Protein AF-0000000067716272 (afdb_homodimer)

Nearest PDB structures (foldseek):
  3cis-assembly4_H  TM=6.830E-01  e=3.707E-11  Mycobacterium tuberculosis
  3cis-assembly4_G  TM=6.424E-01  e=1.156E-10  Mycobacterium tuberculosis
  4r2j-assembly1_A-2  TM=7.179E-01  e=1.253E-09  Salmonella enterica subsp. enterica serovar Typhimurium str. LT2
  3cis-assembly3_F  TM=6.740E-01  e=6.542E-10  Mycobacterium tuberculosis
  4r2k-assembly1_A-2  TM=6.654E-01  e=1.397E-09  Salmonella enterica subsp. enterica serovar Typhimurium str. LT2

Foldseek 3Di:
DPPPAAEEEEEAEDDPDPVPDGDLQSLQSLLLVLLVVLQTQHAYAYEYEAEDPDDPVCCVVCPPVVVVVQVVSQVVVVVVQVVSNVVSPNDPVRYDPNRYYYYYYNAPLVVVQVVCVVSVHQEYEGEADPPAPALFHHDDPNRVVQLAFHLHKYKYFGGPAAADPNHAQEEEEEDDPQCPCQPPQLLVSLVSCVVSVHAYEYEYFDAPPPPPPPPDPVVVCVVVVVVVVVVVVVVVQVVSQVVSCVVVVPHHYHYDWFYAHALLRRQVSDDDDNNYEYEYEAHDDVPGFGNRHDDVRVSNNRNHSGMYIYGTDD/DPPPAAEEEEEAEDDPDPVPDGDLQSLQSLLLVLLVVLQTQHAYAYEYEAEDPDDPVCCVVCPPVVVVVQVVSQVVVVVVQVVSNVVSPNDPVRYDPNRYDYYYYNAPLVVVQVVCVVSVHQEYEGEADPPAPALFHHDDPNRVVQLAFHLHKYKYFGGPAAADPNHAQEEEEEDDPQCPCQPPQLLVSLVSCVVSVHAYEYEYFDAPPPPPPPPDPCVVCVVVVVVVVVVVVVVVQVVSQVVSCVVVVPHHYHYDWFYAHALLRRQVSDDDDNNYEYEYEAHDDVPGFGNRHDDVRVSNNRNHSGMYIYGTDD

Secondary structure (DSSP, 8-state):
----PEEEEEEE-----TT-PPPHHHHHHHHHHHHHHHHS-EEEEEEEEEE-SS-THHHHHHHHHHHHHHHHHHHHHHHHHHHHHHHHT--GGGEEEEEEEEEEES-HHHHHHHHHHHHT-SEEEEEPPTTSPTT-----HHHHHHTTT-SS-EEEE-TT----TT---EEEEEE-TT-TTTHHHHHHHHHHHHHHT--EEEEEEEEES------SSHHHHHHHHHHHHHHHHHHHHHHHHHHHHHH-TTS-EEEEEEEEEHHHHHHHTS---TTEEEEEE-PPPSSS------HHHHHHHHH-SS-EEEEPP-/----PEEEEEEE-----TT-PPPHHHHHHHHHHHHHHHHS-EEEEEEEEEE-SS-THHHHHHHHHHHHHHHHHHHHHHHHHHHHHHHHT--GGGEEEEEEEEEEES-HHHHHHHHHHHHT-SEEEEEPPTTSPTT-----HHHHHHTTT-SS-EEEE-TT----TT---EEEEEE-TT-TTTHHHHHHHHHHHHHHT--EEEEEEEEES------SSHHHHHHHHHHHHHHHHHHHHHHHHHHHHHH-TTS-EEEEEEEEEHHHHHHHTS---TTEEEEEE-PPPSSS-B----HHHHHHHHH-SS-EEEEPB-

Organism: Corynebacterium glutamicum (strain ATCC 13032 / DSM 20300 / JCM 1318 / BCRC 11384 / CCUG 27702 / LMG 3730 / NBRC 12168 / NCIMB 10025 / NRRL B-2784 / 534) (NCBI:txid196627)

Radius of gyration: 25.38 Å; Cα contact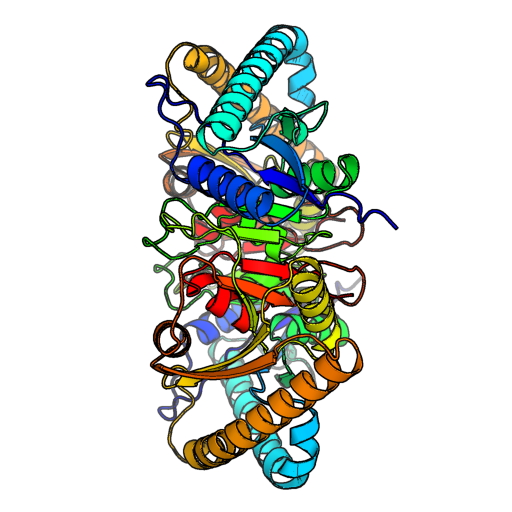s (8 Å, |Δi|>4): 1321; chains: 2; bounding box: 71×70×54 Å

pLDDT: mean 84.8, std 16.13, range [33.53, 98.75]

Structure (mmCIF, N/CA/C/O backbone):
data_AF-0000000067716272-model_v1
#
loop_
_entity.id
_entity.type
_entity.pdbx_description
1 polymer 'UspA domain-containing protein'
#
loop_
_atom_site.group_PDB
_atom_site.id
_atom_site.type_symbol
_atom_site.label_atom_id
_atom_site.label_alt_id
_atom_site.label_comp_id
_atom_site.label_asym_id
_atom_site.label_entity_id
_atom_site.label_seq_id
_atom_site.pdbx_PDB_ins_code
_atom_site.Cartn_x
_atom_site.Cartn_y
_atom_site.Cartn_z
_atom_site.occupancy
_atom_site.B_iso_or_equiv
_atom_site.auth_seq_id
_atom_site.auth_comp_id
_atom_site.auth_asym_id
_atom_site.auth_atom_id
_atom_site.pdbx_PDB_model_num
ATOM 1 N N . MET A 1 1 ? 6.348 -38.812 2.25 1 33.53 1 MET A N 1
ATOM 2 C CA . MET A 1 1 ? 5.359 -38.094 3.039 1 33.53 1 MET A CA 1
ATOM 3 C C . MET A 1 1 ? 4.457 -37.25 2.141 1 33.53 1 MET A C 1
ATOM 5 O O . MET A 1 1 ? 4.945 -36.438 1.329 1 33.53 1 MET A O 1
ATOM 9 N N . MET A 1 2 ? 3.412 -37.688 1.786 1 42.94 2 MET A N 1
ATOM 10 C CA . MET A 1 2 ? 2.533 -37.219 0.715 1 42.94 2 MET A CA 1
ATOM 11 C C . MET A 1 2 ? 2.297 -35.719 0.813 1 42.94 2 MET A C 1
ATOM 13 O O . MET A 1 2 ? 1.94 -35.219 1.878 1 42.94 2 MET A O 1
ATOM 17 N N . LYS A 1 3 ? 3.018 -34.844 0.086 1 62.16 3 LYS A N 1
ATOM 18 C CA . LYS A 1 3 ? 3.064 -33.406 0.213 1 62.16 3 LYS A CA 1
ATOM 19 C C . LYS A 1 3 ? 1.663 -32.781 0.16 1 62.16 3 LYS A C 1
ATOM 21 O O . LYS A 1 3 ? 0.814 -33.25 -0.608 1 62.16 3 LYS A O 1
ATOM 26 N N . GLN A 1 4 ? 1.081 -32.406 1.239 1 81.5 4 GLN A N 1
ATOM 27 C CA . GLN A 1 4 ? -0.211 -31.734 1.39 1 81.5 4 GLN A CA 1
ATOM 28 C C . GLN A 1 4 ? -0.466 -30.75 0.244 1 81.5 4 GLN A C 1
ATOM 30 O O . GLN A 1 4 ? 0.459 -30.094 -0.232 1 81.5 4 GLN A O 1
ATOM 35 N N . PRO A 1 5 ? -1.626 -31.047 -0.407 1 93.31 5 PRO A N 1
ATOM 36 C CA . PRO A 1 5 ? -1.975 -30.141 -1.497 1 93.31 5 PRO A CA 1
ATOM 37 C C . PRO A 1 5 ? -1.841 -28.672 -1.102 1 93.31 5 PRO A C 1
ATOM 39 O O . PRO A 1 5 ? -2.08 -28.312 0.056 1 93.31 5 PRO A O 1
ATOM 42 N N . LEU A 1 6 ? -1.354 -27.953 -2.014 1 95 6 LEU A N 1
ATOM 43 C CA . LEU A 1 6 ? -1.293 -26.516 -1.826 1 95 6 LEU A CA 1
ATOM 44 C C . LEU A 1 6 ? -2.693 -25.922 -1.703 1 95 6 LEU A C 1
ATOM 46 O O . LEU A 1 6 ? -3.531 -26.109 -2.588 1 95 6 LEU A O 1
ATOM 50 N N . ARG A 1 7 ? -2.979 -25.281 -0.612 1 97.94 7 ARG A N 1
ATOM 51 C CA . ARG A 1 7 ? -4.289 -24.672 -0.403 1 97.94 7 ARG A CA 1
ATOM 52 C C . ARG A 1 7 ? -4.32 -23.25 -0.947 1 97.94 7 ARG A C 1
ATOM 54 O O . ARG A 1 7 ? -3.648 -22.359 -0.417 1 97.94 7 ARG A O 1
ATOM 61 N N . VAL A 1 8 ? -5.168 -23.047 -1.938 1 98.31 8 VAL A N 1
ATOM 62 C CA . VAL A 1 8 ? -5.152 -21.812 -2.715 1 98.31 8 VAL A CA 1
ATOM 63 C C . VAL A 1 8 ? -6.484 -21.094 -2.549 1 98.31 8 VAL A C 1
ATOM 65 O O . VAL A 1 8 ? -7.539 -21.625 -2.9 1 98.31 8 VAL A O 1
ATOM 68 N N . LEU A 1 9 ? -6.422 -19.891 -1.971 1 98.62 9 LEU A N 1
ATOM 69 C CA . LEU A 1 9 ? -7.594 -19.016 -1.866 1 98.62 9 LEU A CA 1
ATOM 70 C C . LEU A 1 9 ? -7.676 -18.078 -3.057 1 98.62 9 LEU A C 1
ATOM 72 O O . LEU A 1 9 ? -6.75 -17.297 -3.305 1 98.62 9 LEU A O 1
ATOM 76 N N . ILE A 1 10 ? -8.773 -18.141 -3.77 1 98.12 10 ILE A N 1
ATOM 77 C CA . ILE A 1 10 ? -8.961 -17.312 -4.953 1 98.12 10 ILE A CA 1
ATOM 78 C C . ILE A 1 10 ? -9.836 -16.109 -4.609 1 98.12 10 ILE A C 1
ATOM 80 O O . ILE A 1 10 ? -10.992 -16.281 -4.223 1 98.12 10 ILE A O 1
ATOM 84 N N . SER A 1 11 ? -9.273 -14.922 -4.723 1 96.56 11 SER A N 1
ATOM 85 C CA . SER A 1 11 ? -10.062 -13.719 -4.504 1 96.56 11 SER A CA 1
ATOM 86 C C . SER A 1 11 ? -10.875 -13.352 -5.746 1 96.56 11 SER A C 1
ATOM 88 O O . SER A 1 11 ? -10.305 -13.016 -6.789 1 96.56 11 SER A O 1
ATOM 90 N N . CYS A 1 12 ? -12.172 -13.391 -5.605 1 93.31 12 CYS A N 1
ATOM 91 C CA . CYS A 1 12 ? -13.078 -13.078 -6.703 1 93.31 12 CYS A CA 1
ATOM 92 C C . CYS A 1 12 ? -13.758 -11.727 -6.488 1 93.31 12 CYS A C 1
ATOM 94 O O . CYS A 1 12 ? -14.156 -11.406 -5.367 1 93.31 12 CYS A O 1
ATOM 96 N N . ARG A 1 13 ? -13.781 -10.992 -7.551 1 85.75 13 ARG A N 1
ATOM 97 C CA . ARG A 1 13 ? -14.516 -9.734 -7.488 1 85.75 13 ARG A CA 1
ATOM 98 C C . ARG A 1 13 ? -16 -9.961 -7.688 1 85.75 13 ARG A C 1
ATOM 100 O O . ARG A 1 13 ? -16.406 -10.828 -8.461 1 85.75 13 ARG A O 1
ATOM 107 N N . PRO A 1 14 ? -16.734 -9.102 -6.977 1 81.06 14 PRO A N 1
ATOM 108 C CA . PRO A 1 14 ? -18.188 -9.211 -7.199 1 81.06 14 PRO A CA 1
ATOM 109 C C . PRO A 1 14 ? -18.594 -8.781 -8.602 1 81.06 14 PRO A C 1
ATOM 111 O O . PRO A 1 14 ? -18.031 -7.824 -9.148 1 81.06 14 PRO A O 1
ATOM 114 N N . GLU A 1 15 ? -19.203 -9.727 -9.414 1 71.19 15 GLU A N 1
ATOM 115 C CA . GLU A 1 15 ? -19.656 -9.438 -10.773 1 71.19 15 GLU A CA 1
ATOM 116 C C . GLU A 1 15 ? -21.172 -9.375 -10.859 1 71.19 15 GLU A C 1
ATOM 118 O O . GLU A 1 15 ? -21.859 -10.227 -10.289 1 71.19 15 GLU A O 1
ATOM 123 N N . GLU A 1 16 ? -21.688 -8.164 -11.016 1 55.94 16 GLU A N 1
ATOM 124 C CA . GLU A 1 16 ? -23.141 -8.086 -11.102 1 55.94 16 GLU A CA 1
ATOM 125 C C . GLU A 1 16 ? -23.625 -8.281 -12.531 1 55.94 16 GLU A C 1
ATOM 127 O O . GLU A 1 16 ? -24.812 -8.164 -12.812 1 55.94 16 GLU A O 1
ATOM 132 N N . ASN A 1 17 ? -22.75 -8.328 -13.523 1 52.09 17 ASN A N 1
ATOM 133 C CA . ASN A 1 17 ? -23.328 -8.258 -14.859 1 52.09 17 ASN A CA 1
ATOM 134 C C . ASN A 1 17 ? -24.266 -9.445 -15.125 1 52.09 17 ASN A C 1
ATOM 136 O O . ASN A 1 17 ? -23.922 -10.586 -14.82 1 52.09 17 ASN A O 1
ATOM 140 N N . SER A 1 18 ? -25.516 -9.039 -15.227 1 46.47 18 SER A N 1
ATOM 141 C CA . SER A 1 18 ? -26.594 -9.922 -15.672 1 46.47 18 SER A CA 1
ATOM 142 C C . SER A 1 18 ? -26.172 -10.734 -16.891 1 46.47 18 SER A C 1
ATOM 144 O O . SER A 1 18 ? -26.797 -11.734 -17.219 1 46.4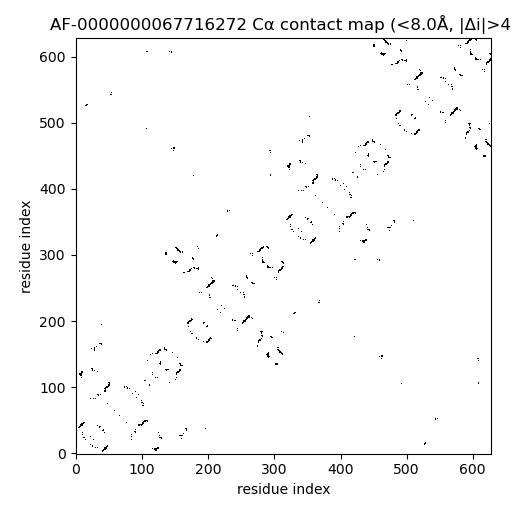7 18 SER A O 1
ATOM 146 N N . GLY A 1 19 ? -25.516 -10.07 -17.859 1 49.5 19 GLY A N 1
ATOM 147 C CA . GLY A 1 19 ? -25.391 -10.719 -19.156 1 49.5 19 GLY A CA 1
ATOM 148 C C . GLY A 1 19 ? -24.516 -11.961 -19.125 1 49.5 19 GLY A C 1
ATOM 149 O O . GLY A 1 19 ? -24.25 -12.57 -20.156 1 49.5 19 GLY A O 1
ATOM 150 N N . GLY A 1 20 ? -24.219 -12.57 -17.953 1 58.06 20 GLY A N 1
ATOM 151 C CA . GLY A 1 20 ? -23.688 -13.906 -17.766 1 58.06 20 GLY A CA 1
ATOM 152 C C . GLY A 1 20 ? -22.172 -13.969 -17.828 1 58.06 20 GLY A C 1
ATOM 153 O O . GLY A 1 20 ? -21.578 -15 -17.516 1 58.06 20 GLY A O 1
ATOM 154 N N . LYS A 1 21 ? -21.453 -12.828 -18.625 1 63.91 21 LYS A N 1
ATOM 155 C CA . LYS A 1 21 ? -20.031 -13.086 -18.828 1 63.91 21 LYS A CA 1
ATOM 156 C C . LYS A 1 21 ? -19.219 -12.648 -17.609 1 63.91 21 LYS A C 1
ATOM 158 O O . LYS A 1 21 ? -19.453 -11.578 -17.047 1 63.91 21 LYS A O 1
ATOM 163 N N . ARG A 1 22 ? -18.391 -13.5 -17.141 1 72.81 22 ARG A N 1
ATOM 164 C CA . ARG A 1 22 ? -17.484 -13.273 -16.031 1 72.81 22 ARG A CA 1
ATOM 165 C C . ARG A 1 22 ? -16.469 -12.188 -16.375 1 72.81 22 ARG A C 1
ATOM 167 O O . ARG A 1 22 ? -16.094 -12.023 -17.531 1 72.81 22 ARG A O 1
ATOM 174 N N . SER A 1 23 ? -16.016 -11.398 -15.367 1 79.38 23 SER A N 1
ATOM 175 C CA . SER A 1 23 ? -15.031 -10.344 -15.57 1 79.38 23 SER A CA 1
ATOM 176 C C . SER A 1 23 ? -13.672 -10.914 -15.922 1 79.38 23 SER A C 1
ATOM 178 O O . SER A 1 23 ? -13.344 -12.047 -15.539 1 79.38 23 SER A O 1
ATOM 180 N N . GLU A 1 24 ? -12.922 -10.133 -16.656 1 83 24 GLU A N 1
ATOM 181 C CA . GLU A 1 24 ? -11.57 -10.516 -17.031 1 83 24 GLU A CA 1
ATOM 182 C C . GLU A 1 24 ? -10.703 -10.758 -15.805 1 83 24 GLU A C 1
ATOM 184 O O . GLU A 1 24 ? -9.836 -11.633 -15.805 1 83 24 GLU A O 1
ATOM 189 N N . GLN A 1 25 ? -11 -10.062 -14.797 1 85.81 25 GLN A N 1
ATOM 190 C CA . GLN A 1 25 ? -10.219 -10.188 -13.578 1 85.81 25 GLN A CA 1
ATOM 191 C C . GLN A 1 25 ? -10.453 -11.539 -12.906 1 85.81 25 GLN A C 1
ATOM 193 O O . GLN A 1 25 ? -9.508 -12.203 -12.492 1 85.81 25 GLN A O 1
ATOM 198 N N . ASN A 1 26 ? -11.711 -11.914 -12.828 1 91.19 26 ASN A N 1
ATOM 199 C CA . ASN A 1 26 ? -12.023 -13.211 -12.25 1 91.19 26 ASN A CA 1
ATOM 200 C C . ASN A 1 26 ? -11.516 -14.352 -13.125 1 91.19 26 ASN A C 1
ATOM 202 O O . ASN A 1 26 ? -10.977 -15.344 -12.617 1 91.19 26 ASN A O 1
ATOM 206 N N . ASP A 1 27 ? -11.617 -14.18 -14.406 1 92.88 27 ASP A N 1
ATOM 207 C CA . ASP A 1 27 ? -11.117 -15.203 -15.32 1 92.88 27 ASP A CA 1
ATOM 208 C C . ASP A 1 27 ? -9.625 -15.438 -15.125 1 92.88 27 ASP A C 1
ATOM 210 O O . ASP A 1 27 ? -9.172 -16.594 -15.102 1 92.88 27 ASP A O 1
ATOM 214 N N . ALA A 1 28 ? -8.906 -14.375 -14.969 1 94.62 28 ALA A N 1
ATOM 215 C CA . ALA A 1 28 ? -7.457 -14.469 -14.844 1 94.62 28 ALA A CA 1
ATOM 216 C C . ALA A 1 28 ? -7.07 -15.258 -13.586 1 94.62 28 ALA A C 1
ATOM 218 O O . ALA A 1 28 ? -6.145 -16.062 -13.617 1 94.62 28 ALA A O 1
ATOM 219 N N . VAL A 1 29 ? -7.754 -15.07 -12.516 1 96.44 29 VAL A N 1
ATOM 220 C CA . VAL A 1 29 ? -7.387 -15.742 -11.273 1 96.44 29 VAL A CA 1
ATOM 221 C C . VAL A 1 29 ? -7.793 -17.219 -11.336 1 96.44 29 VAL A C 1
ATOM 223 O O . VAL A 1 29 ? -7.098 -18.078 -10.805 1 96.44 29 VAL A O 1
ATOM 226 N N . PHE A 1 30 ? -8.883 -17.531 -12.008 1 96.62 30 PHE A N 1
ATOM 227 C CA . PHE A 1 30 ? -9.258 -18.938 -12.195 1 96.62 30 PHE A CA 1
ATOM 228 C C . PHE A 1 30 ? -8.25 -19.641 -13.094 1 96.62 30 PHE A C 1
ATOM 230 O O . PHE A 1 30 ? -7.879 -20.797 -12.836 1 96.62 30 PHE A O 1
ATOM 237 N N . GLU A 1 31 ? -7.84 -18.953 -14.078 1 96.56 31 GLU A N 1
ATOM 238 C CA . GLU A 1 31 ? -6.832 -19.531 -14.961 1 96.56 31 GLU A CA 1
ATOM 239 C C . GLU A 1 31 ? -5.523 -19.781 -14.219 1 96.56 31 GLU A C 1
ATOM 241 O O . GLU A 1 31 ? -4.852 -20.781 -14.453 1 96.56 31 GLU A O 1
ATOM 246 N N . PHE A 1 32 ? -5.188 -18.875 -13.438 1 98 32 PHE A N 1
ATOM 247 C CA . PHE A 1 32 ? -3.996 -19.047 -12.609 1 98 32 PHE A CA 1
ATOM 248 C C . PHE A 1 32 ? -4.121 -20.266 -11.719 1 98 32 PHE A C 1
ATOM 250 O O . PHE A 1 32 ? -3.193 -21.078 -11.633 1 98 32 PHE A O 1
ATOM 257 N N . ALA A 1 33 ? -5.27 -20.406 -11.078 1 97.69 33 ALA A N 1
ATOM 258 C CA . ALA A 1 33 ? -5.52 -21.578 -10.25 1 97.69 33 ALA A CA 1
ATOM 259 C C . ALA A 1 33 ? -5.422 -22.859 -11.07 1 97.69 33 ALA A C 1
ATOM 261 O O . ALA A 1 33 ? -4.82 -23.844 -10.633 1 97.69 33 ALA A O 1
ATOM 262 N N . ALA A 1 34 ? -5.988 -22.859 -12.219 1 97.88 34 ALA A N 1
ATOM 263 C CA . ALA A 1 34 ? -5.934 -24.016 -13.109 1 97.88 34 ALA A CA 1
ATOM 264 C C . ALA A 1 34 ? -4.496 -24.328 -13.516 1 97.88 34 ALA A C 1
ATOM 266 O O . ALA A 1 34 ? -4.109 -25.484 -13.602 1 97.88 34 ALA A O 1
ATOM 267 N N . TRP A 1 35 ? -3.82 -23.281 -13.812 1 98.19 35 TRP A N 1
ATOM 268 C CA . TRP A 1 35 ? -2.412 -23.391 -14.172 1 98.19 35 TRP A CA 1
ATOM 269 C C . TRP A 1 35 ? -1.613 -24.047 -13.062 1 98.19 35 TRP A C 1
ATOM 271 O O . TRP A 1 35 ? -0.802 -24.953 -13.312 1 98.19 35 TRP A O 1
ATOM 281 N N . LEU A 1 36 ? -1.884 -23.734 -11.836 1 97.56 36 LEU A N 1
ATOM 282 C CA . LEU A 1 36 ? -1.263 -24.359 -10.672 1 97.56 36 LEU A CA 1
ATOM 283 C C . LEU A 1 36 ? -1.752 -25.797 -10.508 1 97.56 36 LEU A C 1
ATOM 285 O O . LEU A 1 36 ? -0.976 -26.672 -10.141 1 97.56 36 LEU A O 1
ATOM 289 N N . ALA A 1 37 ? -2.992 -26 -10.82 1 97 37 ALA A N 1
ATOM 290 C CA . ALA A 1 37 ? -3.59 -27.328 -10.688 1 97 37 ALA A CA 1
ATOM 291 C C . ALA A 1 37 ? -2.943 -28.312 -11.648 1 97 37 ALA A C 1
ATOM 293 O O . ALA A 1 37 ? -2.83 -29.516 -11.344 1 97 37 ALA A O 1
ATOM 294 N N . ARG A 1 38 ? -2.557 -27.844 -12.805 1 96.38 38 ARG A N 1
ATOM 295 C CA . ARG A 1 38 ? -1.867 -28.672 -13.773 1 96.38 38 ARG A CA 1
ATOM 296 C C . ARG A 1 38 ? -0.443 -28.984 -13.328 1 96.38 38 ARG A C 1
ATOM 298 O O . ARG A 1 38 ? 0.178 -29.922 -13.812 1 96.38 38 ARG A O 1
ATOM 305 N N . THR A 1 39 ? 0.054 -28.203 -12.445 1 96.44 39 THR A N 1
ATOM 306 C CA . THR A 1 39 ? 1.442 -28.312 -12.008 1 96.44 39 THR A CA 1
ATOM 307 C C . THR A 1 39 ? 1.56 -29.203 -10.781 1 96.44 39 THR A C 1
ATOM 309 O O . THR A 1 39 ? 2.494 -30 -10.672 1 96.44 39 THR A O 1
ATOM 312 N N . SER A 1 40 ? 0.628 -29.047 -9.852 1 95.06 40 SER A N 1
ATOM 313 C CA . SER A 1 40 ? 0.667 -29.781 -8.586 1 95.06 40 SER A CA 1
ATOM 314 C C . SER A 1 40 ? -0.734 -29.969 -8.016 1 95.06 40 SER A C 1
ATOM 316 O O . SER A 1 40 ? -1.708 -29.438 -8.555 1 95.06 40 SER A O 1
ATOM 318 N N . ASP A 1 41 ? -0.769 -30.828 -7.008 1 94.88 41 ASP A N 1
ATOM 319 C CA . ASP A 1 41 ? -2.035 -30.984 -6.301 1 94.88 41 ASP A CA 1
ATOM 320 C C . ASP A 1 41 ? -2.383 -29.734 -5.496 1 94.88 41 ASP A C 1
ATOM 322 O O . ASP A 1 41 ? -1.555 -29.234 -4.738 1 94.88 41 ASP A O 1
ATOM 326 N N . ILE A 1 42 ? -3.537 -29.281 -5.727 1 96.5 42 ILE A N 1
ATOM 327 C CA . ILE A 1 42 ? -3.955 -28.094 -4.996 1 96.5 42 ILE A CA 1
ATOM 328 C C . ILE A 1 42 ? -5.363 -28.297 -4.441 1 96.5 42 ILE A C 1
ATOM 330 O O . ILE A 1 42 ? -6.062 -29.234 -4.832 1 96.5 42 ILE A O 1
ATOM 334 N N . ASN A 1 43 ? -5.715 -27.609 -3.445 1 98.12 43 ASN A N 1
ATOM 335 C CA . ASN A 1 43 ? -7.055 -27.422 -2.895 1 98.12 43 ASN A CA 1
ATOM 336 C C . ASN A 1 43 ? -7.508 -25.969 -2.975 1 98.12 43 ASN A C 1
ATOM 338 O O . ASN A 1 43 ? -6.84 -25.078 -2.449 1 98.12 43 ASN A O 1
ATOM 342 N N . VAL A 1 44 ? -8.672 -25.812 -3.697 1 98.25 44 VAL A N 1
ATOM 343 C CA . VAL A 1 44 ? -9 -24.438 -4.031 1 98.25 44 VAL A CA 1
ATOM 344 C C . VAL A 1 44 ? -10.297 -24.031 -3.33 1 98.25 44 VAL A C 1
ATOM 346 O O . VAL A 1 44 ? -11.219 -24.844 -3.195 1 98.25 44 VAL A O 1
ATOM 349 N N . ARG A 1 45 ? -10.336 -22.766 -2.881 1 98.25 45 ARG A N 1
ATOM 350 C CA . ARG A 1 45 ? -11.523 -22.094 -2.359 1 98.25 45 ARG A CA 1
ATOM 351 C C . ARG A 1 45 ? -11.641 -20.672 -2.906 1 98.25 45 ARG A C 1
ATOM 353 O O . ARG A 1 45 ? -10.656 -19.938 -2.914 1 98.25 45 ARG A O 1
ATOM 360 N N . GLY A 1 46 ? -12.82 -20.375 -3.471 1 97.75 46 GLY A N 1
ATOM 361 C CA . GLY A 1 46 ? -13.086 -19.016 -3.885 1 97.75 46 GLY A CA 1
ATOM 362 C C . GLY A 1 46 ? -13.711 -18.172 -2.793 1 97.75 46 GLY A C 1
ATOM 363 O O . GLY A 1 46 ? -14.477 -18.672 -1.971 1 97.75 46 GLY A O 1
ATOM 364 N N . ILE A 1 47 ? -13.359 -16.875 -2.791 1 97 47 ILE A N 1
ATOM 365 C CA . ILE A 1 47 ? -13.984 -15.945 -1.862 1 97 47 ILE A CA 1
ATOM 366 C C . ILE A 1 47 ? -14.453 -14.703 -2.619 1 97 47 ILE A C 1
ATOM 368 O O . ILE A 1 47 ? -13.727 -14.172 -3.463 1 97 47 ILE A O 1
ATOM 372 N N . THR A 1 48 ? -15.617 -14.328 -2.398 1 93.25 48 THR A N 1
ATOM 373 C CA . THR A 1 48 ? -16.172 -13.055 -2.846 1 93.25 48 THR A CA 1
ATOM 374 C C . THR A 1 48 ? -16.516 -12.172 -1.654 1 93.25 48 THR A C 1
ATOM 376 O O . THR A 1 48 ? -17.109 -12.633 -0.675 1 93.25 48 THR A O 1
ATOM 379 N N . THR A 1 49 ? -16.016 -10.953 -1.741 1 87.56 49 THR A N 1
ATOM 380 C CA . THR A 1 49 ? -16.234 -10.039 -0.62 1 87.56 49 THR A CA 1
ATOM 381 C C . THR A 1 49 ? -17.219 -8.938 -0.997 1 87.56 49 THR A C 1
ATOM 383 O O . THR A 1 49 ? -17.297 -8.547 -2.162 1 87.56 49 THR A O 1
ATOM 386 N N . PHE A 1 50 ? -17.953 -8.539 0.027 1 78.81 50 PHE A N 1
ATOM 387 C CA . PHE A 1 50 ? -18.875 -7.422 -0.105 1 78.81 50 PHE A CA 1
ATOM 388 C C . PHE A 1 50 ? -18.609 -6.379 0.975 1 78.81 50 PHE A C 1
ATOM 390 O O . PHE A 1 50 ? -18.719 -6.672 2.168 1 78.81 50 PHE A O 1
ATOM 397 N N . ILE A 1 51 ? -18.234 -5.215 0.426 1 71.81 51 ILE A N 1
ATOM 398 C CA . ILE A 1 51 ? -17.984 -4.137 1.378 1 71.81 51 ILE A CA 1
ATOM 399 C C . ILE A 1 51 ? -19.297 -3.426 1.697 1 71.81 51 ILE A C 1
ATOM 401 O O . ILE A 1 51 ? -19.969 -2.896 0.8 1 71.81 51 ILE A O 1
ATOM 405 N N . ARG A 1 52 ? -19.625 -3.463 3.029 1 65.06 52 ARG A N 1
ATOM 406 C CA . ARG A 1 52 ? -20.859 -2.83 3.482 1 65.06 52 ARG A CA 1
ATOM 407 C C . ARG A 1 52 ? -20.688 -1.318 3.582 1 65.06 52 ARG A C 1
ATOM 409 O O . ARG A 1 52 ? -19.75 -0.83 4.211 1 65.06 52 ARG A O 1
ATOM 416 N N . PRO A 1 53 ? -21.516 -0.656 2.838 1 58.81 53 PRO A N 1
ATOM 417 C CA . PRO A 1 53 ? -21.406 0.799 2.971 1 58.81 53 PRO A CA 1
ATOM 418 C C . PRO A 1 53 ? -21.984 1.315 4.289 1 58.81 53 PRO A C 1
ATOM 420 O O . PRO A 1 53 ? -21.953 2.521 4.551 1 58.81 53 PRO A O 1
ATOM 423 N N . TRP A 1 54 ? -22.594 0.301 5.141 1 58.44 54 TRP A N 1
ATOM 424 C CA . TRP A 1 54 ? -23.25 0.768 6.352 1 58.44 54 TRP A CA 1
ATOM 425 C C . TRP A 1 54 ? -22.672 0.098 7.59 1 58.44 54 TRP A C 1
ATOM 427 O O . TRP A 1 54 ? -22.094 -0.992 7.504 1 58.44 54 TRP A O 1
ATOM 437 N N . PRO A 1 55 ? -22.75 0.933 8.672 1 57 55 PRO A N 1
ATOM 438 C CA . PRO A 1 55 ? -22.25 0.349 9.922 1 57 55 PRO A CA 1
ATOM 439 C C . PRO A 1 55 ? -22.953 -0.969 10.266 1 57 55 PRO A C 1
ATOM 441 O O . PRO A 1 55 ? -24.062 -1.227 9.797 1 57 55 PRO A O 1
ATOM 444 N N . SER A 1 56 ? -22.234 -1.893 10.938 1 57.22 56 SER A N 1
ATOM 445 C CA . SER A 1 56 ? -22.719 -3.219 11.312 1 57.22 56 SER A CA 1
ATOM 446 C C . SER A 1 56 ? -24.047 -3.135 12.07 1 57.22 56 SER A C 1
ATOM 448 O O . SER A 1 56 ? -24.875 -4.043 11.984 1 57.22 56 SER A O 1
ATOM 450 N N . SER A 1 57 ? -24.188 -2.051 12.742 1 55.12 57 SER A N 1
ATOM 451 C CA . SER A 1 57 ? -25.406 -1.902 13.547 1 55.12 57 SER A CA 1
ATOM 452 C C . SER A 1 57 ? -26.656 -1.893 12.664 1 55.12 57 SER A C 1
ATOM 454 O O . SER A 1 57 ? -27.75 -2.229 13.133 1 55.12 57 SER A O 1
ATOM 456 N N . SER A 1 58 ? -26.453 -1.553 11.438 1 55.09 58 SER A N 1
ATOM 457 C CA . SER A 1 58 ? -27.609 -1.435 10.539 1 55.09 58 SER A CA 1
ATOM 458 C C . SER A 1 58 ? -28.094 -2.805 10.102 1 55.09 58 SER A C 1
ATOM 460 O O . SER A 1 58 ? -29.234 -2.939 9.641 1 55.09 58 SER A O 1
ATOM 462 N N . ILE A 1 59 ? -27.219 -3.768 10.203 1 57.56 59 ILE A N 1
ATOM 463 C CA . ILE A 1 59 ? -27.547 -5.113 9.758 1 57.56 59 ILE A CA 1
ATOM 464 C C . ILE A 1 59 ? -28.703 -5.664 10.586 1 57.56 59 ILE A C 1
ATOM 466 O O . ILE A 1 59 ? -29.578 -6.359 10.062 1 57.56 59 ILE A O 1
ATOM 470 N N . SER A 1 60 ? -28.688 -5.324 11.836 1 56.59 60 SER A N 1
ATOM 471 C CA . SER A 1 60 ? -29.734 -5.828 12.719 1 56.59 60 SER A CA 1
ATOM 472 C C . SER A 1 60 ? -31.109 -5.344 12.266 1 56.59 60 SER A C 1
ATOM 474 O O . SER A 1 60 ? -32.094 -6.082 12.352 1 56.59 60 SER A O 1
ATOM 476 N N . LYS A 1 61 ? -31.125 -4.207 11.688 1 58.75 61 LYS A N 1
ATOM 477 C CA . LYS A 1 61 ? -32.406 -3.65 11.289 1 58.75 61 LYS A CA 1
ATOM 478 C C . LYS A 1 61 ? -32.875 -4.215 9.945 1 58.75 61 LYS A C 1
ATOM 480 O O . LYS A 1 61 ? -34.062 -4.336 9.695 1 58.75 61 LYS A O 1
ATOM 485 N N . LEU A 1 62 ? -31.922 -4.527 9.156 1 61.22 62 LEU A N 1
ATOM 486 C CA . LEU A 1 62 ? -32.219 -5.055 7.828 1 61.22 62 LEU A CA 1
ATOM 487 C C . LEU A 1 62 ? -32.438 -6.562 7.879 1 61.22 62 LEU A C 1
ATOM 489 O O . LEU A 1 62 ? -33 -7.141 6.934 1 61.22 62 LEU A O 1
ATOM 493 N N . GLY A 1 63 ? -32.344 -7.055 9.023 1 63.56 63 GLY A N 1
ATOM 494 C CA . GLY A 1 63 ? -32.031 -8.422 9.406 1 63.56 63 GLY A CA 1
ATOM 495 C C . GLY A 1 63 ? -32.594 -9.453 8.43 1 63.56 63 GLY A C 1
ATOM 496 O O . GLY A 1 63 ? -31.828 -10.234 7.863 1 63.56 63 GLY A O 1
ATOM 497 N N . GLY A 1 64 ? -33.969 -9.547 8.312 1 70.25 64 GLY A N 1
ATOM 498 C CA . GLY A 1 64 ? -34.5 -10.633 7.512 1 70.25 64 GLY A CA 1
ATOM 499 C C . GLY A 1 64 ? -34.219 -10.469 6.027 1 70.25 64 GLY A C 1
ATOM 500 O O . GLY A 1 64 ? -33.781 -11.406 5.371 1 70.25 64 GLY A O 1
ATOM 501 N N . LYS A 1 65 ? -34.531 -9.312 5.426 1 72.25 65 LYS A N 1
ATOM 502 C CA . LYS A 1 65 ? -34.312 -9.016 4.012 1 72.25 65 LYS A CA 1
ATOM 503 C C . LYS A 1 65 ? -32.844 -9.094 3.652 1 72.25 65 LYS A C 1
ATOM 505 O O . LYS A 1 65 ? -32.469 -9.578 2.58 1 72.25 65 LYS A O 1
ATOM 510 N N . TYR A 1 66 ? -32.062 -8.664 4.508 1 73.44 66 TYR A N 1
ATOM 511 C CA . TYR A 1 66 ? -30.641 -8.711 4.277 1 73.44 66 TYR A CA 1
ATOM 512 C C . TYR A 1 66 ? -30.141 -10.156 4.258 1 73.44 66 TYR A C 1
ATOM 514 O O . TYR A 1 66 ? -29.297 -10.516 3.426 1 73.44 66 TYR A O 1
ATOM 522 N N . HIS A 1 67 ? -30.75 -10.828 5.184 1 79.56 67 HIS A N 1
ATOM 523 C CA . HIS A 1 67 ? -30.312 -12.227 5.254 1 79.56 67 HIS A CA 1
ATOM 524 C C . HIS A 1 67 ? -30.672 -12.977 3.975 1 79.56 67 HIS A C 1
ATOM 526 O O . HIS A 1 67 ? -29.875 -13.75 3.459 1 79.56 67 HIS A O 1
ATOM 532 N N . LYS A 1 68 ? -31.859 -12.766 3.547 1 81.81 68 LYS A N 1
ATOM 533 C CA . LYS A 1 68 ? -32.281 -13.406 2.307 1 81.81 68 LYS A CA 1
ATOM 534 C C . LYS A 1 68 ? -31.438 -12.938 1.126 1 81.81 68 LYS A C 1
ATOM 536 O O . LYS A 1 68 ? -31.031 -13.75 0.293 1 81.81 68 LYS A O 1
ATOM 541 N N . TRP A 1 69 ? -31.203 -11.672 1.045 1 79.88 69 TRP A N 1
ATOM 542 C CA . TRP A 1 69 ? -30.359 -11.094 0.004 1 79.88 69 TRP A CA 1
ATOM 543 C C . TRP A 1 69 ? -28.969 -11.703 0.045 1 79.88 69 TRP A C 1
ATOM 545 O O . TRP A 1 69 ? -28.422 -12.094 -0.989 1 79.88 69 TRP A O 1
ATOM 555 N N . TYR A 1 70 ? -28.5 -11.805 1.207 1 82.56 70 TYR A N 1
ATOM 556 C CA . TYR A 1 70 ? -27.156 -12.359 1.415 1 82.56 70 TYR A CA 1
ATOM 557 C C . TYR A 1 70 ? -27.094 -13.812 0.953 1 82.56 70 TYR A C 1
ATOM 559 O O . TYR A 1 70 ? -26.156 -14.203 0.258 1 82.56 70 TYR A O 1
ATOM 567 N N . LYS A 1 71 ? -28.062 -14.555 1.343 1 87.38 71 LYS A N 1
ATOM 568 C CA . LYS A 1 71 ? -28.109 -15.961 0.961 1 87.38 71 LYS A CA 1
ATOM 569 C C . LYS A 1 71 ? -28.203 -16.125 -0.554 1 87.38 71 LYS A C 1
ATOM 571 O O . LYS A 1 71 ? -27.578 -17 -1.134 1 87.38 71 LYS A O 1
ATOM 576 N N . ASN A 1 72 ? -28.984 -15.281 -1.133 1 87.06 72 ASN A N 1
ATOM 577 C CA . ASN A 1 72 ? -29.125 -15.32 -2.584 1 87.06 72 ASN A CA 1
ATOM 578 C C . ASN A 1 72 ? -27.797 -14.992 -3.283 1 87.06 72 ASN A C 1
ATOM 580 O O . ASN A 1 72 ? -27.438 -15.656 -4.254 1 87.06 72 ASN A O 1
ATOM 584 N N . LEU A 1 73 ? -27.109 -14.016 -2.781 1 86.12 73 LEU A N 1
ATOM 585 C CA . LEU A 1 73 ? -25.828 -13.648 -3.359 1 86.12 73 LEU A CA 1
ATOM 586 C C . LEU A 1 73 ? -24.781 -14.75 -3.146 1 86.12 73 LEU A C 1
ATOM 588 O O . LEU A 1 73 ? -23.984 -15.031 -4.035 1 86.12 73 LEU A O 1
ATOM 592 N N . ASP A 1 74 ? -24.891 -15.297 -1.974 1 90.44 74 ASP A N 1
ATOM 593 C CA . ASP A 1 74 ? -23.984 -16.391 -1.668 1 90.44 74 ASP A CA 1
ATOM 594 C C . ASP A 1 74 ? -24.156 -17.547 -2.662 1 90.44 74 ASP A C 1
ATOM 596 O O . ASP A 1 74 ? -23.172 -18.047 -3.201 1 90.44 74 ASP A O 1
ATOM 600 N N . SER A 1 75 ? -25.406 -17.875 -2.885 1 92.38 75 SER A N 1
ATOM 601 C CA . SER A 1 75 ? -25.703 -18.938 -3.836 1 92.38 75 SER A CA 1
ATOM 602 C C . SER A 1 75 ? -25.281 -18.547 -5.25 1 92.38 75 SER A C 1
ATOM 604 O O . SER A 1 75 ? -24.75 -19.375 -5.996 1 92.38 75 SER A O 1
ATOM 606 N N . TYR A 1 76 ? -25.469 -17.344 -5.566 1 90.44 76 TYR A N 1
ATOM 607 C CA . TYR A 1 76 ? -25.109 -16.828 -6.883 1 90.44 76 TYR A CA 1
ATOM 608 C C . TYR A 1 76 ? -23.609 -16.906 -7.105 1 90.44 76 TYR A C 1
ATOM 610 O O . TYR A 1 76 ? -23.141 -17.438 -8.117 1 90.44 76 TYR A O 1
ATOM 618 N N . TYR A 1 77 ? -22.859 -16.438 -6.168 1 92.12 77 TYR A N 1
ATOM 619 C CA . TYR A 1 77 ? -21.406 -16.422 -6.312 1 92.12 77 TYR A CA 1
ATOM 620 C C . TYR A 1 77 ? -20.828 -17.828 -6.25 1 92.12 77 TYR A C 1
ATOM 622 O O . TYR A 1 77 ? -19.812 -18.109 -6.879 1 92.12 77 TYR A O 1
ATOM 630 N N . ARG A 1 78 ? -21.5 -18.688 -5.52 1 94.25 78 ARG A N 1
ATOM 631 C CA . ARG A 1 78 ? -21.078 -20.078 -5.523 1 94.25 78 ARG A CA 1
ATOM 632 C C . ARG A 1 78 ? -21.188 -20.688 -6.918 1 94.25 78 ARG A C 1
ATOM 634 O O . ARG A 1 78 ? -20.266 -21.344 -7.395 1 94.25 78 ARG A O 1
ATOM 641 N N . SER A 1 79 ? -22.281 -20.422 -7.508 1 93.75 79 SER A N 1
ATOM 642 C CA . SER A 1 79 ? -22.5 -20.938 -8.859 1 93.75 79 SER A CA 1
ATOM 643 C C . SER A 1 79 ? -21.469 -20.359 -9.828 1 93.75 79 SER A C 1
ATOM 645 O O . SER A 1 79 ? -20.953 -21.078 -10.688 1 93.75 79 SER A O 1
ATOM 647 N N . ARG A 1 80 ? -21.141 -19.141 -9.68 1 91.94 80 ARG A N 1
ATOM 648 C CA . ARG A 1 80 ? -20.172 -18.484 -10.547 1 91.94 80 ARG A CA 1
ATOM 649 C C . ARG A 1 80 ? -18.781 -19.062 -10.328 1 91.94 80 ARG A C 1
ATOM 651 O O . ARG A 1 80 ? -18.016 -19.25 -11.289 1 91.94 80 ARG A O 1
ATOM 658 N N . THR A 1 81 ? -18.484 -19.25 -9.086 1 94.81 81 THR A N 1
ATOM 659 C CA . THR A 1 81 ? -17.172 -19.812 -8.758 1 94.81 81 THR A CA 1
ATOM 660 C C . THR A 1 81 ? -17.016 -21.203 -9.344 1 94.81 81 THR A C 1
ATOM 662 O O . THR A 1 81 ? -16 -21.516 -9.977 1 94.81 81 THR A O 1
ATOM 665 N N . ILE A 1 82 ? -18.031 -22.016 -9.195 1 95.44 82 ILE A N 1
ATOM 666 C CA . ILE A 1 82 ? -18.016 -23.375 -9.711 1 95.44 82 ILE A CA 1
ATOM 667 C C . ILE A 1 82 ? -17.875 -23.344 -11.234 1 95.44 82 ILE A C 1
ATOM 669 O O . ILE A 1 82 ? -17.047 -24.062 -11.805 1 95.44 82 ILE A O 1
ATOM 673 N N . LYS A 1 83 ? -18.641 -22.516 -11.836 1 94.19 83 LYS A N 1
ATOM 674 C CA . LYS A 1 83 ? -18.578 -22.375 -13.289 1 94.19 83 LYS A CA 1
ATOM 675 C C . LYS A 1 83 ? -17.188 -21.938 -13.742 1 94.19 83 LYS A C 1
ATOM 677 O O . LYS A 1 83 ? -16.641 -22.484 -14.703 1 94.19 83 LYS A O 1
ATOM 682 N N . GLY A 1 84 ? -16.641 -20.984 -13.07 1 94.25 84 GLY A N 1
ATOM 683 C CA . GLY A 1 84 ? -15.312 -20.484 -13.398 1 94.25 84 GLY A CA 1
ATOM 684 C C . GLY A 1 84 ? -14.234 -21.547 -13.266 1 94.25 84 GLY A C 1
ATOM 685 O O . GLY A 1 84 ? -13.375 -21.688 -14.141 1 94.25 84 GLY A O 1
ATOM 686 N N . LEU A 1 85 ? -14.289 -22.297 -12.195 1 96.19 85 LEU A N 1
ATOM 687 C CA . LEU A 1 85 ? -13.312 -23.344 -11.953 1 96.19 85 LEU A CA 1
ATOM 688 C C . LEU A 1 85 ? -13.438 -24.453 -13 1 96.19 85 LEU A C 1
ATOM 690 O O . LEU A 1 85 ? -12.43 -24.922 -13.539 1 96.19 85 LEU A O 1
ATOM 694 N N . LYS A 1 86 ? -14.633 -24.797 -13.328 1 95.81 86 LYS A N 1
ATOM 695 C CA . LYS A 1 86 ? -14.867 -25.828 -14.336 1 95.81 86 LYS A CA 1
ATOM 696 C C . LYS A 1 86 ? -14.359 -25.391 -15.703 1 95.81 86 LYS A C 1
ATOM 698 O O . LYS A 1 86 ? -13.648 -26.141 -16.375 1 95.81 86 LYS A O 1
ATOM 703 N N . GLU A 1 87 ? -14.688 -24.203 -16.062 1 94.81 87 GLU A N 1
ATOM 704 C CA . GLU A 1 87 ? -14.289 -23.672 -17.359 1 94.81 87 GLU A CA 1
ATOM 705 C C . GLU A 1 87 ? -12.773 -23.547 -17.469 1 94.81 87 GLU A C 1
ATOM 707 O O . GLU A 1 87 ? -12.203 -23.719 -18.547 1 94.81 87 GLU A O 1
ATOM 712 N N . ALA A 1 88 ? -12.141 -23.25 -16.344 1 94.5 88 ALA A N 1
ATOM 713 C CA . ALA A 1 88 ? -10.695 -23.094 -16.328 1 94.5 88 ALA A CA 1
ATOM 714 C C . ALA A 1 88 ? -9.992 -24.453 -16.328 1 94.5 88 ALA A C 1
ATOM 716 O O . ALA A 1 88 ? -8.805 -24.547 -16.625 1 94.5 88 ALA A O 1
ATOM 717 N N . GLY A 1 89 ? -10.719 -25.484 -15.898 1 94.56 89 GLY A N 1
ATOM 718 C CA . GLY A 1 89 ? -10.164 -26.828 -15.938 1 94.56 89 GLY A CA 1
ATOM 719 C C . GLY A 1 89 ? -9.688 -27.328 -14.586 1 94.56 89 GLY A C 1
ATOM 720 O O . GLY A 1 89 ? -8.812 -28.188 -14.508 1 94.56 89 GLY A O 1
ATOM 721 N N . VAL A 1 90 ? -10.18 -26.75 -13.531 1 96.25 90 VAL A N 1
ATOM 722 C CA . VAL A 1 90 ? -9.867 -27.266 -12.203 1 96.25 90 VAL A CA 1
ATOM 723 C C . VAL A 1 90 ? -10.82 -28.406 -11.844 1 96.25 90 VAL A C 1
ATOM 725 O O . VAL A 1 90 ? -12.039 -28.234 -11.867 1 96.25 90 VAL A O 1
ATOM 728 N N . GLU A 1 91 ? -10.352 -29.484 -11.516 1 95.88 91 GLU A N 1
ATOM 729 C CA . GLU A 1 91 ? -11.156 -30.672 -11.266 1 95.88 91 GLU A CA 1
ATOM 730 C C . GLU A 1 91 ? -11.891 -30.578 -9.93 1 95.88 91 GLU A C 1
ATOM 732 O O . GLU A 1 91 ? -11.391 -29.953 -8.984 1 95.88 91 GLU A O 1
ATOM 737 N N . LYS A 1 92 ? -12.953 -31.266 -9.82 1 95.81 92 LYS A N 1
ATOM 738 C CA . LYS A 1 92 ? -13.797 -31.234 -8.625 1 95.81 92 LYS A CA 1
ATOM 739 C C . LYS A 1 92 ? -13.039 -31.781 -7.414 1 95.81 92 LYS A C 1
ATOM 741 O O . LYS A 1 92 ? -13.25 -31.312 -6.293 1 95.81 92 LYS A O 1
ATOM 746 N N . SER A 1 93 ? -12.188 -32.75 -7.652 1 95.62 93 SER A N 1
ATOM 747 C CA . SER A 1 93 ? -11.414 -33.344 -6.57 1 95.62 93 SER A CA 1
ATOM 748 C C . SER A 1 93 ? -10.492 -32.312 -5.914 1 95.62 93 SER A C 1
ATOM 750 O O . SER A 1 93 ? -9.992 -32.531 -4.812 1 95.62 93 SER A O 1
ATOM 752 N N . GLN A 1 94 ? -10.312 -31.219 -6.594 1 97 94 GLN A N 1
ATOM 753 C CA . GLN A 1 94 ? -9.398 -30.188 -6.09 1 97 94 GLN A CA 1
ATOM 754 C C . GLN A 1 94 ? -10.164 -29.062 -5.402 1 97 94 GLN A C 1
ATOM 756 O O . GLN A 1 94 ? -9.555 -28.125 -4.883 1 97 94 GLN A O 1
ATOM 761 N N . TRP A 1 95 ? -11.461 -29.203 -5.406 1 97.44 95 TRP A N 1
ATOM 762 C CA . TRP A 1 95 ? -12.281 -28.188 -4.766 1 97.44 95 TRP A CA 1
ATOM 763 C C . TRP A 1 95 ? -12.359 -28.422 -3.26 1 97.44 95 TRP A C 1
ATOM 765 O O . TRP A 1 95 ? -12.492 -29.562 -2.809 1 97.44 95 TRP A O 1
ATOM 775 N N . ASP A 1 96 ? -12.281 -27.391 -2.531 1 97.12 96 ASP A N 1
ATOM 776 C CA . ASP A 1 96 ? -12.594 -27.469 -1.106 1 97.12 96 ASP A CA 1
ATOM 777 C C . ASP A 1 96 ? -14.062 -27.812 -0.882 1 97.12 96 ASP A C 1
ATOM 779 O O . ASP A 1 96 ? -14.898 -27.578 -1.758 1 97.12 96 ASP A O 1
ATOM 783 N N . ASP A 1 97 ? -14.375 -28.344 0.296 1 95.56 97 ASP A N 1
ATOM 784 C CA . ASP A 1 97 ? -15.758 -28.625 0.643 1 95.56 97 ASP A CA 1
ATOM 785 C C . ASP A 1 97 ? -16.609 -27.359 0.57 1 95.56 97 ASP A C 1
ATOM 787 O O . ASP A 1 97 ? -17.75 -27.391 0.088 1 95.56 97 ASP A O 1
ATOM 791 N N . ASP A 1 98 ? -16.031 -26.359 1.051 1 96.19 98 ASP A N 1
ATOM 792 C CA . ASP A 1 98 ? -16.609 -25.031 0.876 1 96.19 98 ASP A CA 1
ATOM 793 C C . ASP A 1 98 ? -15.914 -24.266 -0.251 1 96.19 98 ASP A C 1
ATOM 795 O O . ASP A 1 98 ? -15.078 -23.406 0.001 1 96.19 98 ASP A O 1
ATOM 799 N N . VAL A 1 99 ? -16.297 -24.578 -1.471 1 96.88 99 VAL A N 1
ATOM 800 C CA . VAL A 1 99 ? -15.586 -24.156 -2.67 1 96.88 99 VAL A CA 1
ATOM 801 C C . VAL A 1 99 ? -15.711 -22.641 -2.84 1 96.88 99 VAL A C 1
ATOM 803 O O . VAL A 1 99 ? -14.891 -22.016 -3.52 1 96.88 99 VAL A O 1
ATOM 806 N N . SER A 1 100 ? -16.781 -22.094 -2.26 1 96.44 100 SER A N 1
ATOM 807 C CA . SER A 1 100 ? -17.016 -20.672 -2.367 1 96.44 100 SER A CA 1
ATOM 808 C C . SER A 1 100 ? -17.531 -20.094 -1.047 1 96.44 100 SER A C 1
ATOM 810 O O . SER A 1 100 ? -18.391 -20.688 -0.398 1 96.44 100 SER A O 1
ATOM 812 N N . VAL A 1 101 ? -16.922 -18.984 -0.687 1 95.88 101 VAL A N 1
ATOM 813 C CA . VAL A 1 101 ? -17.375 -18.281 0.51 1 95.88 101 VAL A CA 1
ATOM 814 C C . VAL A 1 101 ? -17.688 -16.828 0.168 1 95.88 101 VAL A C 1
ATOM 816 O O . VAL A 1 101 ? -16.938 -16.172 -0.562 1 95.88 101 VAL A O 1
ATOM 819 N N . PHE A 1 102 ? -18.812 -16.391 0.609 1 93.12 102 PHE A N 1
ATOM 820 C CA . PHE A 1 102 ? -19.25 -14.992 0.495 1 93.12 102 PHE A CA 1
ATOM 821 C C . PHE A 1 102 ? -19.266 -14.32 1.863 1 93.12 102 PHE A C 1
ATOM 823 O O . PHE A 1 102 ? -19.906 -14.82 2.795 1 93.12 102 PHE A O 1
ATOM 830 N N . VAL A 1 103 ? -18.438 -13.211 1.936 1 89.31 103 VAL A N 1
ATOM 831 C CA . VAL A 1 103 ? -18.344 -12.547 3.23 1 89.31 103 VAL A CA 1
ATOM 832 C C . VAL A 1 103 ? -18.531 -11.039 3.055 1 89.31 10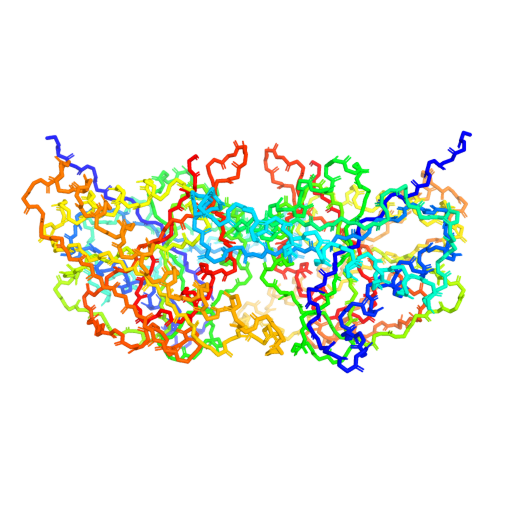3 VAL A C 1
ATOM 834 O O . VAL A 1 103 ? -18.172 -10.484 2.012 1 89.31 103 VAL A O 1
ATOM 837 N N . ASP A 1 104 ? -19.109 -10.43 3.998 1 80.44 104 ASP A N 1
ATOM 838 C CA . ASP A 1 104 ? -19.266 -8.984 3.992 1 80.44 104 ASP A CA 1
ATOM 839 C C . ASP A 1 104 ? -18.531 -8.352 5.176 1 80.44 104 ASP A C 1
ATOM 841 O O . ASP A 1 104 ? -18.328 -8.992 6.207 1 80.44 104 ASP A O 1
ATOM 845 N N . GLY A 1 105 ? -18.031 -7.195 5.012 1 74.12 105 GLY A N 1
ATOM 846 C CA . GLY A 1 105 ? -17.328 -6.461 6.059 1 74.12 105 GLY A CA 1
ATOM 847 C C . GLY A 1 105 ? -16.844 -5.094 5.609 1 74.12 105 GLY A C 1
ATOM 848 O O . GLY A 1 105 ? -17.188 -4.645 4.512 1 74.12 105 GLY A O 1
ATOM 849 N N . PRO A 1 106 ? -16.234 -4.438 6.441 1 69.06 106 PRO A N 1
ATOM 850 C CA . PRO A 1 106 ? -15.844 -3.057 6.164 1 69.06 106 PRO A CA 1
ATOM 851 C C . PRO A 1 106 ? -14.562 -2.967 5.336 1 69.06 106 PRO A C 1
ATOM 853 O O . PRO A 1 106 ? -14.289 -1.929 4.727 1 69.06 106 PRO A O 1
ATOM 856 N N . SER A 1 107 ? -13.766 -4.02 5.305 1 75.19 107 SER A N 1
ATOM 857 C CA . SER A 1 107 ? -12.484 -3.998 4.613 1 75.19 107 SER A CA 1
ATOM 858 C C . SER A 1 107 ? -12.242 -5.301 3.861 1 75.19 107 SER A C 1
ATOM 860 O O . SER A 1 107 ? -12.211 -6.375 4.465 1 75.19 107 SER A O 1
ATOM 862 N N . GLU A 1 108 ? -12 -5.113 2.625 1 84.62 108 GLU A N 1
ATOM 863 C CA . GLU A 1 108 ? -11.781 -6.289 1.787 1 84.62 108 GLU A CA 1
ATOM 864 C C . GLU A 1 108 ? -10.5 -7.012 2.178 1 84.62 108 GLU A C 1
ATOM 866 O O . GLU A 1 108 ? -10.469 -8.242 2.248 1 84.62 108 GLU A O 1
ATOM 871 N N . SER A 1 109 ? -9.438 -6.27 2.438 1 87 109 SER A N 1
ATOM 872 C CA . SER A 1 109 ? -8.156 -6.879 2.783 1 87 109 SER A CA 1
ATOM 873 C C . SER A 1 109 ? -8.25 -7.66 4.09 1 87 109 SER A C 1
ATOM 875 O O . SER A 1 109 ? -7.676 -8.742 4.219 1 87 109 SER A O 1
ATOM 877 N N . THR A 1 110 ? -8.984 -7.121 5.047 1 83.62 110 THR A N 1
ATOM 878 C CA . THR A 1 110 ? -9.172 -7.805 6.324 1 83.62 110 THR A CA 1
ATOM 879 C C . THR A 1 110 ? -9.969 -9.086 6.137 1 83.62 110 THR A C 1
ATOM 881 O O . THR A 1 110 ? -9.633 -10.133 6.707 1 83.62 110 THR A O 1
ATOM 884 N N . LEU A 1 111 ? -11.008 -8.977 5.352 1 88.62 111 LEU A N 1
ATOM 885 C CA . LEU A 1 111 ? -11.844 -10.141 5.07 1 88.62 111 LEU A CA 1
ATOM 886 C C . LEU A 1 111 ? -11.031 -11.242 4.398 1 88.62 111 LEU A C 1
ATOM 888 O O . LEU A 1 111 ? -11.148 -12.414 4.758 1 88.62 111 LEU A O 1
ATOM 892 N N . LEU A 1 112 ? -10.188 -10.852 3.494 1 93.31 112 LEU A N 1
ATOM 893 C CA . LEU A 1 112 ? -9.359 -11.82 2.783 1 93.31 112 LEU A CA 1
ATOM 894 C C . LEU A 1 112 ? -8.344 -12.461 3.725 1 93.31 112 LEU A C 1
ATOM 896 O O . LEU A 1 112 ? -8.109 -13.672 3.664 1 93.31 112 LEU A O 1
ATOM 900 N N . THR A 1 113 ? -7.781 -11.672 4.562 1 91.44 113 THR A N 1
ATOM 901 C CA . THR A 1 113 ? -6.801 -12.18 5.516 1 91.44 113 THR A CA 1
ATOM 902 C C . THR A 1 113 ? -7.445 -13.188 6.469 1 91.44 113 THR A C 1
ATOM 904 O O . THR A 1 113 ? -6.891 -14.258 6.707 1 91.44 113 THR A O 1
ATOM 907 N N . HIS A 1 114 ? -8.625 -12.859 6.949 1 91.94 114 HIS A N 1
ATOM 908 C CA . HIS A 1 114 ? -9.344 -13.758 7.844 1 91.94 114 HIS A CA 1
ATOM 909 C C . HIS A 1 114 ? -9.727 -15.055 7.129 1 91.94 114 HIS A C 1
ATOM 911 O O . HIS A 1 114 ? -9.586 -16.141 7.695 1 91.94 114 HIS A O 1
ATOM 917 N N . ALA A 1 115 ? -10.188 -14.898 5.93 1 95.75 115 ALA A N 1
ATOM 918 C CA . ALA A 1 115 ? -10.555 -16.062 5.145 1 95.75 115 ALA A CA 1
ATOM 919 C C . ALA A 1 115 ? -9.344 -16.969 4.891 1 95.75 115 ALA A C 1
ATOM 921 O O . ALA A 1 115 ? -9.453 -18.188 4.914 1 95.75 115 ALA A O 1
ATOM 922 N N . ALA A 1 116 ? -8.234 -16.344 4.633 1 96.75 116 ALA A N 1
ATOM 923 C CA . ALA A 1 116 ? -7.008 -17.094 4.406 1 96.75 116 ALA A CA 1
ATOM 924 C C . ALA A 1 116 ? -6.605 -17.875 5.66 1 96.75 116 ALA A C 1
ATOM 926 O O . ALA A 1 116 ? -6.191 -19.031 5.57 1 96.75 116 ALA A O 1
ATOM 927 N N . GLU A 1 117 ? -6.738 -17.25 6.777 1 94.75 117 GLU A N 1
ATOM 928 C CA . GLU A 1 117 ? -6.418 -17.891 8.047 1 94.75 117 GLU A CA 1
ATOM 929 C C . GLU A 1 117 ? -7.355 -19.078 8.305 1 94.75 117 GLU A C 1
ATOM 931 O O . GLU A 1 117 ? -6.902 -20.172 8.641 1 94.75 117 GLU A O 1
ATOM 936 N N . GLU A 1 118 ? -8.633 -18.844 8.164 1 96 118 GLU A N 1
ATOM 937 C CA . GLU A 1 118 ? -9.625 -19.891 8.383 1 96 118 GLU A CA 1
ATOM 938 C C . GLU A 1 118 ? -9.406 -21.078 7.449 1 96 118 GLU A C 1
ATOM 940 O O . GLU A 1 118 ? -9.539 -22.219 7.859 1 96 118 GLU A O 1
ATOM 945 N N . PHE A 1 119 ? -9.094 -20.828 6.273 1 97.44 119 PHE A N 1
ATOM 946 C CA . PHE A 1 119 ? -8.875 -21.828 5.234 1 97.44 119 PHE A CA 1
ATOM 947 C C . PHE A 1 119 ? -7.484 -22.438 5.352 1 97.44 119 PHE A C 1
ATOM 949 O O . PHE A 1 119 ? -7.184 -23.438 4.695 1 97.44 119 PHE A O 1
ATOM 956 N N . GLU A 1 120 ? -6.676 -21.797 6.219 1 97.06 120 GLU A N 1
ATOM 957 C CA . GLU A 1 120 ? -5.266 -22.156 6.281 1 97.06 120 GLU A CA 1
ATOM 958 C C . GLU A 1 120 ? -4.625 -22.141 4.895 1 97.06 120 GLU A C 1
ATOM 960 O O . GLU A 1 120 ? -3.98 -23.109 4.488 1 97.06 120 GLU A O 1
ATOM 965 N N . ALA A 1 121 ? -4.812 -21.031 4.242 1 97.62 121 ALA A N 1
ATOM 966 C CA . ALA A 1 121 ? -4.344 -20.875 2.865 1 97.62 121 ALA A CA 1
ATOM 967 C C . ALA A 1 121 ? -2.818 -20.828 2.809 1 97.62 121 ALA A C 1
ATOM 969 O O . ALA A 1 121 ? -2.18 -20.203 3.664 1 97.62 121 ALA A O 1
ATOM 970 N N . ASP A 1 122 ? -2.293 -21.453 1.79 1 96.38 122 ASP A N 1
ATOM 971 C CA . ASP A 1 122 ? -0.869 -21.359 1.49 1 96.38 122 ASP A CA 1
ATOM 972 C C . ASP A 1 122 ? -0.594 -20.203 0.516 1 96.38 122 ASP A C 1
ATOM 974 O O . ASP A 1 122 ? 0.545 -19.75 0.386 1 96.38 122 ASP A O 1
ATOM 978 N N . LEU A 1 123 ? -1.69 -19.828 -0.128 1 97.56 123 LEU A N 1
ATOM 979 C CA . LEU A 1 123 ? -1.561 -18.828 -1.19 1 97.56 123 LEU A CA 1
ATOM 980 C C . LEU A 1 123 ? -2.887 -18.109 -1.432 1 97.56 123 LEU A C 1
ATOM 982 O O . LEU A 1 123 ? -3.943 -18.75 -1.449 1 97.56 123 LEU A O 1
ATOM 986 N N . ILE A 1 124 ? -2.822 -16.766 -1.587 1 98.25 124 ILE A N 1
ATOM 987 C CA . ILE A 1 124 ? -3.973 -15.992 -2.029 1 98.25 124 ILE A CA 1
ATOM 988 C C . ILE A 1 124 ? -3.742 -15.5 -3.457 1 98.25 124 ILE A C 1
ATOM 990 O O . ILE A 1 124 ? -2.738 -14.836 -3.736 1 98.25 124 ILE A O 1
ATOM 994 N N . LEU A 1 125 ? -4.641 -15.797 -4.363 1 98.31 125 LEU A N 1
ATOM 995 C CA . LEU A 1 125 ? -4.523 -15.336 -5.742 1 98.31 125 LEU A CA 1
ATOM 996 C C . LEU A 1 125 ? -5.301 -14.039 -5.941 1 98.31 125 LEU A C 1
ATOM 998 O O . LEU A 1 125 ? -6.473 -13.945 -5.566 1 98.31 125 LEU A O 1
ATOM 1002 N N . LEU A 1 126 ? -4.664 -13.086 -6.512 1 97 126 LEU A N 1
ATOM 1003 C CA . LEU A 1 126 ? -5.242 -11.773 -6.793 1 97 126 LEU A CA 1
ATOM 1004 C C . LEU A 1 126 ? -5.105 -11.43 -8.273 1 97 126 LEU A C 1
ATOM 1006 O O . LEU A 1 126 ? -4.062 -11.68 -8.883 1 97 126 LEU A O 1
ATOM 1010 N N . GLY A 1 127 ? -6.16 -10.891 -8.797 1 94.75 127 GLY A N 1
ATOM 1011 C CA . GLY A 1 127 ? -6.102 -10.359 -10.148 1 94.75 127 GLY A CA 1
ATOM 1012 C C . GLY A 1 127 ? -5.656 -8.914 -10.211 1 94.75 127 GLY A C 1
ATOM 1013 O O . GLY A 1 127 ? -5.652 -8.219 -9.188 1 94.75 127 GLY A O 1
ATOM 1014 N N . SER A 1 128 ? -5.324 -8.5 -11.391 1 93.62 128 SER A N 1
ATOM 1015 C CA . SER A 1 128 ? -4.898 -7.125 -11.641 1 93.62 128 SER A CA 1
ATOM 1016 C C . SER A 1 128 ? -6.094 -6.18 -11.68 1 93.62 128 SER A C 1
ATOM 1018 O O . SER A 1 128 ? -7.219 -6.598 -11.969 1 93.62 128 SER A O 1
ATOM 1020 N N . ASP A 1 129 ? -5.746 -4.961 -11.336 1 89.38 129 ASP A N 1
ATOM 1021 C CA . ASP A 1 129 ? -6.75 -3.918 -11.539 1 89.38 129 ASP A CA 1
ATOM 1022 C C . ASP A 1 129 ? -7.195 -3.859 -12.992 1 89.38 129 ASP A C 1
ATOM 1024 O O . ASP A 1 129 ? -6.406 -4.125 -13.906 1 89.38 129 ASP A O 1
ATOM 1028 N N . ALA A 1 130 ? -8.414 -3.445 -13.242 1 83.88 130 ALA A N 1
ATOM 1029 C CA . ALA A 1 130 ? -9.008 -3.439 -14.578 1 83.88 130 ALA A CA 1
ATOM 1030 C C . ALA A 1 130 ? -8.297 -2.438 -15.484 1 83.88 130 ALA A C 1
ATOM 1032 O O . ALA A 1 130 ? -8.344 -2.561 -16.703 1 83.88 130 ALA A O 1
ATOM 1033 N N . THR A 1 131 ? -7.672 -1.464 -14.883 1 85.5 131 THR A N 1
ATOM 1034 C CA . THR A 1 131 ? -7.062 -0.396 -15.664 1 85.5 131 THR A CA 1
ATOM 1035 C C . THR A 1 131 ? -5.625 -0.755 -16.047 1 85.5 131 THR A C 1
ATOM 1037 O O . THR A 1 131 ? -4.949 0.016 -16.719 1 85.5 131 THR A O 1
ATOM 1040 N N . ALA A 1 132 ? -5.195 -1.903 -15.641 1 90.69 132 ALA A N 1
ATOM 1041 C CA . ALA A 1 132 ? -3.832 -2.318 -15.961 1 90.69 132 ALA A CA 1
ATOM 1042 C C . ALA A 1 132 ? -3.652 -2.494 -17.469 1 90.69 132 ALA A C 1
ATOM 1044 O O . ALA A 1 132 ? -4.559 -2.965 -18.156 1 90.69 132 ALA A O 1
ATOM 1045 N N . PRO A 1 133 ? -2.443 -2.096 -17.969 1 91.81 133 PRO A N 1
ATOM 1046 C CA . PRO A 1 133 ? -2.137 -2.504 -19.344 1 91.81 133 PRO A CA 1
ATOM 1047 C C . PRO A 1 133 ? -2.115 -4.02 -19.516 1 91.81 133 PRO A C 1
ATOM 1049 O O . PRO A 1 133 ? -1.834 -4.75 -18.562 1 91.81 133 PRO A O 1
ATOM 1052 N N . LYS A 1 134 ? -2.467 -4.395 -20.719 1 93.12 134 LYS A N 1
ATOM 1053 C CA . LYS A 1 134 ? -2.428 -5.824 -21 1 93.12 134 LYS A CA 1
ATOM 1054 C C . LYS A 1 134 ? -1.044 -6.406 -20.719 1 93.12 134 LYS A C 1
ATOM 1056 O O . LYS A 1 134 ? -0.031 -5.824 -21.109 1 93.12 134 LYS A O 1
ATOM 1061 N N . GLY A 1 135 ? -1.001 -7.461 -20.016 1 94.31 135 GLY A N 1
ATOM 1062 C CA . GLY A 1 135 ? 0.246 -8.156 -19.75 1 94.31 135 GLY A CA 1
ATOM 1063 C C . GLY A 1 135 ? 0.958 -7.641 -18.516 1 94.31 135 GLY A C 1
ATOM 1064 O O . GLY A 1 135 ? 2.086 -8.047 -18.219 1 94.31 135 GLY A O 1
ATOM 1065 N N . ARG A 1 136 ? 0.31 -6.723 -17.906 1 95.31 136 ARG A N 1
ATOM 1066 C CA . ARG A 1 136 ? 0.923 -6.156 -16.703 1 95.31 136 ARG A CA 1
ATOM 1067 C C . ARG A 1 136 ? -0.021 -6.246 -15.516 1 95.31 136 ARG A C 1
ATOM 1069 O O . ARG A 1 136 ? -1.217 -6.5 -15.68 1 95.31 136 ARG A O 1
ATOM 1076 N N . PHE A 1 137 ? 0.58 -6.16 -14.383 1 95.81 137 PHE A N 1
ATOM 1077 C CA . PHE A 1 137 ? -0.192 -6.188 -13.148 1 95.81 137 PHE A CA 1
ATOM 1078 C C . PHE A 1 137 ? -0.225 -4.805 -12.5 1 95.81 137 PHE A C 1
ATOM 1080 O O . PHE A 1 137 ? 0.818 -4.176 -12.32 1 95.81 137 PHE A O 1
ATOM 1087 N N . LEU A 1 138 ? -1.358 -4.402 -12.211 1 92.88 138 LEU A N 1
ATOM 1088 C CA . LEU A 1 138 ? -1.567 -3.199 -11.414 1 92.88 138 LEU A CA 1
ATOM 1089 C C . LEU A 1 138 ? -2.371 -3.51 -10.156 1 92.88 138 LEU A C 1
ATOM 1091 O O . LEU A 1 138 ? -3.438 -4.121 -10.234 1 92.88 138 LEU A O 1
ATOM 1095 N N . ALA A 1 139 ? -1.852 -3.082 -9.039 1 90.75 139 ALA A N 1
ATOM 1096 C CA . ALA A 1 139 ? -2.49 -3.389 -7.758 1 90.75 139 ALA A CA 1
ATOM 1097 C C . ALA A 1 139 ? -3.734 -2.529 -7.547 1 90.75 139 ALA A C 1
ATOM 1099 O O . ALA A 1 139 ? -3.693 -1.312 -7.73 1 90.75 139 ALA A O 1
ATOM 1100 N N . SER A 1 140 ? -4.812 -3.23 -7.254 1 86.75 140 SER A N 1
ATOM 1101 C CA . SER A 1 140 ? -5.945 -2.514 -6.676 1 86.75 140 SER A CA 1
ATOM 1102 C C . SER A 1 140 ? -5.648 -2.064 -5.25 1 86.75 140 SER A C 1
ATOM 1104 O O . SER A 1 140 ? -4.613 -2.426 -4.684 1 86.75 140 SER A O 1
ATOM 1106 N N . SER A 1 141 ? -6.582 -1.341 -4.645 1 82.81 141 SER A N 1
ATOM 1107 C CA . SER A 1 141 ? -6.418 -0.947 -3.248 1 82.81 141 SER A CA 1
ATOM 1108 C C . SER A 1 141 ? -6.324 -2.166 -2.336 1 82.81 141 SER A C 1
ATOM 1110 O O . SER A 1 141 ? -5.559 -2.166 -1.369 1 82.81 141 SER A O 1
ATOM 1112 N N . THR A 1 142 ? -7.082 -3.191 -2.662 1 86.44 142 THR A N 1
ATOM 1113 C CA . THR A 1 142 ? -7.051 -4.418 -1.872 1 86.44 142 THR A CA 1
ATOM 1114 C C . THR A 1 142 ? -5.707 -5.125 -2.031 1 86.44 142 THR A C 1
ATOM 1116 O O . THR A 1 142 ? -5.094 -5.527 -1.041 1 86.44 142 THR A O 1
ATOM 1119 N N . ALA A 1 143 ? -5.312 -5.238 -3.234 1 91.88 143 ALA A N 1
ATOM 1120 C CA . ALA A 1 143 ? -4.023 -5.883 -3.484 1 91.88 143 ALA A CA 1
ATOM 1121 C C . ALA A 1 143 ? -2.887 -5.105 -2.826 1 91.88 143 ALA A C 1
ATOM 1123 O O . ALA A 1 143 ? -1.988 -5.695 -2.223 1 91.88 143 ALA A O 1
ATOM 1124 N N . ASP A 1 144 ? -2.953 -3.889 -2.93 1 89.19 144 ASP A N 1
ATOM 1125 C CA . ASP A 1 144 ? -1.935 -3.033 -2.328 1 89.19 144 ASP A CA 1
ATOM 1126 C C . ASP A 1 144 ? -1.882 -3.227 -0.813 1 89.19 144 ASP A C 1
ATOM 1128 O O . ASP A 1 144 ? -0.799 -3.33 -0.233 1 89.19 144 ASP A O 1
ATOM 1132 N N . ALA A 1 145 ? -3.008 -3.248 -0.192 1 87.06 145 ALA A N 1
ATOM 1133 C CA . ALA A 1 145 ? -3.076 -3.479 1.249 1 87.06 145 ALA A CA 1
ATOM 1134 C C . ALA A 1 145 ? -2.477 -4.832 1.617 1 87.06 145 ALA A C 1
ATOM 1136 O O . ALA A 1 145 ? -1.692 -4.934 2.562 1 87.06 145 ALA A O 1
ATOM 1137 N N . LEU A 1 146 ? -2.771 -5.801 0.866 1 91.5 146 LEU A N 1
ATOM 1138 C CA . LEU A 1 146 ? -2.279 -7.145 1.148 1 91.5 146 LEU A CA 1
ATOM 1139 C C . LEU A 1 146 ? -0.779 -7.234 0.893 1 91.5 146 LEU A C 1
ATOM 1141 O O . LEU A 1 146 ? -0.07 -7.965 1.591 1 91.5 146 LEU A O 1
ATOM 1145 N N . LEU A 1 147 ? -0.321 -6.48 -0.081 1 92.25 147 LEU A N 1
ATOM 1146 C CA . LEU A 1 147 ? 1.103 -6.469 -0.399 1 92.25 147 LEU A CA 1
ATOM 1147 C C . LEU A 1 147 ? 1.906 -5.832 0.731 1 92.25 147 LEU A C 1
ATOM 1149 O O . LEU A 1 147 ? 3.139 -5.883 0.728 1 92.25 147 LEU A O 1
ATOM 1153 N N . HIS A 1 148 ? 1.195 -5.367 1.728 1 87.5 148 HIS A N 1
ATOM 1154 C CA . HIS A 1 148 ? 1.895 -4.777 2.863 1 87.5 148 HIS A CA 1
ATOM 1155 C C . HIS A 1 148 ? 1.396 -5.359 4.18 1 87.5 148 HIS A C 1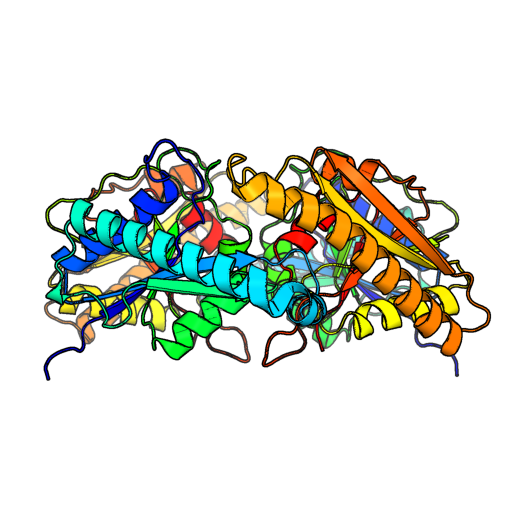
ATOM 1157 O O . HIS A 1 148 ? 1.669 -4.809 5.25 1 87.5 148 HIS A O 1
ATOM 1163 N N . SER A 1 149 ? 0.671 -6.477 4.047 1 85.69 149 SER A N 1
ATOM 1164 C CA . SER A 1 149 ? 0.13 -6.902 5.332 1 85.69 149 SER A CA 1
ATOM 1165 C C . SER A 1 149 ? -0.146 -8.398 5.344 1 85.69 149 SER A C 1
ATOM 1167 O O . SER A 1 149 ? -0.404 -8.984 6.402 1 85.69 149 SER A O 1
ATOM 1169 N N . SER A 1 150 ? -0.16 -9.016 4.223 1 91 150 SER A N 1
ATOM 1170 C CA . SER A 1 150 ? -0.633 -10.391 4.152 1 91 150 SER A CA 1
ATOM 1171 C C . SER A 1 150 ? 0.274 -11.328 4.941 1 91 150 SER A C 1
ATOM 1173 O O . SER A 1 150 ? 1.498 -11.281 4.801 1 91 150 SER A O 1
ATOM 1175 N N . PRO A 1 151 ? -0.319 -12.203 5.742 1 90.19 151 PRO A N 1
ATOM 1176 C CA . PRO A 1 151 ? 0.482 -13.203 6.449 1 90.19 151 PRO A CA 1
ATOM 1177 C C . PRO A 1 151 ? 0.819 -14.414 5.578 1 90.19 151 PRO A C 1
ATOM 1179 O O . PRO A 1 151 ? 1.628 -15.258 5.973 1 90.19 151 PRO A O 1
ATOM 1182 N N . VAL A 1 152 ? 0.174 -14.516 4.43 1 93.88 152 VAL A N 1
ATOM 1183 C CA . VAL A 1 152 ? 0.379 -15.633 3.523 1 93.88 152 VAL A CA 1
ATOM 1184 C C . VAL A 1 152 ? 0.868 -15.125 2.17 1 93.88 152 VAL A C 1
ATOM 1186 O O . VAL A 1 152 ? 0.602 -13.977 1.799 1 93.88 152 VAL A O 1
ATOM 1189 N N . PRO A 1 153 ? 1.586 -15.977 1.414 1 95.75 153 PRO A N 1
ATOM 1190 C CA . PRO A 1 153 ? 2.047 -15.578 0.083 1 95.75 153 PRO A CA 1
ATOM 1191 C C . PRO A 1 153 ? 0.907 -15.117 -0.821 1 95.75 153 PRO A C 1
ATOM 1193 O O . PRO A 1 153 ? -0.219 -15.602 -0.703 1 95.75 153 PRO A O 1
ATOM 1196 N N . LEU A 1 154 ? 1.264 -14.188 -1.655 1 97.5 154 LEU A N 1
ATOM 1197 C CA . LEU A 1 154 ? 0.304 -13.664 -2.619 1 97.5 154 LEU A CA 1
ATOM 1198 C C . LEU A 1 154 ? 0.673 -14.086 -4.039 1 97.5 154 LEU A C 1
ATOM 1200 O O . LEU A 1 154 ? 1.844 -14.031 -4.422 1 97.5 154 LEU A O 1
ATOM 1204 N N . GLY A 1 155 ? -0.289 -14.602 -4.758 1 98.25 155 GLY A N 1
ATOM 1205 C CA . GLY A 1 155 ? -0.154 -14.836 -6.188 1 98.25 155 GLY A CA 1
ATOM 1206 C C . GLY A 1 155 ? -0.818 -13.773 -7.035 1 98.25 155 GLY A C 1
ATOM 1207 O O . GLY A 1 155 ? -2.033 -13.578 -6.957 1 98.25 155 GLY A O 1
ATOM 1208 N N . LEU A 1 156 ? -0.046 -13.148 -7.824 1 98.12 156 LEU A N 1
ATOM 1209 C CA . LEU A 1 156 ? -0.513 -12.047 -8.664 1 98.12 156 LEU A CA 1
ATOM 1210 C C . LEU A 1 156 ? -0.489 -12.438 -10.141 1 98.12 156 LEU A C 1
ATOM 1212 O O . LEU A 1 156 ? 0.505 -12.984 -10.625 1 98.12 156 LEU A O 1
ATOM 1216 N N . VAL A 1 157 ? -1.556 -12.164 -10.812 1 97.88 157 VAL A N 1
ATOM 1217 C CA . VAL A 1 157 ? -1.61 -12.523 -12.227 1 97.88 157 VAL A CA 1
ATOM 1218 C C . VAL A 1 157 ? -1.825 -11.273 -13.07 1 97.88 157 VAL A C 1
ATOM 1220 O O . VAL A 1 157 ? -2.742 -10.484 -12.812 1 97.88 157 VAL A O 1
ATOM 1223 N N . PRO A 1 158 ? -0.956 -11.039 -14.062 1 96.62 158 PRO A N 1
ATOM 1224 C CA . PRO A 1 158 ? -1.141 -9.898 -14.969 1 96.62 158 PRO A CA 1
ATOM 1225 C C . PRO A 1 158 ? -2.441 -9.984 -15.766 1 96.62 158 PRO A C 1
ATOM 1227 O O . PRO A 1 158 ? -2.982 -11.078 -15.953 1 96.62 158 PRO A O 1
ATOM 1230 N N . ARG A 1 159 ? -2.834 -8.859 -16.203 1 94.94 159 ARG A N 1
ATOM 1231 C CA . ARG A 1 159 ? -4.062 -8.805 -16.984 1 94.94 159 ARG A CA 1
ATOM 1232 C C . ARG A 1 159 ? -3.873 -9.469 -18.344 1 94.94 159 ARG A C 1
ATOM 1234 O O . ARG A 1 159 ? -2.896 -9.195 -19.047 1 94.94 159 ARG A O 1
ATOM 1241 N N . GLY A 1 160 ? -4.746 -10.352 -18.672 1 91.56 160 GLY A N 1
ATOM 1242 C CA . GLY A 1 160 ? -4.809 -10.922 -20 1 91.56 160 GLY A CA 1
ATOM 1243 C C . GLY A 1 160 ? -3.625 -11.812 -20.328 1 91.56 160 GLY A C 1
ATOM 1244 O O . GLY A 1 160 ? -3.244 -11.938 -21.5 1 91.56 160 GLY A O 1
ATOM 1245 N N . VAL A 1 161 ? -3.018 -12.375 -19.422 1 91.19 161 VAL A N 1
ATOM 1246 C CA . VAL A 1 161 ? -1.841 -13.203 -19.672 1 91.19 161 VAL A CA 1
ATOM 1247 C C . VAL A 1 161 ? -2.27 -14.57 -20.203 1 91.19 161 VAL A C 1
ATOM 1249 O O . VAL A 1 161 ? -3.291 -15.117 -19.781 1 91.19 161 VAL A O 1
ATOM 1252 N N . LYS A 1 162 ? -1.493 -15.047 -21.141 1 93.88 162 LYS A N 1
ATOM 1253 C CA . LYS A 1 162 ? -1.664 -16.406 -21.641 1 93.88 162 LYS A CA 1
ATOM 1254 C C . LYS A 1 162 ? -0.707 -17.375 -20.938 1 93.88 162 LYS A C 1
ATOM 1256 O O . LYS A 1 162 ? 0.511 -17.188 -20.969 1 93.88 162 LYS A O 1
ATOM 1261 N N . LEU A 1 163 ? -1.297 -18.422 -20.375 1 96.69 163 LEU A N 1
ATOM 1262 C CA . LEU A 1 163 ? -0.488 -19.359 -19.594 1 96.69 163 LEU A CA 1
ATOM 1263 C C . LEU A 1 163 ? -0.315 -20.688 -20.312 1 96.69 163 LEU A C 1
ATOM 1265 O O . LEU A 1 163 ? -1.156 -21.062 -21.141 1 96.69 163 LEU A O 1
ATOM 1269 N N . SER A 1 164 ? 0.736 -21.344 -20.031 1 97.56 164 SER A N 1
ATOM 1270 C CA . SER A 1 164 ? 1.076 -22.625 -20.656 1 97.56 164 SER A CA 1
ATOM 1271 C C . SER A 1 164 ? 0.03 -23.688 -20.344 1 97.56 164 SER A C 1
ATOM 1273 O O . SER A 1 164 ? -0.46 -23.766 -19.219 1 97.56 164 SER A O 1
ATOM 1275 N N . LYS A 1 165 ? -0.189 -24.516 -21.281 1 95.69 165 LYS A N 1
ATOM 1276 C CA . LYS A 1 165 ? -1.098 -25.641 -21.078 1 95.69 165 LYS A CA 1
ATOM 1277 C C . LYS A 1 165 ? -0.443 -26.734 -20.234 1 95.69 165 LYS A C 1
ATOM 1279 O O . LYS A 1 165 ? -1.122 -27.625 -19.734 1 95.69 165 LYS A O 1
ATOM 1284 N N . LYS A 1 166 ? 0.829 -26.672 -20.062 1 96.38 166 LYS A N 1
ATOM 1285 C CA . LYS A 1 166 ? 1.578 -27.688 -19.328 1 96.38 166 LYS A CA 1
ATOM 1286 C C . LYS A 1 166 ? 1.807 -27.266 -17.875 1 96.38 166 LYS A C 1
ATOM 1288 O O . LYS A 1 166 ? 2.555 -27.906 -17.141 1 96.38 166 LYS A O 1
ATOM 1293 N N . GLY A 1 167 ? 1.23 -26.188 -17.5 1 97.56 167 GLY A N 1
ATOM 1294 C CA . GLY A 1 167 ? 1.464 -25.688 -16.156 1 97.56 167 GLY A CA 1
ATOM 1295 C C . GLY A 1 167 ? 2.732 -24.859 -16.047 1 97.56 167 GLY A C 1
ATOM 1296 O O . GLY A 1 167 ? 3.162 -24.234 -17.016 1 97.56 167 GLY A O 1
ATOM 1297 N N . VAL A 1 168 ? 3.252 -24.797 -14.867 1 98.38 168 VAL A N 1
ATOM 1298 C CA . VAL A 1 168 ? 4.512 -24.094 -14.633 1 98.38 168 VAL A CA 1
ATOM 1299 C C . VAL A 1 168 ? 5.672 -24.938 -15.172 1 98.38 168 VAL A C 1
ATOM 1301 O O . VAL A 1 168 ? 5.82 -26.109 -14.82 1 98.38 168 VAL A O 1
ATOM 1304 N N . THR A 1 169 ? 6.465 -24.328 -15.992 1 98.56 169 THR A N 1
ATOM 1305 C CA . THR A 1 169 ? 7.566 -25.078 -16.578 1 98.56 169 THR A CA 1
ATOM 1306 C C . THR A 1 169 ? 8.906 -24.531 -16.109 1 98.56 169 THR A C 1
ATOM 1308 O O . THR A 1 169 ? 9.953 -25.141 -16.328 1 98.56 169 THR A O 1
ATOM 1311 N N . ARG A 1 170 ? 8.883 -23.406 -15.453 1 98.69 170 ARG A N 1
ATOM 1312 C CA . ARG A 1 170 ? 10.086 -22.812 -14.875 1 98.69 170 ARG A CA 1
ATOM 1313 C C . ARG A 1 170 ? 9.734 -21.859 -13.734 1 98.69 170 ARG A C 1
ATOM 1315 O O . ARG A 1 170 ? 8.805 -21.062 -13.852 1 98.69 170 ARG A O 1
ATOM 1322 N N . VAL A 1 171 ? 10.484 -22 -12.672 1 98.56 171 VAL A N 1
ATOM 1323 C CA . VAL A 1 171 ? 10.375 -21.078 -11.555 1 98.56 171 VAL A CA 1
ATOM 1324 C C . VAL A 1 171 ? 11.516 -20.062 -11.617 1 98.56 171 VAL A C 1
ATOM 1326 O O . VAL A 1 171 ? 12.672 -20.422 -11.812 1 98.56 171 VAL A O 1
ATOM 1329 N N . ASN A 1 172 ? 11.148 -18.797 -11.602 1 98.31 172 ASN A N 1
ATOM 1330 C CA . ASN A 1 172 ? 12.125 -17.703 -11.508 1 98.31 172 ASN A CA 1
ATOM 1331 C C . ASN A 1 172 ? 12.117 -17.062 -10.125 1 98.31 172 ASN A C 1
ATOM 1333 O O . ASN A 1 172 ? 11.055 -16.891 -9.516 1 98.31 172 ASN A O 1
ATOM 1337 N N . TYR A 1 173 ? 13.281 -16.75 -9.641 1 96.38 173 TYR A N 1
ATOM 1338 C CA . TYR A 1 173 ? 13.391 -15.961 -8.422 1 96.38 173 TYR A CA 1
ATOM 1339 C C . TYR A 1 173 ? 14.148 -14.664 -8.68 1 96.38 173 TYR A C 1
ATOM 1341 O O . TYR A 1 173 ? 15.281 -14.688 -9.172 1 96.38 173 TYR A O 1
ATOM 1349 N N . ALA A 1 174 ? 13.516 -13.562 -8.375 1 93.38 174 ALA A N 1
ATOM 1350 C CA . ALA A 1 174 ? 14.164 -12.266 -8.578 1 93.38 174 ALA A CA 1
ATOM 1351 C C . ALA A 1 174 ? 14.711 -11.711 -7.27 1 93.38 174 ALA A C 1
ATOM 1353 O O . ALA A 1 174 ? 13.969 -11.539 -6.305 1 93.38 174 ALA A O 1
ATOM 1354 N N . PHE A 1 175 ? 15.984 -11.414 -7.34 1 85.62 175 PHE A N 1
ATOM 1355 C CA . PHE A 1 175 ? 16.625 -10.766 -6.203 1 85.62 175 PHE A CA 1
ATOM 1356 C C . PHE A 1 175 ? 16.312 -9.273 -6.184 1 85.62 175 PHE A C 1
ATOM 1358 O O . PHE A 1 175 ? 16.281 -8.625 -7.234 1 85.62 175 PHE A O 1
ATOM 1365 N N . THR A 1 176 ? 16.031 -8.812 -4.961 1 77.75 176 THR A N 1
ATOM 1366 C CA . THR A 1 176 ? 15.945 -7.367 -4.766 1 77.75 176 THR A CA 1
ATOM 1367 C C . THR A 1 176 ? 16.906 -6.914 -3.674 1 77.75 176 THR A C 1
ATOM 1369 O O . THR A 1 176 ? 17.328 -7.711 -2.836 1 77.75 176 THR A O 1
ATOM 1372 N N . ASN A 1 177 ? 17.359 -5.656 -3.787 1 65.88 177 ASN A N 1
ATOM 1373 C CA . ASN A 1 177 ? 18.281 -5.086 -2.803 1 65.88 177 ASN A CA 1
ATOM 1374 C C . ASN A 1 177 ? 17.609 -4.945 -1.436 1 65.88 177 ASN A C 1
ATOM 1376 O O . ASN A 1 177 ? 18.281 -4.668 -0.441 1 65.88 177 ASN A O 1
ATOM 1380 N N . GLU A 1 178 ? 16.438 -5.137 -1.428 1 60.62 178 GLU A N 1
ATOM 1381 C CA . GLU A 1 178 ? 15.68 -4.941 -0.199 1 60.62 178 GLU A CA 1
ATOM 1382 C C . GLU A 1 178 ? 15.75 -6.172 0.698 1 60.62 178 GLU A C 1
ATOM 1384 O O . GLU A 1 178 ? 15.43 -6.102 1.886 1 60.62 178 GLU A O 1
ATOM 1389 N N . SER A 1 179 ? 16.219 -7.277 0.209 1 55.25 179 SER A N 1
ATOM 1390 C CA . SER A 1 179 ? 16.156 -8.531 0.945 1 55.25 179 SER A CA 1
ATOM 1391 C C . SER A 1 179 ? 17.484 -8.867 1.598 1 55.25 179 SER A C 1
ATOM 1393 O O . SER A 1 179 ? 18.516 -8.922 0.923 1 55.25 179 SER A O 1
ATOM 1395 N N . ASP A 1 180 ? 17.75 -8.383 2.773 1 51.03 180 ASP A N 1
ATOM 1396 C CA . ASP A 1 180 ? 18.969 -8.875 3.391 1 51.03 180 ASP A CA 1
ATOM 1397 C C . ASP A 1 180 ? 19.016 -10.406 3.395 1 51.03 180 ASP A C 1
ATOM 1399 O O . ASP A 1 180 ? 20.078 -11 3.236 1 51.03 180 ASP A O 1
ATOM 1403 N N . ASP A 1 181 ? 17.812 -10.906 3.879 1 50.31 181 ASP A N 1
ATOM 1404 C CA . ASP A 1 181 ? 17.75 -12.352 4.066 1 50.31 181 ASP A CA 1
ATOM 1405 C C . ASP A 1 181 ? 17.219 -13.047 2.816 1 50.31 181 ASP A C 1
ATOM 1407 O O . ASP A 1 181 ? 16.047 -13.43 2.766 1 50.31 181 ASP A O 1
ATOM 1411 N N . PHE A 1 182 ? 17.766 -12.664 1.635 1 54.66 182 PHE A N 1
ATOM 1412 C CA . PHE A 1 182 ? 17.5 -13.281 0.34 1 54.66 182 PHE A CA 1
ATOM 1413 C C . PHE A 1 182 ? 17.203 -14.766 0.501 1 54.66 182 PHE A C 1
ATOM 1415 O O . PHE A 1 182 ? 16.438 -15.336 -0.286 1 54.66 182 PHE A O 1
ATOM 1422 N N . GLU A 1 183 ? 17.219 -15.156 1.704 1 69.56 183 GLU A N 1
ATOM 1423 C CA . GLU A 1 183 ? 17.422 -16.594 1.829 1 69.56 183 GLU A CA 1
ATOM 1424 C C . GLU A 1 183 ? 16.078 -17.328 1.939 1 69.56 183 GLU A C 1
ATOM 1426 O O . GLU A 1 183 ? 15.898 -18.391 1.339 1 69.56 183 GLU A O 1
ATOM 1431 N N . GLN A 1 184 ? 15.055 -16.578 2.324 1 80.69 184 GLN A N 1
ATOM 1432 C CA . GLN A 1 184 ? 13.875 -17.391 2.533 1 80.69 184 GLN A CA 1
ATOM 1433 C C . GLN A 1 184 ? 13.062 -17.531 1.247 1 80.69 184 GLN A C 1
ATOM 1435 O O . GLN A 1 184 ? 12.562 -18.609 0.931 1 80.69 184 GLN A O 1
ATOM 1440 N N . GLY A 1 185 ? 12.953 -16.438 0.536 1 88.31 185 GLY A N 1
ATOM 1441 C CA . GLY A 1 185 ? 12.234 -16.484 -0.729 1 88.31 185 GLY A CA 1
ATOM 1442 C C . GLY A 1 185 ? 12.883 -17.406 -1.745 1 88.31 185 GLY A C 1
ATOM 1443 O O . GLY A 1 185 ? 12.188 -18.141 -2.441 1 88.31 185 GLY A O 1
ATOM 1444 N N . LEU A 1 186 ? 14.125 -17.344 -1.724 1 92 186 LEU A N 1
ATOM 1445 C CA . LEU A 1 186 ? 14.852 -18.219 -2.643 1 92 186 LEU A CA 1
ATOM 1446 C C . LEU A 1 186 ? 14.703 -19.688 -2.24 1 92 186 LEU A C 1
ATOM 1448 O O . LEU A 1 186 ? 14.5 -20.547 -3.094 1 92 186 LEU A O 1
ATOM 1452 N N . ARG A 1 187 ? 14.781 -19.922 -0.994 1 91.75 187 ARG A N 1
ATOM 1453 C CA . ARG A 1 187 ? 14.609 -21.281 -0.503 1 91.75 187 ARG A CA 1
ATOM 1454 C C . ARG A 1 187 ? 13.234 -21.828 -0.859 1 91.75 187 ARG A C 1
ATOM 1456 O O . ARG A 1 187 ? 13.109 -22.953 -1.335 1 91.75 187 ARG A O 1
ATOM 1463 N N . SER A 1 188 ? 12.258 -21.016 -0.619 1 92.31 188 SER A N 1
ATOM 1464 C CA . SER A 1 188 ? 10.898 -21.422 -0.946 1 92.31 188 SER A CA 1
ATOM 1465 C C . SER A 1 188 ? 10.742 -21.672 -2.441 1 92.31 188 SER A C 1
ATOM 1467 O O . SER A 1 188 ? 10.078 -22.625 -2.844 1 92.31 188 SER A O 1
ATOM 1469 N N . SER A 1 189 ? 11.375 -20.859 -3.207 1 95.5 189 SER A N 1
ATOM 1470 C CA . SER A 1 189 ? 11.297 -21.016 -4.656 1 95.5 189 SER A CA 1
ATOM 1471 C C . SER A 1 189 ? 12.008 -22.281 -5.125 1 95.5 189 SER A C 1
ATOM 1473 O O . SER A 1 189 ? 11.516 -22.984 -6.012 1 95.5 189 SER A O 1
ATOM 1475 N N . ALA A 1 190 ? 13.102 -22.516 -4.52 1 96.31 190 ALA A N 1
ATOM 1476 C CA . ALA A 1 190 ? 13.844 -23.734 -4.844 1 96.31 190 ALA A CA 1
ATOM 1477 C C . ALA A 1 190 ? 13.039 -24.984 -4.477 1 96.31 190 ALA A C 1
ATOM 1479 O O . ALA A 1 190 ? 13.031 -25.969 -5.227 1 96.31 190 ALA A O 1
ATOM 1480 N N . GLU A 1 191 ? 12.422 -24.922 -3.359 1 94.81 191 GLU A N 1
ATOM 1481 C CA . GLU A 1 191 ? 11.57 -26.031 -2.938 1 94.81 191 GLU A CA 1
ATOM 1482 C C . GLU A 1 191 ? 10.422 -26.25 -3.924 1 94.81 191 GLU A C 1
ATOM 1484 O O . GLU A 1 191 ? 10.109 -27.391 -4.277 1 94.81 191 GLU A O 1
ATOM 1489 N N . LEU A 1 192 ? 9.859 -25.188 -4.344 1 95.56 192 LEU A N 1
ATOM 1490 C CA . LEU A 1 192 ? 8.789 -25.266 -5.328 1 95.56 192 LEU A CA 1
ATOM 1491 C C . LEU A 1 192 ? 9.281 -25.922 -6.621 1 95.56 192 LEU A C 1
ATOM 1493 O O . LEU A 1 192 ? 8.648 -26.844 -7.141 1 95.56 192 LEU A O 1
ATOM 1497 N N . ALA A 1 193 ? 10.391 -25.406 -7.098 1 97.56 193 ALA A N 1
ATOM 1498 C CA . ALA A 1 193 ? 10.961 -25.922 -8.336 1 97.56 193 ALA A CA 1
ATOM 1499 C C . ALA A 1 193 ? 11.273 -27.422 -8.219 1 97.56 193 ALA A C 1
ATOM 1501 O O . ALA A 1 193 ? 10.984 -28.188 -9.133 1 97.56 193 ALA A O 1
ATOM 1502 N N . THR A 1 194 ? 11.805 -27.766 -7.09 1 96.62 194 THR A N 1
ATOM 1503 C CA . THR A 1 194 ? 12.141 -29.156 -6.844 1 96.62 194 THR A CA 1
ATOM 1504 C C . THR A 1 194 ? 10.883 -30.016 -6.805 1 96.62 194 THR A C 1
ATOM 1506 O O . THR A 1 194 ? 10.805 -31.047 -7.477 1 96.62 194 THR A O 1
ATOM 1509 N N . ASN A 1 195 ? 9.914 -29.578 -6.047 1 94.81 195 ASN A N 1
ATOM 1510 C CA . ASN A 1 195 ? 8.672 -30.344 -5.891 1 94.81 195 ASN A CA 1
ATOM 1511 C C . ASN A 1 195 ? 7.93 -30.469 -7.215 1 94.81 195 ASN A C 1
ATOM 1513 O O . ASN A 1 195 ? 7.273 -31.484 -7.461 1 94.81 195 ASN A O 1
ATOM 1517 N N . TRP A 1 196 ? 8.055 -29.453 -8.055 1 96.62 196 TRP A N 1
ATOM 1518 C CA . TRP A 1 196 ? 7.332 -29.438 -9.32 1 96.62 196 TRP A CA 1
ATOM 1519 C C . TRP A 1 196 ? 8.188 -30 -10.445 1 96.62 196 TRP A C 1
ATOM 1521 O O . TRP A 1 196 ? 7.723 -30.141 -11.578 1 96.62 196 TRP A O 1
ATOM 1531 N N . ASN A 1 197 ? 9.414 -30.359 -10.141 1 96.5 197 ASN A N 1
ATOM 1532 C CA . ASN A 1 197 ? 10.359 -30.906 -11.102 1 96.5 197 ASN A CA 1
ATOM 1533 C C . ASN A 1 197 ? 10.539 -30 -12.305 1 96.5 197 ASN A C 1
ATOM 1535 O O . ASN A 1 197 ? 10.422 -30.438 -13.445 1 96.5 197 ASN A O 1
ATOM 1539 N N . VAL A 1 198 ? 10.773 -28.75 -12.039 1 98.19 198 VAL A N 1
ATOM 1540 C CA . VAL A 1 198 ? 11.047 -27.75 -13.07 1 98.19 198 VAL A CA 1
ATOM 1541 C C . VAL A 1 198 ? 12.328 -27 -12.719 1 98.19 198 VAL A C 1
ATOM 1543 O O . VAL A 1 198 ? 12.742 -26.969 -11.562 1 98.19 198 VAL A O 1
ATOM 1546 N N . PRO A 1 199 ? 12.992 -26.375 -13.711 1 98.56 199 PRO A N 1
ATOM 1547 C CA . PRO A 1 199 ? 14.219 -25.641 -13.43 1 98.56 199 PRO A CA 1
ATOM 1548 C C . PRO A 1 199 ? 13.969 -24.344 -12.656 1 98.56 199 PRO A C 1
ATOM 1550 O O . PRO A 1 199 ? 12.844 -23.828 -12.648 1 98.56 199 PRO A O 1
ATOM 1553 N N . LEU A 1 200 ? 15.016 -23.906 -11.984 1 98.44 200 LEU A N 1
ATOM 1554 C CA . LEU A 1 200 ? 15.023 -22.641 -11.258 1 98.44 200 LEU A CA 1
ATOM 1555 C C . LEU A 1 200 ? 15.977 -21.641 -11.914 1 98.44 200 LEU A C 1
ATOM 1557 O O . LEU A 1 200 ? 17.125 -21.969 -12.188 1 98.44 200 LEU A O 1
ATOM 1561 N N . ARG A 1 201 ? 15.445 -20.516 -12.211 1 98.12 201 ARG A N 1
ATOM 1562 C CA . ARG A 1 201 ? 16.25 -19.422 -12.719 1 98.12 201 ARG A CA 1
ATOM 1563 C C . ARG A 1 201 ? 16.297 -18.266 -11.719 1 98.12 201 ARG A C 1
ATOM 1565 O O . ARG A 1 201 ? 15.266 -17.766 -11.281 1 98.12 201 ARG A O 1
ATOM 1572 N N . ILE A 1 202 ? 17.516 -17.922 -11.305 1 95.88 202 ILE A N 1
ATOM 1573 C CA . ILE A 1 202 ? 17.719 -16.812 -10.367 1 95.88 202 ILE A CA 1
ATOM 1574 C C . ILE A 1 202 ? 18.047 -15.539 -11.141 1 95.88 202 ILE A C 1
ATOM 1576 O O . ILE A 1 202 ? 18.969 -15.516 -11.953 1 95.88 202 ILE A O 1
ATOM 1580 N N . LEU A 1 203 ? 17.25 -14.484 -10.781 1 94.81 203 LEU A N 1
ATOM 1581 C CA . LEU A 1 203 ? 17.328 -13.273 -11.594 1 94.81 203 LEU A CA 1
ATOM 1582 C C . LEU A 1 203 ? 17.734 -12.078 -10.75 1 94.81 203 LEU A C 1
ATOM 1584 O O . LEU A 1 203 ? 17.438 -12.016 -9.555 1 94.81 203 LEU A O 1
ATOM 1588 N N . ALA A 1 204 ? 18.422 -11.156 -11.367 1 90.12 204 ALA A N 1
ATOM 1589 C CA . ALA A 1 204 ? 18.656 -9.805 -10.883 1 90.12 204 ALA A CA 1
ATOM 1590 C C . ALA A 1 204 ? 18.406 -8.773 -11.977 1 90.12 204 ALA A C 1
ATOM 1592 O O . ALA A 1 204 ? 18.719 -9.016 -13.148 1 90.12 204 ALA A O 1
ATOM 1593 N N . PHE A 1 205 ? 17.797 -7.668 -11.602 1 88.38 205 PHE A N 1
ATOM 1594 C CA . PHE A 1 205 ? 17.484 -6.637 -12.586 1 88.38 205 PHE A CA 1
ATOM 1595 C C . PHE A 1 205 ? 18.281 -5.371 -12.312 1 88.38 205 PHE A C 1
ATOM 1597 O O . PHE A 1 205 ? 18.484 -4.996 -11.156 1 88.38 205 PHE A O 1
ATOM 1604 N N . SER A 1 206 ? 18.703 -4.742 -13.367 1 82.25 206 SER A N 1
ATOM 1605 C CA . SER A 1 206 ? 19.438 -3.482 -13.305 1 82.25 206 SER A CA 1
ATOM 1606 C C . SER A 1 206 ? 18.828 -2.445 -14.25 1 82.25 206 SER A C 1
ATOM 1608 O O . SER A 1 206 ? 19.266 -2.311 -15.391 1 82.25 206 SER A O 1
ATOM 1610 N N . PRO A 1 207 ? 17.797 -1.753 -13.75 1 80.69 207 PRO A N 1
ATOM 1611 C CA . PRO A 1 207 ? 17.266 -0.671 -14.578 1 80.69 207 PRO A CA 1
ATOM 1612 C C . PRO A 1 207 ? 18.25 0.49 -14.734 1 80.69 207 PRO A C 1
ATOM 1614 O O . PRO A 1 207 ? 18.969 0.827 -13.781 1 80.69 207 PRO A O 1
ATOM 1617 N N . THR A 1 208 ? 18.438 0.89 -15.906 1 70.94 208 THR A N 1
ATOM 1618 C CA . THR A 1 208 ? 19.312 2.023 -16.203 1 70.94 208 THR A CA 1
ATOM 1619 C C . THR A 1 208 ? 18.484 3.264 -16.531 1 70.94 208 THR A C 1
ATOM 1621 O O . THR A 1 208 ? 17.281 3.17 -16.781 1 70.94 208 THR A O 1
ATOM 1624 N N . GLY A 1 209 ? 19.016 4.387 -16.422 1 56.03 209 GLY A N 1
ATOM 1625 C CA . GLY A 1 209 ? 18.391 5.625 -16.844 1 56.03 209 GLY A CA 1
ATOM 1626 C C . GLY A 1 209 ? 17.406 6.176 -15.828 1 56.03 209 GLY A C 1
ATOM 1627 O O . GLY A 1 209 ? 16.719 7.164 -16.094 1 56.03 209 GLY A O 1
ATOM 1628 N N . ILE A 1 210 ? 16.984 5.359 -14.906 1 49.06 210 ILE A N 1
ATOM 1629 C CA . ILE A 1 210 ? 15.977 5.809 -13.953 1 49.06 210 ILE A CA 1
ATOM 1630 C C . ILE A 1 210 ? 16.578 6.84 -13.008 1 49.06 210 ILE A C 1
ATOM 1632 O O . ILE A 1 210 ? 15.883 7.723 -12.508 1 49.06 210 ILE A O 1
ATOM 1636 N N . THR A 1 211 ? 17.688 6.516 -12.398 1 45.31 211 THR A N 1
ATOM 1637 C CA . THR A 1 211 ? 18.203 7.441 -11.406 1 45.31 211 THR A CA 1
ATOM 1638 C C . THR A 1 211 ? 18.609 8.766 -12.055 1 45.31 211 THR A C 1
ATOM 1640 O O . THR A 1 211 ? 19.344 8.781 -13.039 1 45.31 211 THR A O 1
ATOM 1643 N N . SER A 1 212 ? 17.672 9.664 -12.133 1 39.22 212 SER A N 1
ATOM 1644 C CA . SER A 1 212 ? 18.094 11.039 -12.336 1 39.22 212 SER A CA 1
ATOM 1645 C C . SER A 1 212 ? 19.219 11.414 -11.367 1 39.22 212 SER A C 1
ATOM 1647 O O . SER A 1 212 ? 19.031 12.266 -10.492 1 39.22 212 SER A O 1
ATOM 1649 N N . ALA A 1 213 ? 19.812 10.562 -10.672 1 37.38 213 ALA A N 1
ATOM 1650 C CA . ALA A 1 213 ? 20.859 11.188 -9.867 1 37.38 213 ALA A CA 1
ATOM 1651 C C . ALA A 1 213 ? 21.703 12.141 -10.711 1 37.38 213 ALA A C 1
ATOM 1653 O O . ALA A 1 213 ? 22 11.852 -11.875 1 37.38 213 ALA A O 1
ATOM 1654 N N . PRO A 1 214 ? 21.906 13.367 -10.234 1 35.09 214 PRO A N 1
ATOM 1655 C CA . PRO A 1 214 ? 22.734 14.398 -10.867 1 35.09 214 PRO A CA 1
ATOM 1656 C C . PRO A 1 214 ? 24.062 13.859 -11.367 1 35.09 214 PRO A C 1
ATOM 1658 O O . PRO A 1 214 ? 24.688 13.031 -10.703 1 35.09 214 PRO A O 1
ATOM 1661 N N . THR A 1 215 ? 24.281 13.828 -12.609 1 33.69 215 THR A N 1
ATOM 1662 C CA . THR A 1 215 ? 25.359 13.5 -13.539 1 33.69 215 THR A CA 1
ATOM 1663 C C . THR A 1 215 ? 26.672 14.125 -13.086 1 33.69 215 THR A C 1
ATOM 1665 O O . THR A 1 215 ? 27.719 13.883 -13.688 1 33.69 215 THR A O 1
ATOM 1668 N N . SER A 1 216 ? 26.688 15.32 -12.5 1 34.88 216 SER A N 1
ATOM 1669 C CA . SER A 1 216 ? 28.047 15.812 -12.695 1 34.88 216 SER A CA 1
ATOM 1670 C C . SER A 1 216 ? 29.078 14.898 -12.039 1 34.88 216 SER A C 1
ATOM 1672 O O . SER A 1 216 ? 30.016 14.43 -12.703 1 34.88 216 SER A O 1
ATOM 1674 N N . ARG A 1 217 ? 29.625 15.297 -10.82 1 36.22 217 ARG A N 1
ATOM 1675 C CA . ARG A 1 217 ? 30.703 14.625 -10.102 1 36.22 217 ARG A CA 1
ATOM 1676 C C . ARG A 1 217 ? 30.25 13.258 -9.594 1 36.22 217 ARG A C 1
ATOM 1678 O O . ARG A 1 217 ? 31.078 12.438 -9.188 1 36.22 217 ARG A O 1
ATOM 1685 N N . SER A 1 218 ? 28.953 12.938 -9.445 1 39.75 218 SER A N 1
ATOM 1686 C CA . SER A 1 218 ? 28.234 11.789 -8.906 1 39.75 218 SER A CA 1
ATOM 1687 C C . SER A 1 218 ? 28.156 10.648 -9.914 1 39.75 218 SER A C 1
ATOM 1689 O O . SER A 1 218 ? 27.812 9.523 -9.562 1 39.75 218 SER A O 1
ATOM 1691 N N . LEU A 1 219 ? 28.375 10.969 -11.086 1 43.38 219 LEU A N 1
ATOM 1692 C CA . LEU A 1 219 ? 28.547 10.039 -12.203 1 43.38 219 LEU A CA 1
ATOM 1693 C C . LEU A 1 219 ? 29.688 9.078 -11.945 1 43.38 219 LEU A C 1
ATOM 1695 O O . LEU A 1 219 ? 29.594 7.887 -12.258 1 43.38 219 LEU A O 1
ATOM 1699 N N . ASP A 1 220 ? 30.75 9.711 -11.516 1 47.25 220 ASP A N 1
ATOM 1700 C CA . ASP A 1 220 ? 31.906 8.844 -11.328 1 47.25 220 ASP A CA 1
ATOM 1701 C C . ASP A 1 220 ? 31.594 7.734 -10.32 1 47.25 220 ASP A C 1
ATOM 1703 O O . ASP A 1 220 ? 31.938 6.57 -10.547 1 47.25 220 ASP A O 1
ATOM 1707 N N . ILE A 1 221 ? 31.047 8.141 -9.297 1 48.78 221 ILE A N 1
ATOM 1708 C CA . ILE A 1 221 ? 30.719 7.152 -8.281 1 48.78 221 ILE A CA 1
ATOM 1709 C C . ILE A 1 221 ? 29.578 6.254 -8.781 1 48.78 221 ILE A C 1
ATOM 1711 O O . ILE A 1 221 ? 29.578 5.047 -8.523 1 48.78 221 ILE A O 1
ATOM 1715 N N . SER A 1 222 ? 28.812 6.926 -9.688 1 52.62 222 SER A N 1
ATOM 1716 C CA . SER A 1 222 ? 27.719 6.141 -10.234 1 52.62 222 SER A CA 1
ATOM 1717 C C . SER A 1 222 ? 28.234 5.035 -11.156 1 52.62 222 SER A C 1
ATOM 1719 O O . SER A 1 222 ? 27.734 3.906 -11.117 1 52.62 222 SER A O 1
ATOM 1721 N N . THR A 1 223 ? 29.219 5.559 -12.008 1 53.16 223 THR A N 1
ATOM 1722 C CA . THR A 1 223 ? 29.812 4.562 -12.898 1 53.16 223 THR A CA 1
ATOM 1723 C C . THR A 1 223 ? 30.578 3.504 -12.102 1 53.16 223 THR A C 1
ATOM 1725 O O . THR A 1 223 ? 30.469 2.311 -12.391 1 53.16 223 THR A O 1
ATOM 1728 N N . GLU A 1 224 ? 31.469 4 -11.273 1 55.34 224 GLU A N 1
ATOM 1729 C CA . GLU A 1 224 ? 32.188 3.053 -10.43 1 55.34 224 GLU A CA 1
ATOM 1730 C C . GLU A 1 224 ? 31.219 2.215 -9.602 1 55.34 224 GLU A C 1
ATOM 1732 O O . GLU A 1 224 ? 31.422 1.009 -9.438 1 55.34 224 GLU A O 1
ATOM 1737 N N . LEU A 1 225 ? 30.203 2.85 -9.32 1 59.19 225 LEU A N 1
ATOM 1738 C CA . LEU A 1 225 ? 29.188 2.17 -8.516 1 59.19 225 LEU A CA 1
ATOM 1739 C C . LEU A 1 225 ? 28.406 1.176 -9.359 1 59.19 225 LEU A C 1
ATOM 1741 O O . LEU A 1 225 ? 28.062 0.086 -8.891 1 59.19 225 LEU A O 1
ATOM 1745 N N . SER A 1 226 ? 28.375 1.583 -10.609 1 61.59 226 SER A N 1
ATOM 1746 C CA . SER A 1 226 ? 27.641 0.687 -11.5 1 61.59 226 SER A CA 1
ATOM 1747 C C . SER A 1 226 ? 28.422 -0.592 -11.766 1 61.59 226 SER A C 1
ATOM 1749 O O . SER A 1 226 ? 27.859 -1.687 -11.766 1 61.59 226 SER A O 1
ATOM 1751 N N . SER A 1 227 ? 29.797 -0.424 -12.125 1 63 227 SER A N 1
ATOM 1752 C CA . SER A 1 227 ? 30.609 -1.606 -12.375 1 63 227 SER A CA 1
ATOM 1753 C C . SER A 1 227 ? 30.719 -2.475 -11.125 1 63 227 SER A C 1
ATOM 1755 O O . SER A 1 227 ? 30.641 -3.703 -11.203 1 63 227 SER A O 1
ATOM 1757 N N . GLU A 1 228 ? 30.859 -1.778 -10.102 1 64.56 228 GLU A N 1
ATOM 1758 C CA . GLU A 1 228 ? 30.938 -2.498 -8.836 1 64.56 228 GLU A CA 1
ATOM 1759 C C . GLU A 1 228 ? 29.625 -3.189 -8.5 1 64.56 228 GLU A C 1
ATOM 1761 O O . GLU A 1 228 ? 29.609 -4.32 -8.008 1 64.56 228 GLU A O 1
ATOM 1766 N N . TRP A 1 229 ? 28.641 -2.553 -8.953 1 66.25 229 TRP A N 1
ATOM 1767 C CA . TRP A 1 229 ? 27.312 -3.139 -8.719 1 66.25 229 TRP A CA 1
ATOM 1768 C C . TRP A 1 229 ? 27.156 -4.434 -9.508 1 66.25 229 TRP A C 1
ATOM 1770 O O . TRP A 1 229 ? 26.656 -5.434 -8.977 1 66.25 229 TRP A O 1
ATOM 1780 N N . ARG A 1 230 ? 27.656 -4.387 -10.727 1 70.56 230 ARG A N 1
ATOM 1781 C CA . ARG A 1 230 ? 27.516 -5.57 -11.562 1 70.56 230 ARG A CA 1
ATOM 1782 C C . ARG A 1 230 ? 28.312 -6.742 -11.008 1 70.56 230 ARG A C 1
ATOM 1784 O O . ARG A 1 230 ? 27.828 -7.875 -10.984 1 70.56 230 ARG A O 1
ATOM 1791 N N . GLU A 1 231 ? 29.484 -6.422 -10.641 1 74.94 231 GLU A N 1
ATOM 1792 C CA . GLU A 1 231 ? 30.344 -7.477 -10.102 1 74.94 231 GLU A CA 1
ATOM 1793 C C . GLU A 1 231 ? 29.75 -8.07 -8.82 1 74.94 231 GLU A C 1
ATOM 1795 O O . GLU A 1 231 ? 29.75 -9.289 -8.633 1 74.94 231 GLU A O 1
ATOM 1800 N N . LEU A 1 232 ? 29.25 -7.246 -8.078 1 72.31 232 LEU A N 1
ATOM 1801 C CA . LEU A 1 232 ? 28.656 -7.688 -6.82 1 72.31 232 LEU A CA 1
ATOM 1802 C C . LEU A 1 232 ? 27.391 -8.5 -7.066 1 72.31 232 LEU A C 1
ATOM 1804 O O . LEU A 1 232 ? 27.141 -9.492 -6.387 1 72.31 232 LEU A O 1
ATOM 1808 N N . THR A 1 233 ? 26.688 -8.039 -8.016 1 77.69 233 THR A N 1
ATOM 1809 C CA . THR A 1 233 ? 25.453 -8.75 -8.352 1 77.69 233 THR A CA 1
ATOM 1810 C C . THR A 1 233 ? 25.75 -10.148 -8.875 1 77.69 233 THR A C 1
ATOM 1812 O O . THR A 1 233 ? 25.094 -11.117 -8.484 1 77.69 233 THR A O 1
ATOM 1815 N N . LEU A 1 234 ? 26.781 -10.25 -9.688 1 82.5 234 LEU A N 1
ATOM 1816 C CA . LEU A 1 234 ? 27.141 -11.547 -10.242 1 82.5 234 LEU A CA 1
ATOM 1817 C C . LEU A 1 234 ? 27.656 -12.477 -9.148 1 82.5 234 LEU A C 1
ATOM 1819 O O . LEU A 1 234 ? 27.344 -13.672 -9.148 1 82.5 234 LEU A O 1
ATOM 1823 N N . ALA A 1 235 ? 28.359 -11.898 -8.242 1 81.88 235 ALA A N 1
ATOM 1824 C CA . ALA A 1 235 ? 28.859 -12.695 -7.129 1 81.88 235 ALA A CA 1
ATOM 1825 C C . ALA A 1 235 ? 27.719 -13.195 -6.254 1 81.88 235 ALA A C 1
ATOM 1827 O O . ALA A 1 235 ? 27.719 -14.336 -5.797 1 81.88 235 ALA A O 1
ATOM 1828 N N . MET A 1 236 ? 26.812 -12.359 -6.082 1 81 236 MET A N 1
ATOM 1829 C CA . MET A 1 236 ? 25.641 -12.711 -5.293 1 81 236 MET A CA 1
ATOM 1830 C C . MET A 1 236 ? 24.844 -13.828 -5.965 1 81 236 MET A C 1
ATOM 1832 O O . MET A 1 236 ? 24.406 -14.773 -5.301 1 81 236 MET A O 1
ATOM 1836 N N . LEU A 1 237 ? 24.719 -13.734 -7.25 1 86.81 237 LEU A N 1
ATOM 1837 C CA . LEU A 1 237 ? 23.984 -14.742 -8 1 86.81 237 LEU A CA 1
ATOM 1838 C C . LEU A 1 237 ? 24.688 -16.094 -7.945 1 86.81 237 LEU A C 1
ATOM 1840 O O . LEU A 1 237 ? 24.047 -17.125 -7.809 1 86.81 237 LEU A O 1
ATOM 1844 N N . ASP A 1 238 ? 25.984 -16.016 -8.023 1 88.31 238 ASP A N 1
ATOM 1845 C CA . ASP A 1 238 ? 26.75 -17.25 -7.953 1 88.31 238 ASP A CA 1
ATOM 1846 C C . ASP A 1 238 ? 26.609 -17.906 -6.59 1 88.31 238 ASP A C 1
ATOM 1848 O O . ASP A 1 238 ? 26.422 -19.125 -6.5 1 88.31 238 ASP A O 1
ATOM 1852 N N . ARG A 1 239 ? 26.672 -17.125 -5.602 1 86.31 239 ARG A N 1
ATOM 1853 C CA . ARG A 1 239 ? 26.516 -17.641 -4.246 1 86.31 239 ARG A CA 1
ATOM 1854 C C . ARG A 1 239 ? 25.141 -18.234 -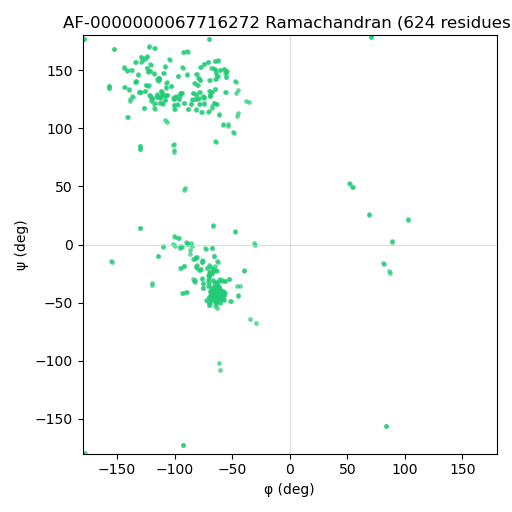4.039 1 86.31 239 ARG A C 1
ATOM 1856 O O . ARG A 1 239 ? 24.984 -19.281 -3.402 1 86.31 239 ARG A O 1
ATOM 1863 N N . ALA A 1 240 ? 24.188 -17.562 -4.531 1 88.62 240 ALA A N 1
ATOM 1864 C CA . ALA A 1 240 ? 22.812 -18.031 -4.422 1 88.62 240 ALA A CA 1
ATOM 1865 C C . ALA A 1 240 ? 22.625 -19.375 -5.125 1 88.62 240 ALA A C 1
ATOM 1867 O O . ALA A 1 240 ? 22.016 -20.297 -4.578 1 88.62 240 ALA A O 1
ATOM 1868 N N . ARG A 1 241 ? 23.156 -19.453 -6.289 1 92.5 241 ARG A N 1
ATOM 1869 C CA . ARG A 1 241 ? 23.094 -20.688 -7.055 1 92.5 241 ARG A CA 1
ATOM 1870 C C . ARG A 1 241 ? 23.75 -21.844 -6.301 1 92.5 241 ARG A C 1
ATOM 1872 O O . ARG A 1 241 ? 23.172 -22.922 -6.18 1 92.5 241 ARG A O 1
ATOM 1879 N N . ASP A 1 242 ? 24.891 -21.547 -5.77 1 92.62 242 ASP A N 1
ATOM 1880 C CA . ASP A 1 242 ? 25.625 -22.578 -5.035 1 92.62 242 ASP A CA 1
ATOM 1881 C C . ASP A 1 242 ? 24.844 -23.031 -3.805 1 92.62 242 ASP A C 1
ATOM 1883 O O . ASP A 1 242 ? 24.812 -24.234 -3.498 1 92.62 242 ASP A O 1
ATOM 1887 N N . GLY A 1 243 ? 24.312 -22.109 -3.148 1 91.94 243 GLY A N 1
ATOM 1888 C CA . GLY A 1 243 ? 23.5 -22.438 -1.984 1 91.94 243 GLY A CA 1
ATOM 1889 C C . GLY A 1 243 ? 22.312 -23.328 -2.312 1 91.94 243 GLY A C 1
ATOM 1890 O O . GLY A 1 243 ? 22.062 -24.312 -1.611 1 91.94 243 GLY A O 1
ATOM 1891 N N . VAL A 1 244 ? 21.656 -23 -3.354 1 94.62 244 VAL A N 1
ATOM 1892 C CA . VAL A 1 244 ? 20.5 -23.766 -3.783 1 94.62 244 VAL A CA 1
ATOM 1893 C C . VAL A 1 244 ? 20.922 -25.188 -4.156 1 94.62 244 VAL A C 1
ATOM 1895 O O . VAL A 1 244 ? 20.281 -26.156 -3.771 1 94.62 244 VAL A O 1
ATOM 1898 N N . LEU A 1 245 ? 22.031 -25.297 -4.863 1 95.19 245 LEU A N 1
ATOM 1899 C CA . LEU A 1 245 ? 22.5 -26.594 -5.352 1 95.19 245 LEU A CA 1
ATOM 1900 C C . LEU A 1 245 ? 23 -27.469 -4.207 1 95.19 245 LEU A C 1
ATOM 1902 O O . LEU A 1 245 ? 22.953 -28.688 -4.285 1 95.19 245 LEU A O 1
ATOM 1906 N N . THR A 1 246 ? 23.422 -26.812 -3.174 1 95.25 246 THR A N 1
ATOM 1907 C CA . THR A 1 246 ? 23.812 -27.562 -1.979 1 95.25 246 THR A CA 1
ATOM 1908 C C . THR A 1 246 ? 22.594 -28.25 -1.355 1 95.25 246 THR A C 1
ATOM 1910 O O . THR A 1 246 ? 22.656 -29.422 -0.981 1 95.25 246 THR A O 1
ATOM 1913 N N . ASP A 1 247 ? 21.531 -27.578 -1.303 1 94.69 247 ASP A N 1
ATOM 1914 C CA . ASP A 1 247 ? 20.312 -28.094 -0.685 1 94.69 247 ASP A CA 1
ATOM 1915 C C . ASP A 1 247 ? 19.531 -28.969 -1.655 1 94.69 247 ASP A C 1
ATOM 1917 O O . ASP A 1 247 ? 18.828 -29.891 -1.236 1 94.69 247 ASP A O 1
ATOM 1921 N N . HIS A 1 248 ? 19.672 -28.578 -2.953 1 96.56 248 HIS A N 1
ATOM 1922 C CA . HIS A 1 248 ? 18.969 -29.281 -4.02 1 96.56 248 HIS A CA 1
ATOM 1923 C C . HIS A 1 248 ? 19.922 -29.656 -5.156 1 96.56 248 HIS A C 1
ATOM 1925 O O . HIS A 1 248 ? 19.844 -29.062 -6.238 1 96.56 248 HIS A O 1
ATOM 1931 N N . PRO A 1 249 ? 20.625 -30.734 -5 1 95.88 249 PRO A N 1
ATOM 1932 C CA . PRO A 1 249 ? 21.703 -31.047 -5.941 1 95.88 249 PRO A CA 1
ATOM 1933 C C . PRO A 1 249 ? 21.188 -31.438 -7.324 1 95.88 249 PRO A C 1
ATOM 1935 O O . PRO A 1 249 ? 21.906 -31.281 -8.32 1 95.88 249 PRO A O 1
ATOM 1938 N N . ASN A 1 250 ? 20 -31.891 -7.41 1 97 250 ASN A N 1
ATOM 1939 C CA . ASN A 1 250 ? 19.484 -32.375 -8.688 1 97 250 ASN A CA 1
ATOM 1940 C C . ASN A 1 250 ? 18.703 -31.297 -9.422 1 97 250 ASN A C 1
ATOM 1942 O O . ASN A 1 250 ? 18.219 -31.516 -10.531 1 97 250 ASN A O 1
ATOM 1946 N N . LEU A 1 251 ? 18.562 -30.141 -8.812 1 97.69 251 LEU A N 1
ATOM 1947 C CA . LEU A 1 251 ? 17.812 -29.047 -9.414 1 97.69 251 LEU A CA 1
ATOM 1948 C C . LEU A 1 251 ? 18.641 -28.344 -10.484 1 97.69 251 LEU A C 1
ATOM 1950 O O . LEU A 1 251 ? 19.828 -28.094 -10.281 1 97.69 251 LEU A O 1
ATOM 1954 N N . SER A 1 252 ? 18.031 -28.141 -11.664 1 98.12 252 SER A N 1
ATOM 1955 C CA . SER A 1 252 ? 18.672 -27.312 -12.68 1 98.12 252 SER A CA 1
ATOM 1956 C C . SER A 1 252 ? 18.531 -25.828 -12.336 1 98.12 252 SER A C 1
ATOM 1958 O O . SER A 1 252 ? 17.422 -25.297 -12.289 1 98.12 252 SER A O 1
ATOM 1960 N N . VAL A 1 253 ? 19.688 -25.203 -12.055 1 97.69 253 VAL A N 1
ATOM 1961 C CA . VAL A 1 253 ? 19.656 -23.812 -11.617 1 97.69 253 VAL A CA 1
ATOM 1962 C C . VAL A 1 253 ? 20.469 -22.953 -12.578 1 97.69 253 VAL A C 1
ATOM 1964 O O . VAL A 1 253 ? 21.594 -23.297 -12.945 1 97.69 253 VAL A O 1
ATOM 1967 N N . SER A 1 254 ? 19.891 -21.906 -13.07 1 96.56 254 SER A N 1
ATOM 1968 C CA . SER A 1 254 ? 20.562 -20.891 -13.875 1 96.56 254 SER A CA 1
ATOM 1969 C C . SER A 1 254 ? 20.406 -19.5 -13.273 1 96.56 254 SER A C 1
ATOM 1971 O O . SER A 1 254 ? 19.609 -19.312 -12.352 1 96.56 254 SER A O 1
ATOM 1973 N N . SER A 1 255 ? 21.234 -18.594 -13.672 1 94.75 255 SER A N 1
ATOM 1974 C CA . SER A 1 255 ? 21.141 -17.203 -13.242 1 94.75 255 SER A CA 1
ATOM 1975 C C . SER A 1 255 ? 21.281 -16.25 -14.422 1 94.75 255 SER A C 1
ATOM 1977 O O . SER A 1 255 ? 22.016 -16.531 -15.375 1 94.75 255 SER A O 1
ATOM 1979 N N . GLU A 1 256 ? 20.5 -15.219 -14.367 1 93.94 256 GLU A N 1
ATOM 1980 C CA . GLU A 1 256 ? 20.562 -14.203 -15.414 1 93.94 256 GLU A CA 1
ATOM 1981 C C . GLU A 1 256 ? 20.344 -12.805 -14.844 1 93.94 256 GLU A C 1
ATOM 1983 O O . GLU A 1 256 ? 19.688 -12.641 -13.812 1 93.94 256 GLU A O 1
ATOM 1988 N N . THR A 1 257 ? 20.922 -11.836 -15.547 1 91.19 257 THR A N 1
ATOM 1989 C CA . THR A 1 257 ? 20.688 -10.438 -15.219 1 91.19 257 THR A CA 1
ATOM 1990 C C . THR A 1 257 ? 19.969 -9.719 -16.359 1 91.19 257 THR A C 1
ATOM 1992 O O . THR A 1 257 ? 20.297 -9.914 -17.531 1 91.19 257 THR A O 1
ATOM 1995 N N . GLY A 1 258 ? 18.875 -9.078 -16 1 91.81 258 GLY A N 1
ATOM 1996 C CA . GLY A 1 258 ? 18.203 -8.227 -16.969 1 91.81 258 GLY A CA 1
ATOM 1997 C C . GLY A 1 258 ? 18.562 -6.762 -16.828 1 91.81 258 GLY A C 1
ATOM 1998 O O . GLY A 1 258 ? 18.375 -6.172 -15.758 1 91.81 258 GLY A O 1
ATOM 1999 N N . SER A 1 259 ? 19.125 -6.188 -17.922 1 87.94 259 SER A N 1
ATOM 2000 C CA . SER A 1 259 ? 19.484 -4.773 -17.938 1 87.94 259 SER A CA 1
ATOM 2001 C C . SER A 1 259 ? 18.797 -4.043 -19.094 1 87.94 259 SER A C 1
ATOM 2003 O O . SER A 1 259 ? 18.688 -4.586 -20.188 1 87.94 259 SER A O 1
ATOM 2005 N N . GLY A 1 260 ? 18.297 -2.875 -18.781 1 86.81 260 GLY A N 1
ATOM 2006 C CA . GLY A 1 260 ? 17.641 -2.062 -19.797 1 86.81 260 GLY A CA 1
ATOM 2007 C C . GLY A 1 260 ? 17.156 -0.729 -19.266 1 86.81 260 GLY A C 1
ATOM 2008 O O . GLY A 1 260 ? 17.281 -0.445 -18.062 1 86.81 260 GLY A O 1
ATOM 2009 N N . TRP A 1 261 ? 16.625 0.033 -20.172 1 84.56 261 TRP A N 1
ATOM 2010 C CA . TRP A 1 261 ? 16.141 1.356 -19.812 1 84.56 261 TRP A CA 1
ATOM 2011 C C . TRP A 1 261 ? 14.875 1.251 -18.953 1 84.56 261 TRP A C 1
ATOM 2013 O O . TRP A 1 261 ? 13.852 0.747 -19.406 1 84.56 261 TRP A O 1
ATOM 2023 N N . GLY A 1 262 ? 15 1.666 -17.766 1 84.69 262 GLY A N 1
ATOM 2024 C CA . GLY A 1 262 ? 13.883 1.561 -16.844 1 84.69 262 GLY A CA 1
ATOM 2025 C C . GLY A 1 262 ? 13.594 0.134 -16.422 1 84.69 262 GLY A C 1
ATOM 2026 O O . GLY A 1 262 ? 14.266 -0.8 -16.859 1 84.69 262 GLY A O 1
ATOM 2027 N N . TRP A 1 263 ? 12.664 0.004 -15.617 1 88 263 TRP A N 1
ATOM 2028 C CA . TRP A 1 263 ? 12.305 -1.316 -15.117 1 88 263 TRP A CA 1
ATOM 2029 C C . TRP A 1 263 ? 11.695 -2.172 -16.219 1 88 263 TRP A C 1
ATOM 2031 O O . TRP A 1 263 ? 12 -3.361 -16.328 1 88 263 TRP A O 1
ATOM 2041 N N . SER A 1 264 ? 10.812 -1.568 -17 1 92.44 264 SER A N 1
ATOM 2042 C CA . SER A 1 264 ? 10.227 -2.301 -18.109 1 92.44 264 SER A CA 1
ATOM 2043 C C . SER A 1 264 ? 11.305 -2.824 -19.062 1 92.44 264 SER A C 1
ATOM 2045 O O . SER A 1 264 ? 11.281 -3.99 -19.453 1 92.44 264 SER A O 1
ATOM 2047 N N . GLY A 1 265 ? 12.266 -1.937 -19.297 1 93 265 GLY A N 1
ATOM 2048 C CA . GLY A 1 265 ? 13.359 -2.342 -20.172 1 93 265 GLY A CA 1
ATOM 2049 C C . GLY A 1 265 ? 14.211 -3.447 -19.594 1 93 265 GLY A C 1
ATOM 2050 O O . GLY A 1 265 ? 14.602 -4.383 -20.297 1 93 265 GLY A O 1
ATOM 2051 N N . ALA A 1 266 ? 14.531 -3.4 -18.328 1 92.19 266 ALA A N 1
ATOM 2052 C CA . ALA A 1 266 ? 15.359 -4.398 -17.656 1 92.19 266 ALA A CA 1
ATOM 2053 C C . ALA A 1 266 ? 14.656 -5.758 -17.609 1 92.19 266 ALA A C 1
ATOM 2055 O O . ALA A 1 266 ? 15.273 -6.785 -17.906 1 92.19 266 ALA A O 1
ATOM 2056 N N . ILE A 1 267 ? 13.391 -5.789 -17.328 1 96.25 267 ILE A N 1
ATOM 2057 C CA . ILE A 1 267 ? 12.633 -7.027 -17.188 1 96.25 267 ILE A CA 1
ATOM 2058 C C . ILE A 1 267 ? 12.367 -7.633 -18.562 1 96.25 267 ILE A C 1
ATOM 2060 O O . ILE A 1 267 ? 12.516 -8.844 -18.75 1 96.25 267 ILE A O 1
ATOM 2064 N N . ASP A 1 268 ? 12.102 -6.758 -19.562 1 95.88 268 ASP A N 1
ATOM 2065 C CA . ASP A 1 268 ? 11.781 -7.219 -20.922 1 95.88 268 ASP A CA 1
ATOM 2066 C C . ASP A 1 268 ? 13.039 -7.684 -21.656 1 95.88 268 ASP A C 1
ATOM 2068 O O . ASP A 1 268 ? 12.945 -8.328 -22.703 1 95.88 268 ASP A O 1
ATOM 2072 N N . ALA A 1 269 ? 14.172 -7.305 -21.094 1 95.75 269 ALA A N 1
ATOM 2073 C CA . ALA A 1 269 ? 15.422 -7.734 -21.703 1 95.75 269 ALA A CA 1
ATOM 2074 C C . ALA A 1 269 ? 15.594 -9.25 -21.609 1 95.75 269 ALA A C 1
ATOM 2076 O O . ALA A 1 269 ? 16.391 -9.836 -22.328 1 95.75 269 ALA A O 1
ATOM 2077 N N . LEU A 1 270 ? 14.922 -9.867 -20.688 1 97.06 270 LEU A N 1
ATOM 2078 C CA . LEU A 1 270 ? 15 -11.312 -20.516 1 97.06 270 LEU A CA 1
ATOM 2079 C C . LEU A 1 270 ? 13.898 -12.016 -21.297 1 97.06 270 LEU A C 1
ATOM 2081 O O . LEU A 1 270 ? 12.844 -11.43 -21.562 1 97.06 270 LEU A O 1
ATOM 2085 N N . ARG A 1 271 ? 14.164 -13.195 -21.672 1 96.88 271 ARG A N 1
ATOM 2086 C CA . ARG A 1 271 ? 13.164 -13.992 -22.359 1 96.88 271 ARG A CA 1
ATOM 2087 C C . ARG A 1 271 ? 12.188 -14.625 -21.375 1 96.88 271 ARG A C 1
ATOM 2089 O O . ARG A 1 271 ? 12.602 -15.32 -20.453 1 96.88 271 ARG A O 1
ATOM 2096 N N . TRP A 1 272 ? 10.953 -14.406 -21.562 1 97.88 272 TRP A N 1
ATOM 2097 C CA . TRP A 1 272 ? 9.875 -14.969 -20.75 1 97.88 272 TRP A CA 1
ATOM 2098 C C . TRP A 1 272 ? 9.016 -15.93 -21.578 1 97.88 272 TRP A C 1
ATOM 2100 O O . TRP A 1 272 ? 8.727 -15.664 -22.75 1 97.88 272 TRP A O 1
ATOM 2110 N N . LYS A 1 273 ? 8.641 -16.953 -20.969 1 97.81 273 LYS A N 1
ATOM 2111 C CA . LYS A 1 273 ? 7.773 -17.938 -21.594 1 97.81 273 LYS A CA 1
ATOM 2112 C C . LYS A 1 273 ? 6.438 -18.047 -20.859 1 97.81 273 LYS A C 1
ATOM 2114 O O . LYS A 1 273 ? 6.309 -17.594 -19.719 1 97.81 273 LYS A O 1
ATOM 2119 N N . LYS A 1 274 ? 5.473 -18.75 -21.453 1 97.75 274 LYS A N 1
ATOM 2120 C CA . LYS A 1 274 ? 4.121 -18.891 -20.922 1 97.75 274 LYS A CA 1
ATOM 2121 C C . LYS A 1 274 ? 4.109 -19.75 -19.672 1 97.75 274 LYS A C 1
ATOM 2123 O O . LYS A 1 274 ? 3.145 -19.734 -18.906 1 97.75 274 LYS A O 1
ATOM 2128 N N . GLY A 1 275 ? 5.137 -20.5 -19.453 1 98.5 275 GLY A N 1
ATOM 2129 C CA . GLY A 1 275 ? 5.203 -21.391 -18.312 1 98.5 275 GLY A CA 1
ATOM 2130 C C . GLY A 1 275 ? 6.027 -20.828 -17.156 1 98.5 275 GLY A C 1
ATOM 2131 O O . GLY A 1 275 ? 6.262 -21.516 -16.156 1 98.5 275 GLY A O 1
ATOM 2132 N N . ASP A 1 276 ? 6.469 -19.562 -17.281 1 98.69 276 ASP A N 1
ATOM 2133 C CA . ASP A 1 276 ? 7.328 -18.953 -16.266 1 98.69 276 ASP A CA 1
ATOM 2134 C C . ASP A 1 276 ? 6.508 -18.438 -15.086 1 98.69 276 ASP A C 1
ATOM 2136 O O . ASP A 1 276 ? 5.5 -17.75 -15.273 1 98.69 276 ASP A O 1
ATOM 2140 N N . LEU A 1 277 ? 6.945 -18.844 -13.914 1 98.75 277 LEU A N 1
ATOM 2141 C CA . LEU A 1 277 ? 6.473 -18.266 -12.656 1 98.75 277 LEU A CA 1
ATOM 2142 C C . LEU A 1 277 ? 7.566 -17.438 -11.992 1 98.75 277 LEU A C 1
ATOM 2144 O O . LEU A 1 277 ? 8.703 -17.891 -11.867 1 98.75 277 LEU A O 1
ATOM 2148 N N . LEU A 1 278 ? 7.234 -16.234 -11.641 1 98.38 278 LEU A N 1
ATOM 2149 C CA . LEU A 1 278 ? 8.18 -15.391 -10.914 1 98.38 278 LEU A CA 1
ATOM 2150 C C . LEU A 1 278 ? 7.887 -15.414 -9.414 1 98.38 278 LEU A C 1
ATOM 2152 O O . LEU A 1 278 ? 6.738 -15.234 -9 1 98.38 278 LEU A O 1
ATOM 2156 N N . CYS A 1 279 ? 8.883 -15.703 -8.641 1 97.06 279 CYS A N 1
ATOM 2157 C CA . CYS A 1 279 ? 8.797 -15.656 -7.188 1 97.06 279 CYS A CA 1
ATOM 2158 C C . CYS A 1 279 ? 9.68 -14.547 -6.621 1 97.06 279 CYS A C 1
ATOM 2160 O O . CYS A 1 279 ? 10.75 -14.266 -7.16 1 97.06 279 CYS A O 1
ATOM 2162 N N . MET A 1 280 ? 9.172 -13.938 -5.582 1 93.5 280 MET A N 1
ATOM 2163 C CA . MET A 1 280 ? 9.914 -12.883 -4.898 1 93.5 280 MET A CA 1
ATOM 2164 C C . MET A 1 280 ? 9.711 -12.969 -3.391 1 93.5 280 MET A C 1
ATOM 2166 O O . MET A 1 280 ? 8.695 -13.477 -2.924 1 93.5 280 MET A O 1
ATOM 2170 N N . GLY A 1 281 ? 10.75 -12.531 -2.756 1 88.69 281 GLY A N 1
ATOM 2171 C CA . GLY A 1 281 ? 10.602 -12.328 -1.323 1 88.69 281 GLY A CA 1
ATOM 2172 C C . GLY A 1 281 ? 10.188 -10.922 -0.955 1 88.69 281 GLY A C 1
ATOM 2173 O O . GLY A 1 281 ? 10.164 -10.031 -1.81 1 88.69 281 GLY A O 1
ATOM 2174 N N . SER A 1 282 ? 9.742 -10.719 0.291 1 84.88 282 SER A N 1
ATOM 2175 C CA . SER A 1 282 ? 9.406 -9.398 0.811 1 84.88 282 SER A CA 1
ATOM 2176 C C . SER A 1 282 ? 10.227 -9.07 2.055 1 84.88 282 SER A C 1
ATOM 2178 O O . SER A 1 282 ? 11.008 -9.898 2.527 1 84.88 282 SER A O 1
ATOM 2180 N N . HIS A 1 283 ? 10.133 -7.824 2.459 1 72.81 283 HIS A N 1
ATOM 2181 C CA . HIS A 1 283 ? 10.953 -7.352 3.564 1 72.81 283 HIS A CA 1
ATOM 2182 C C . HIS A 1 283 ? 10.375 -7.785 4.906 1 72.81 283 HIS A C 1
ATOM 2184 O O . HIS A 1 283 ? 9.156 -7.898 5.055 1 72.81 283 HIS A O 1
ATOM 2190 N N . ARG A 1 284 ? 11.391 -8.094 5.762 1 65.19 284 ARG A N 1
ATOM 2191 C CA . ARG A 1 284 ? 10.984 -8.422 7.125 1 65.19 284 ARG A CA 1
ATOM 2192 C C . ARG A 1 284 ? 10.57 -7.168 7.887 1 65.19 284 ARG A C 1
ATOM 2194 O O . ARG A 1 284 ? 11.219 -6.125 7.789 1 65.19 284 ARG A O 1
ATOM 2201 N N . THR A 1 285 ? 9.32 -7.324 8.281 1 61.41 285 THR A N 1
ATOM 2202 C CA . THR A 1 285 ? 8.938 -6.281 9.227 1 61.41 285 THR A CA 1
ATOM 2203 C C . THR A 1 285 ? 9.148 -6.75 10.656 1 61.41 285 THR A C 1
ATOM 2205 O O . THR A 1 285 ? 9.281 -7.953 10.914 1 61.41 285 THR A O 1
ATOM 2208 N N . ASP A 1 286 ? 9.789 -6.039 11.555 1 57.44 286 ASP A N 1
ATOM 2209 C CA . ASP A 1 286 ? 10.289 -6.383 12.883 1 57.44 286 ASP A CA 1
ATOM 2210 C C . ASP A 1 286 ? 9.289 -7.273 13.625 1 57.44 286 ASP A C 1
ATOM 2212 O O . ASP A 1 286 ? 9.656 -7.953 14.586 1 57.44 286 ASP A O 1
ATOM 2216 N N . THR A 1 287 ? 8 -7.277 13.289 1 56.91 287 THR A N 1
ATOM 2217 C CA . THR A 1 287 ? 7.195 -7.922 14.32 1 56.91 287 THR A CA 1
ATOM 2218 C C . THR A 1 287 ? 6.473 -9.141 13.758 1 56.91 287 THR A C 1
ATOM 2220 O O . THR A 1 287 ? 6.266 -10.133 14.469 1 56.91 287 THR A O 1
ATOM 2223 N N . LEU A 1 288 ? 6.086 -9.172 12.594 1 66.12 288 LEU A N 1
ATOM 2224 C CA . LEU A 1 288 ? 5.254 -10.258 12.086 1 66.12 288 LEU A CA 1
ATOM 2225 C C . LEU A 1 288 ? 5.621 -10.594 10.641 1 66.12 288 LEU A C 1
ATOM 2227 O O . LEU A 1 288 ? 6.074 -9.727 9.891 1 66.12 288 LEU A O 1
ATOM 2231 N N . SER A 1 289 ? 5.688 -11.969 10.508 1 71.56 289 SER A N 1
ATOM 2232 C CA . SER A 1 289 ? 5.871 -12.406 9.133 1 71.56 289 SER A CA 1
ATOM 2233 C C . SER A 1 289 ? 4.742 -11.906 8.234 1 71.56 289 SER A C 1
ATOM 2235 O O . SER A 1 289 ? 3.598 -12.344 8.367 1 71.56 289 SER A O 1
ATOM 2237 N N . ARG A 1 290 ? 4.988 -10.906 7.461 1 81.75 290 ARG A N 1
ATOM 2238 C CA . ARG A 1 290 ? 4.02 -10.32 6.539 1 81.75 290 ARG A CA 1
ATOM 2239 C C . ARG A 1 290 ? 4.66 -10.008 5.191 1 81.75 290 ARG A C 1
ATOM 2241 O O . ARG A 1 290 ? 5.879 -9.859 5.102 1 81.75 290 ARG A O 1
ATOM 2248 N N . VAL A 1 291 ? 3.811 -10.086 4.246 1 80.88 291 VAL A N 1
ATOM 2249 C CA . VAL A 1 291 ? 4.242 -9.523 2.971 1 80.88 291 VAL A CA 1
ATOM 2250 C C . VAL A 1 291 ? 4.41 -8.016 3.102 1 80.88 291 VAL A C 1
ATOM 2252 O O . VAL A 1 291 ? 3.51 -7.32 3.58 1 80.88 291 VAL A O 1
ATOM 2255 N N . PHE A 1 292 ? 5.555 -7.645 2.83 1 80.81 292 PHE A N 1
ATOM 2256 C CA . PHE A 1 292 ? 5.855 -6.215 2.834 1 80.81 292 PHE A CA 1
ATOM 2257 C C . PHE A 1 292 ? 6.785 -5.855 1.684 1 80.81 292 PHE A C 1
ATOM 2259 O O . PHE A 1 292 ? 7.973 -6.191 1.711 1 80.81 292 PHE A O 1
ATOM 2266 N N . VAL A 1 293 ? 6.215 -5.141 0.713 1 83.88 293 VAL A N 1
ATOM 2267 C CA . VAL A 1 293 ? 6.949 -4.922 -0.528 1 83.88 293 VAL A CA 1
ATOM 2268 C C . VAL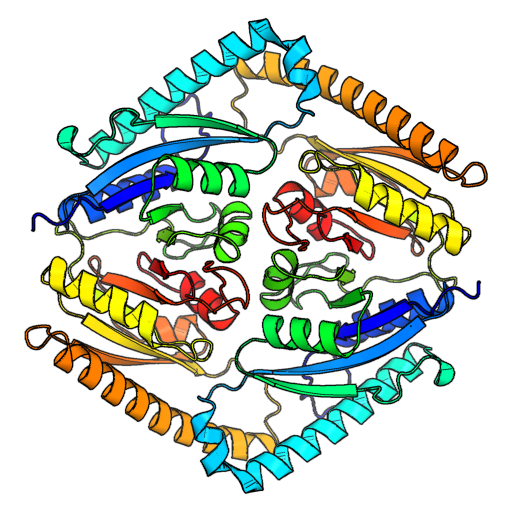 A 1 293 ? 7.516 -3.502 -0.549 1 83.88 293 VAL A C 1
ATOM 2270 O O . VAL A 1 293 ? 6.844 -2.553 -0.139 1 83.88 293 VAL A O 1
ATOM 2273 N N . GLY A 1 294 ? 8.742 -3.449 -0.969 1 79.38 294 GLY A N 1
ATOM 2274 C CA . GLY A 1 294 ? 9.367 -2.154 -1.17 1 79.38 294 GLY A CA 1
ATOM 2275 C C . GLY A 1 294 ? 9.227 -1.638 -2.59 1 79.38 294 GLY A C 1
ATOM 2276 O O . GLY A 1 294 ? 8.531 -2.238 -3.41 1 79.38 294 GLY A O 1
ATOM 2277 N N . SER A 1 295 ? 9.891 -0.57 -2.881 1 79.75 295 SER A N 1
ATOM 2278 C CA . SER A 1 295 ? 9.766 0.138 -4.152 1 79.75 295 SER A CA 1
ATOM 2279 C C . SER A 1 295 ? 10.281 -0.711 -5.309 1 79.75 295 SER A C 1
ATOM 2281 O O . SER A 1 295 ? 9.656 -0.778 -6.367 1 79.75 295 SER A O 1
ATOM 2283 N N . GLU A 1 296 ? 11.367 -1.36 -5.062 1 81.81 296 GLU A N 1
ATOM 2284 C CA . GLU A 1 296 ? 11.938 -2.178 -6.129 1 81.81 296 GLU A CA 1
ATOM 2285 C C . GLU A 1 296 ? 11.047 -3.373 -6.449 1 81.81 296 GLU A C 1
ATOM 2287 O O . GLU A 1 296 ? 10.781 -3.662 -7.617 1 81.81 296 GLU A O 1
ATOM 2292 N N . THR A 1 297 ? 10.648 -4.031 -5.41 1 87.5 297 THR A N 1
ATOM 2293 C CA . THR A 1 297 ? 9.766 -5.18 -5.598 1 87.5 297 THR A CA 1
ATOM 2294 C C . THR A 1 297 ? 8.484 -4.766 -6.309 1 87.5 297 THR A C 1
ATOM 2296 O O . THR A 1 297 ? 8.016 -5.465 -7.211 1 87.5 297 THR A O 1
ATOM 2299 N N . MET A 1 298 ? 7.973 -3.643 -5.969 1 87.75 298 MET A N 1
ATOM 2300 C CA . MET A 1 298 ? 6.754 -3.15 -6.609 1 87.75 298 MET A CA 1
ATOM 2301 C C . MET A 1 298 ? 6.98 -2.898 -8.094 1 87.75 298 MET A C 1
ATOM 2303 O O . MET A 1 298 ? 6.113 -3.195 -8.922 1 87.75 298 MET A O 1
ATOM 2307 N N . GLU A 1 299 ? 8.125 -2.359 -8.43 1 87.5 299 GLU A N 1
ATOM 2308 C CA . GLU A 1 299 ? 8.43 -2.107 -9.836 1 87.5 299 GLU A CA 1
ATOM 2309 C C . GLU A 1 299 ? 8.523 -3.41 -10.625 1 87.5 299 GLU A C 1
ATOM 2311 O O . GLU A 1 299 ? 8.07 -3.488 -11.766 1 87.5 299 GLU A O 1
ATOM 2316 N N . ILE A 1 300 ? 9.109 -4.363 -9.977 1 92.88 300 ILE A N 1
ATOM 2317 C CA . ILE A 1 300 ? 9.219 -5.648 -10.656 1 92.88 300 ILE A CA 1
ATOM 2318 C C . ILE A 1 300 ? 7.832 -6.246 -10.875 1 92.88 300 ILE A C 1
ATOM 2320 O O . ILE A 1 300 ? 7.52 -6.711 -11.969 1 92.88 300 ILE A O 1
ATOM 2324 N N . ILE A 1 301 ? 7 -6.16 -9.875 1 94.69 301 ILE A N 1
ATOM 2325 C CA . ILE A 1 301 ? 5.641 -6.688 -9.953 1 94.69 301 ILE A CA 1
ATOM 2326 C C . ILE A 1 301 ? 4.879 -5.984 -11.078 1 94.69 301 ILE A C 1
ATOM 2328 O O . ILE A 1 301 ? 4.242 -6.637 -11.906 1 94.69 301 ILE A O 1
ATOM 2332 N N . ARG A 1 302 ? 5.016 -4.727 -11.18 1 93.44 302 ARG A N 1
ATOM 2333 C CA . ARG A 1 302 ? 4.27 -3.91 -12.133 1 93.44 302 ARG A CA 1
ATOM 2334 C C . ARG A 1 302 ? 4.703 -4.203 -13.57 1 93.44 302 ARG A C 1
ATOM 2336 O O . ARG A 1 302 ? 3.93 -4.012 -14.508 1 93.44 302 ARG A O 1
ATOM 2343 N N . ASN A 1 303 ? 5.91 -4.66 -13.672 1 94.94 303 ASN A N 1
ATOM 2344 C CA . ASN A 1 303 ? 6.449 -4.816 -15.016 1 94.94 303 ASN A CA 1
ATOM 2345 C C . ASN A 1 303 ? 6.605 -6.289 -15.391 1 94.94 303 ASN A C 1
ATOM 2347 O O . ASN A 1 303 ? 7.023 -6.609 -16.5 1 94.94 303 ASN A O 1
ATOM 2351 N N . SER A 1 304 ? 6.281 -7.145 -14.461 1 96.56 304 SER A N 1
ATOM 2352 C CA . SER A 1 304 ? 6.41 -8.57 -14.742 1 96.56 304 SER A CA 1
ATOM 2353 C C . SER A 1 304 ? 5.375 -9.031 -15.758 1 96.56 304 SER A C 1
ATOM 2355 O O . SER A 1 304 ? 4.18 -8.781 -15.594 1 96.56 304 SER A O 1
ATOM 2357 N N . PRO A 1 305 ? 5.789 -9.773 -16.766 1 97.06 305 PRO A N 1
ATOM 2358 C CA . PRO A 1 305 ? 4.836 -10.273 -17.766 1 97.06 305 PRO A CA 1
ATOM 2359 C C . PRO A 1 305 ? 4.254 -11.633 -17.391 1 97.06 305 PRO A C 1
ATOM 2361 O O . PRO A 1 305 ? 3.508 -12.227 -18.172 1 97.06 305 PRO A O 1
ATOM 2364 N N . VAL A 1 306 ? 4.633 -12.164 -16.219 1 98.19 306 VAL A N 1
ATOM 2365 C CA . VAL A 1 306 ? 4.211 -13.508 -15.836 1 98.19 306 VAL A CA 1
ATOM 2366 C C . VAL A 1 306 ? 3.607 -13.477 -14.438 1 98.19 306 VAL A C 1
ATOM 2368 O O . VAL A 1 306 ? 3.82 -12.523 -13.68 1 98.19 306 VAL A O 1
ATOM 2371 N N . PRO A 1 307 ? 2.818 -14.539 -14.062 1 98.44 307 PRO A N 1
ATOM 2372 C CA . PRO A 1 307 ? 2.322 -14.609 -12.688 1 98.44 307 PRO A CA 1
ATOM 2373 C C . PRO A 1 307 ? 3.445 -14.547 -11.656 1 98.44 307 PRO A C 1
ATOM 2375 O O . PRO A 1 307 ? 4.539 -15.07 -11.891 1 98.44 307 PRO A O 1
ATOM 2378 N N . THR A 1 308 ? 3.152 -13.898 -10.555 1 98.19 308 THR A N 1
ATOM 2379 C CA . THR A 1 308 ? 4.176 -13.648 -9.547 1 98.19 308 THR A CA 1
ATOM 2380 C C . THR A 1 308 ? 3.688 -14.07 -8.164 1 98.19 308 THR A C 1
ATOM 2382 O O . THR A 1 308 ? 2.551 -13.781 -7.785 1 98.19 308 THR A O 1
ATOM 2385 N N . ILE A 1 309 ? 4.5 -14.797 -7.48 1 97.75 309 ILE A N 1
ATOM 2386 C CA . ILE A 1 309 ? 4.238 -15.125 -6.082 1 97.75 309 ILE A CA 1
ATOM 2387 C C . ILE A 1 309 ? 5.172 -14.32 -5.18 1 97.75 309 ILE A C 1
ATOM 2389 O O . ILE A 1 309 ? 6.387 -14.297 -5.395 1 97.75 309 ILE A O 1
ATOM 2393 N N . ILE A 1 310 ? 4.625 -13.664 -4.215 1 95.31 310 ILE A N 1
ATOM 2394 C CA . ILE A 1 310 ? 5.402 -12.914 -3.236 1 95.31 310 ILE A CA 1
ATOM 2395 C C . ILE A 1 310 ? 5.293 -13.578 -1.868 1 95.31 310 ILE A C 1
ATOM 2397 O O . ILE A 1 310 ? 4.191 -13.781 -1.354 1 95.31 310 ILE A O 1
ATOM 2401 N N . TYR A 1 311 ? 6.445 -13.836 -1.279 1 92.81 311 TYR A N 1
ATOM 2402 C CA . TYR A 1 311 ? 6.488 -14.508 0.016 1 92.81 311 TYR A CA 1
ATOM 2403 C C . TYR A 1 311 ? 6.629 -13.492 1.148 1 92.81 311 TYR A C 1
ATOM 2405 O O . TYR A 1 311 ? 7.312 -12.477 1.002 1 92.81 311 TYR A O 1
ATOM 2413 N N . PRO A 1 312 ? 5.98 -13.828 2.285 1 89.12 312 PRO A N 1
ATOM 2414 C CA . PRO A 1 312 ? 6.207 -12.984 3.461 1 89.12 312 PRO A CA 1
ATOM 2415 C C . PRO A 1 312 ? 7.652 -13.039 3.955 1 89.12 312 PRO A C 1
ATOM 2417 O O . PRO A 1 312 ? 8.352 -14.031 3.729 1 89.12 312 PRO A O 1
ATOM 2420 N N . GLY A 1 313 ? 7.977 -11.867 4.539 1 78.19 313 GLY A N 1
ATOM 2421 C CA . GLY A 1 313 ? 9.281 -11.852 5.184 1 78.19 313 GLY A CA 1
ATOM 2422 C C . GLY A 1 313 ? 9.281 -12.516 6.543 1 78.19 313 GLY A C 1
ATOM 2423 O O . GLY A 1 313 ? 8.297 -12.438 7.281 1 78.19 313 GLY A O 1
ATOM 2424 N N . LEU A 1 314 ? 10.102 -13.492 6.91 1 65 314 LEU A N 1
ATOM 2425 C CA . LEU A 1 314 ? 10.164 -14.203 8.188 1 65 314 LEU A CA 1
ATOM 2426 C C . LEU A 1 314 ? 10.891 -13.359 9.234 1 65 314 LEU A C 1
ATOM 2428 O O . LEU A 1 314 ? 11.836 -12.641 8.914 1 65 314 LEU A O 1
ATOM 2432 N N . MET B 1 1 ? -0.152 22.438 31.891 1 33.66 1 MET B N 1
ATOM 2433 C CA . MET B 1 1 ? 0.902 21.484 31.562 1 33.66 1 MET B CA 1
ATOM 2434 C C . MET B 1 1 ? 1.422 21.703 30.141 1 33.66 1 MET B C 1
ATOM 2436 O O . MET B 1 1 ? 0.643 21.734 29.188 1 33.66 1 MET B O 1
ATOM 2440 N N . MET B 1 2 ? 2.385 22.406 30 1 43.19 2 MET B N 1
ATOM 2441 C CA . MET B 1 2 ? 2.885 23.031 28.781 1 43.19 2 MET B CA 1
ATOM 2442 C C . MET B 1 2 ? 2.949 22 27.641 1 43.19 2 MET B C 1
ATOM 2444 O O . MET B 1 2 ? 3.512 20.922 27.812 1 43.19 2 MET B O 1
ATOM 2448 N N . LYS B 1 3 ? 1.954 21.891 26.75 1 62 3 LYS B N 1
ATOM 2449 C CA . LYS B 1 3 ? 1.757 20.844 25.75 1 62 3 LYS B CA 1
ATOM 2450 C C . LYS B 1 3 ? 3.002 20.672 24.891 1 62 3 LYS B C 1
ATOM 2452 O O . LYS B 1 3 ? 3.65 21.656 24.516 1 62 3 LYS B O 1
ATOM 2457 N N . GLN B 1 4 ? 3.787 19.688 25.062 1 81.31 4 GLN B N 1
ATOM 2458 C CA . GLN B 1 4 ? 4.98 19.312 24.312 1 81.31 4 GLN B CA 1
ATOM 2459 C C . GLN B 1 4 ? 4.793 19.562 22.828 1 81.31 4 GLN B C 1
ATOM 2461 O O . GLN B 1 4 ? 3.695 19.375 22.297 1 81.31 4 GLN B O 1
ATOM 2466 N N . PRO B 1 5 ? 5.754 20.375 22.328 1 93.19 5 PRO B N 1
ATOM 2467 C CA . PRO B 1 5 ? 5.68 20.641 20.891 1 93.19 5 PRO B CA 1
ATOM 2468 C C . PRO B 1 5 ? 5.473 19.359 20.078 1 93.19 5 PRO B C 1
ATOM 2470 O O . PRO B 1 5 ? 5.965 18.297 20.438 1 93.19 5 PRO B O 1
ATOM 2473 N N . LEU B 1 6 ? 4.676 19.531 19.125 1 95 6 LEU B N 1
ATOM 2474 C CA . LEU B 1 6 ? 4.488 18.438 18.172 1 95 6 LEU B CA 1
ATOM 2475 C C . LEU B 1 6 ? 5.781 18.141 17.422 1 95 6 LEU B C 1
ATOM 2477 O O . LEU B 1 6 ? 6.359 19.031 16.797 1 95 6 LEU B O 1
ATOM 2481 N N . ARG B 1 7 ? 6.273 16.938 17.531 1 97.94 7 ARG B N 1
ATOM 2482 C CA . ARG B 1 7 ? 7.5 16.547 16.844 1 97.94 7 ARG B CA 1
ATOM 2483 C C . ARG B 1 7 ? 7.199 16.031 15.445 1 97.94 7 ARG B C 1
ATOM 2485 O O . ARG B 1 7 ? 6.59 14.977 15.281 1 97.94 7 ARG B O 1
ATOM 2492 N N . VAL B 1 8 ? 7.711 16.766 14.469 1 98.31 8 VAL B N 1
ATOM 2493 C CA . VAL B 1 8 ? 7.328 16.547 13.078 1 98.31 8 VAL B CA 1
ATOM 2494 C C . VAL B 1 8 ? 8.547 16.109 12.266 1 98.31 8 VAL B C 1
ATOM 2496 O O . VAL B 1 8 ? 9.523 16.859 12.164 1 98.31 8 VAL B O 1
ATOM 2499 N N . LEU B 1 9 ? 8.492 14.891 11.727 1 98.62 9 LEU B N 1
ATOM 2500 C CA . LEU B 1 9 ? 9.523 14.398 10.828 1 98.62 9 LEU B CA 1
ATOM 2501 C C . LEU B 1 9 ? 9.164 14.688 9.375 1 98.62 9 LEU B C 1
ATOM 2503 O O . LEU B 1 9 ? 8.109 14.25 8.898 1 98.62 9 LEU B O 1
ATOM 2507 N N . ILE B 1 10 ? 10.023 15.406 8.703 1 98.06 10 ILE B N 1
ATOM 2508 C CA . ILE B 1 10 ? 9.773 15.773 7.312 1 98.06 10 ILE B CA 1
ATOM 2509 C C . ILE B 1 10 ? 10.555 14.844 6.383 1 98.06 10 ILE B C 1
ATOM 2511 O O . ILE B 1 10 ? 11.781 14.805 6.422 1 98.06 10 ILE B O 1
ATOM 2515 N N . SER B 1 11 ? 9.828 14.086 5.574 1 96.5 11 SER B N 1
ATOM 2516 C CA . SER B 1 11 ? 10.484 13.234 4.59 1 96.5 11 SER B CA 1
ATOM 2517 C C . SER B 1 11 ? 10.875 14.023 3.344 1 96.5 11 SER B C 1
ATOM 2519 O O . SER B 1 11 ? 10.008 14.508 2.615 1 96.5 11 SER B O 1
ATOM 2521 N N . CYS B 1 12 ? 12.164 14.109 3.105 1 93.19 12 CYS B N 1
ATOM 2522 C CA . CYS B 1 12 ? 12.695 14.844 1.962 1 93.19 12 CYS B CA 1
ATOM 2523 C C . CYS B 1 12 ? 13.227 13.891 0.899 1 93.19 12 CYS B C 1
ATOM 2525 O O . CYS B 1 12 ? 13.875 12.891 1.223 1 93.19 12 CYS B O 1
ATOM 2527 N N . ARG B 1 13 ? 12.859 14.211 -0.304 1 85.5 13 ARG B N 1
ATOM 2528 C CA . ARG B 1 13 ? 13.414 13.438 -1.411 1 85.5 13 ARG B CA 1
ATOM 2529 C C . ARG B 1 13 ? 14.812 13.922 -1.769 1 85.5 13 ARG B C 1
ATOM 2531 O O . ARG B 1 13 ? 15.102 15.117 -1.701 1 85.5 13 ARG B O 1
ATOM 2538 N N . PRO B 1 14 ? 15.594 12.93 -2.182 1 80.69 14 PRO B N 1
ATOM 2539 C CA . PRO B 1 14 ? 16.922 13.352 -2.627 1 80.69 14 PRO B CA 1
ATOM 2540 C C . PRO B 1 14 ? 16.891 14.172 -3.912 1 80.69 14 PRO B C 1
ATOM 2542 O O . PRO B 1 14 ? 16.078 13.883 -4.809 1 80.69 14 PRO B O 1
ATOM 2545 N N . GLU B 1 15 ? 17.344 15.477 -3.855 1 70.81 15 GLU B N 1
ATOM 2546 C CA . GLU B 1 15 ? 17.359 16.359 -5.012 1 70.81 15 GLU B CA 1
ATOM 2547 C C . GLU B 1 15 ? 18.781 16.578 -5.531 1 70.81 15 GLU B C 1
ATOM 2549 O O . GLU B 1 15 ? 19.703 16.797 -4.746 1 70.81 15 GLU B O 1
ATOM 2554 N N . GLU B 1 16 ? 19.078 15.945 -6.652 1 55.44 16 GLU B N 1
ATOM 2555 C CA . GLU B 1 16 ? 20.422 16.156 -7.168 1 55.44 16 GLU B CA 1
ATOM 2556 C C . GLU B 1 16 ? 20.5 17.406 -8.047 1 55.44 16 GLU B C 1
ATOM 2558 O O . GLU B 1 16 ? 21.516 17.656 -8.688 1 55.44 16 GLU B O 1
ATOM 2563 N N . ASN B 1 17 ? 19.406 18.078 -8.312 1 51.97 17 ASN B N 1
ATOM 2564 C CA . ASN B 1 17 ? 19.562 19.109 -9.336 1 51.97 17 ASN B CA 1
ATOM 2565 C C . ASN B 1 17 ? 20.562 20.172 -8.93 1 51.97 17 ASN B C 1
ATOM 2567 O O . ASN B 1 17 ? 20.516 20.672 -7.801 1 51.97 17 ASN B O 1
ATOM 2571 N N . SER B 1 18 ? 21.656 20.125 -9.68 1 46.75 18 SER B N 1
ATOM 2572 C CA . SER B 1 18 ? 22.703 21.156 -9.625 1 46.75 18 SER B CA 1
ATOM 2573 C C . SER B 1 18 ? 22.094 22.562 -9.633 1 46.75 18 SER B C 1
ATOM 2575 O O . SER B 1 18 ? 22.766 23.531 -9.273 1 46.75 18 SER B O 1
ATOM 2577 N N . GLY B 1 19 ? 21.094 22.766 -10.508 1 49.44 19 GLY B N 1
ATOM 2578 C CA . GLY B 1 19 ? 20.688 24.156 -10.758 1 49.44 19 GLY B CA 1
ATOM 2579 C C . GLY B 1 19 ? 20.062 24.812 -9.547 1 49.44 19 GLY B C 1
ATOM 2580 O O . GLY B 1 19 ? 19.625 25.969 -9.625 1 49.44 19 GLY B O 1
ATOM 2581 N N . GLY B 1 20 ? 20.188 24.281 -8.305 1 58.16 20 GLY B N 1
ATOM 2582 C CA . GLY B 1 20 ? 19.922 24.938 -7.039 1 58.16 20 GLY B CA 1
ATOM 2583 C C . GLY B 1 20 ? 18.469 24.859 -6.613 1 58.16 20 GLY B C 1
ATOM 2584 O O . GLY B 1 20 ? 18.125 25.234 -5.488 1 58.16 20 GLY B O 1
ATOM 2585 N N . LYS B 1 21 ? 17.406 24.609 -7.742 1 64.25 21 LYS B N 1
ATOM 2586 C CA . LYS B 1 21 ? 16.031 24.766 -7.281 1 64.25 21 LYS B CA 1
ATOM 2587 C C . LYS B 1 21 ? 15.523 23.484 -6.641 1 64.25 21 LYS B C 1
ATOM 2589 O O . LYS B 1 21 ? 15.758 22.391 -7.16 1 64.25 21 LYS B O 1
ATOM 2594 N N . ARG B 1 22 ? 14.977 23.609 -5.492 1 73.19 22 ARG B N 1
ATOM 2595 C CA . ARG B 1 22 ? 14.375 22.516 -4.73 1 73.19 22 ARG B CA 1
ATOM 2596 C C . ARG B 1 22 ? 13.172 21.938 -5.469 1 73.19 22 ARG B C 1
ATOM 2598 O O . ARG B 1 22 ? 12.477 22.641 -6.195 1 73.19 22 ARG B O 1
ATOM 2605 N N . SER B 1 23 ? 12.93 20.609 -5.332 1 79.62 23 SER B N 1
ATOM 2606 C CA . SER B 1 23 ? 11.797 19.938 -5.977 1 79.62 23 SER B CA 1
ATOM 2607 C C . SER B 1 23 ? 10.469 20.422 -5.391 1 79.62 23 SER B C 1
ATOM 2609 O O . SER B 1 23 ? 10.406 20.812 -4.227 1 79.62 23 SER B O 1
ATOM 2611 N N . GLU B 1 24 ? 9.453 20.359 -6.219 1 83.06 24 GLU B N 1
ATOM 2612 C CA . GLU B 1 24 ? 8.102 20.719 -5.789 1 83.06 24 GLU B CA 1
ATOM 2613 C C . GLU B 1 24 ? 7.645 19.844 -4.625 1 83.06 24 GLU B C 1
ATOM 2615 O O . GLU B 1 24 ? 6.93 20.312 -3.736 1 83.06 24 GLU B O 1
ATOM 2620 N N . GLN B 1 25 ? 8.109 18.688 -4.621 1 85.94 25 GLN B N 1
ATOM 2621 C CA . GLN B 1 25 ? 7.711 17.75 -3.572 1 85.94 25 GLN B CA 1
ATOM 2622 C C . GLN B 1 25 ? 8.297 18.156 -2.223 1 85.94 25 GLN B C 1
ATOM 2624 O O . GLN B 1 25 ? 7.59 18.156 -1.211 1 85.94 25 GLN B O 1
ATOM 2629 N N . ASN B 1 26 ? 9.562 18.5 -2.242 1 91.19 26 ASN B N 1
ATOM 2630 C CA . ASN B 1 26 ? 10.188 18.953 -1.005 1 91.19 26 ASN B CA 1
ATOM 2631 C C . ASN B 1 26 ? 9.609 20.281 -0.542 1 91.19 26 ASN B C 1
ATOM 2633 O O . ASN B 1 26 ? 9.359 20.484 0.649 1 91.19 26 ASN B O 1
ATOM 2637 N N . ASP B 1 27 ? 9.328 21.141 -1.48 1 92.81 27 ASP B N 1
ATOM 2638 C CA . ASP B 1 27 ? 8.742 22.422 -1.133 1 92.81 27 ASP B CA 1
ATOM 2639 C C . ASP B 1 27 ? 7.398 22.25 -0.424 1 92.81 27 ASP B C 1
ATOM 2641 O O . ASP B 1 27 ? 7.121 22.922 0.57 1 92.81 27 ASP B O 1
ATOM 2645 N N . ALA B 1 28 ? 6.621 21.344 -0.932 1 94.62 28 ALA B N 1
ATOM 2646 C CA . ALA B 1 28 ? 5.285 21.125 -0.384 1 94.62 28 ALA B CA 1
ATOM 2647 C C . ALA B 1 28 ? 5.355 20.641 1.063 1 94.62 28 ALA B C 1
ATOM 2649 O O . ALA B 1 28 ? 4.566 21.078 1.906 1 94.62 28 ALA B O 1
ATOM 2650 N N . VAL B 1 29 ? 6.285 19.812 1.382 1 96.38 29 VAL B N 1
ATOM 2651 C CA . VAL B 1 29 ? 6.359 19.266 2.734 1 96.38 29 VAL B CA 1
ATOM 2652 C C . VAL B 1 29 ? 6.914 20.328 3.686 1 96.38 29 VAL B C 1
ATOM 2654 O O . VAL B 1 29 ? 6.508 20.406 4.848 1 96.38 29 VAL B O 1
ATOM 2657 N N . PHE B 1 30 ? 7.812 21.172 3.225 1 96.56 30 PHE B N 1
ATOM 2658 C CA . PHE B 1 30 ? 8.297 22.266 4.055 1 96.56 30 PHE B CA 1
ATOM 2659 C C . PHE B 1 30 ? 7.184 23.281 4.32 1 96.56 30 PHE B C 1
ATOM 2661 O O . PHE B 1 30 ? 7.051 23.781 5.434 1 96.56 30 PHE B O 1
ATOM 2668 N N . GLU B 1 31 ? 6.426 23.516 3.314 1 96.56 31 GLU B N 1
ATOM 2669 C CA . GLU B 1 31 ? 5.297 24.422 3.484 1 96.56 31 GLU B CA 1
ATOM 2670 C C . GLU B 1 31 ? 4.281 23.859 4.477 1 96.56 31 GLU B C 1
ATOM 2672 O O . GLU B 1 31 ? 3.709 24.609 5.273 1 96.56 31 GLU B O 1
ATOM 2677 N N . PHE B 1 32 ? 4.066 22.641 4.379 1 97.94 32 PHE B N 1
ATOM 2678 C CA . PHE B 1 32 ? 3.174 21.984 5.324 1 97.94 32 PHE B CA 1
ATOM 2679 C C . PHE B 1 32 ? 3.695 22.141 6.75 1 97.94 32 PHE B C 1
ATOM 2681 O O . PHE B 1 32 ? 2.936 22.469 7.66 1 97.94 32 PHE B O 1
ATOM 2688 N N . ALA B 1 33 ? 4.988 21.906 6.926 1 97.69 33 ALA B N 1
ATOM 2689 C CA . ALA B 1 33 ? 5.602 22.078 8.234 1 97.69 33 ALA B CA 1
ATOM 2690 C C . ALA B 1 33 ? 5.449 23.516 8.727 1 97.69 33 ALA B C 1
ATOM 2692 O O . ALA B 1 33 ? 5.121 23.75 9.891 1 97.69 33 ALA B O 1
ATOM 2693 N N . ALA B 1 34 ? 5.676 24.438 7.863 1 97.81 34 ALA B N 1
ATOM 2694 C CA . ALA B 1 34 ? 5.531 25.844 8.211 1 97.81 34 ALA B CA 1
ATOM 2695 C C . ALA B 1 34 ? 4.086 26.172 8.586 1 97.81 34 ALA B C 1
ATOM 2697 O O . ALA B 1 34 ? 3.842 26.938 9.516 1 97.81 34 ALA B O 1
ATOM 2698 N N . TRP B 1 35 ? 3.225 25.625 7.812 1 98.12 35 TRP B N 1
ATOM 2699 C CA . TRP B 1 35 ? 1.795 25.781 8.062 1 98.12 35 TRP B CA 1
ATOM 2700 C C . TRP B 1 35 ? 1.422 25.281 9.453 1 98.12 35 TRP B C 1
ATOM 2702 O O . TRP B 1 35 ? 0.689 25.953 10.18 1 98.12 35 TRP B O 1
ATOM 2712 N N . LEU B 1 36 ? 1.977 24.188 9.875 1 97.56 36 LEU B N 1
ATOM 2713 C CA . LEU B 1 36 ? 1.779 23.656 11.219 1 97.56 36 LEU B CA 1
ATOM 2714 C C . LEU B 1 36 ? 2.473 24.516 12.258 1 97.56 36 LEU B C 1
ATOM 2716 O O . LEU B 1 36 ? 1.943 24.719 13.352 1 97.56 36 LEU B O 1
ATOM 2720 N N . ALA B 1 37 ? 3.6 25.047 11.891 1 96.94 37 ALA B N 1
ATOM 2721 C CA . ALA B 1 37 ? 4.375 25.891 12.797 1 96.94 37 ALA B CA 1
ATOM 2722 C C . ALA B 1 37 ? 3.619 27.172 13.133 1 96.94 37 ALA B C 1
ATOM 2724 O O . ALA B 1 37 ? 3.748 27.719 14.234 1 96.94 37 ALA B O 1
ATOM 2725 N N . ARG B 1 38 ? 2.867 27.672 12.18 1 96.31 38 ARG B N 1
ATOM 2726 C CA . ARG B 1 38 ? 2.049 28.859 12.398 1 96.31 38 ARG B CA 1
ATOM 2727 C C . ARG B 1 38 ? 0.856 28.547 13.297 1 96.31 38 ARG B C 1
ATOM 2729 O O . ARG B 1 38 ? 0.251 29.438 13.875 1 96.31 38 ARG B O 1
ATOM 2736 N N . THR B 1 39 ? 0.522 27.312 13.391 1 96.31 39 THR B N 1
ATOM 2737 C CA . THR B 1 39 ? -0.67 26.875 14.109 1 96.31 39 THR B CA 1
ATOM 2738 C C . THR B 1 39 ? -0.333 26.516 15.555 1 96.31 39 THR B C 1
ATOM 2740 O O . THR B 1 39 ? -1.094 26.844 16.469 1 96.31 39 THR B O 1
ATOM 2743 N N . SER B 1 40 ? 0.794 25.844 15.742 1 95.06 40 SER B N 1
ATOM 2744 C CA . SER B 1 40 ? 1.194 25.359 17.062 1 95.06 40 SER B CA 1
ATOM 2745 C C . SER B 1 40 ? 2.711 25.234 17.172 1 95.06 40 SER B C 1
ATOM 2747 O O . SER B 1 40 ? 3.424 25.406 16.172 1 95.06 40 SER B O 1
ATOM 2749 N N . ASP B 1 41 ? 3.127 25.047 18.406 1 94.81 41 ASP B N 1
ATOM 2750 C CA . ASP B 1 41 ? 4.547 24.797 18.609 1 94.81 41 ASP B CA 1
ATOM 2751 C C . ASP B 1 41 ? 4.941 23.422 18.062 1 94.81 41 ASP B C 1
ATOM 2753 O O . ASP B 1 41 ? 4.293 22.422 18.375 1 94.81 41 ASP B O 1
ATOM 2757 N N . ILE B 1 42 ? 5.914 23.438 17.281 1 96.44 42 ILE B N 1
ATOM 2758 C CA . ILE B 1 42 ? 6.359 22.172 16.719 1 96.44 42 ILE B CA 1
ATOM 2759 C C . ILE B 1 42 ? 7.879 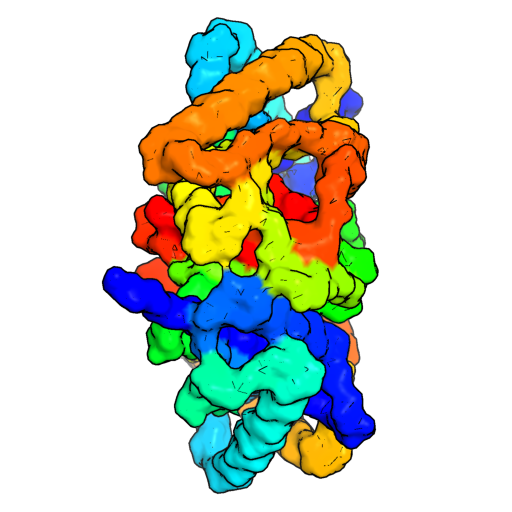22.078 16.812 1 96.44 42 ILE B C 1
ATOM 2761 O O . ILE B 1 42 ? 8.562 23.062 17.094 1 96.44 42 ILE B O 1
ATOM 2765 N N . ASN B 1 43 ? 8.406 20.906 16.797 1 98.06 43 ASN B N 1
ATOM 2766 C CA . ASN B 1 43 ? 9.812 20.562 16.641 1 98.06 43 ASN B CA 1
ATOM 2767 C C . ASN B 1 43 ? 10.039 19.734 15.383 1 98.06 43 ASN B C 1
ATOM 2769 O O . ASN B 1 43 ? 9.438 18.672 15.219 1 98.06 43 ASN B O 1
ATOM 2773 N N . VAL B 1 44 ? 10.922 20.328 14.508 1 98.25 44 VAL B N 1
ATOM 2774 C CA . VAL B 1 44 ? 10.977 19.719 13.188 1 98.25 44 VAL B CA 1
ATOM 2775 C C . VAL B 1 44 ? 12.352 19.094 12.961 1 98.25 44 VAL B C 1
ATOM 2777 O O . VAL B 1 44 ? 13.367 19.625 13.406 1 98.25 44 VAL B O 1
ATOM 2780 N N . ARG B 1 45 ? 12.344 17.938 12.266 1 98.25 45 ARG B N 1
ATOM 2781 C CA . ARG B 1 45 ? 13.531 17.266 11.758 1 98.25 45 ARG B CA 1
ATOM 2782 C C . ARG B 1 45 ? 13.312 16.766 10.336 1 98.25 45 ARG B C 1
ATOM 2784 O O . ARG B 1 45 ? 12.281 16.156 10.039 1 98.25 45 ARG B O 1
ATOM 2791 N N . GLY B 1 46 ? 14.258 17.141 9.453 1 97.69 46 GLY B N 1
ATOM 2792 C CA . GLY B 1 46 ? 14.219 16.594 8.109 1 97.69 46 GLY B CA 1
ATOM 2793 C C . GLY B 1 46 ? 15 15.297 7.969 1 97.69 46 GLY B C 1
ATOM 2794 O O . GLY B 1 46 ? 16.016 15.102 8.641 1 97.69 46 GLY B O 1
ATOM 2795 N N . ILE B 1 47 ? 14.5 14.422 7.098 1 96.94 47 ILE B N 1
ATOM 2796 C CA . ILE B 1 47 ? 15.227 13.195 6.785 1 96.94 47 ILE B CA 1
ATOM 2797 C C . ILE B 1 47 ? 15.312 13.016 5.273 1 96.94 47 ILE B C 1
ATOM 2799 O O . ILE B 1 47 ? 14.32 13.203 4.559 1 96.94 47 ILE B O 1
ATOM 2803 N N . THR B 1 48 ? 16.438 12.75 4.816 1 93.19 48 THR B N 1
AT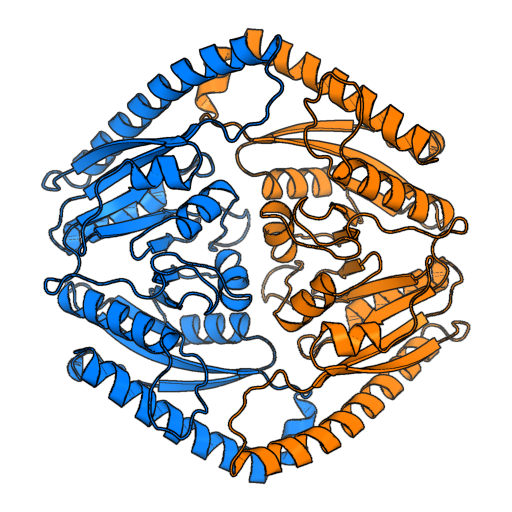OM 2804 C CA . THR B 1 48 ? 16.688 12.328 3.439 1 93.19 48 THR B CA 1
ATOM 2805 C C . THR B 1 48 ? 17.234 10.906 3.4 1 93.19 48 THR B C 1
ATOM 2807 O O . THR B 1 48 ? 18.109 10.547 4.184 1 93.19 48 THR B O 1
ATOM 2810 N N . THR B 1 49 ? 16.578 10.117 2.568 1 87.44 49 THR B N 1
ATOM 2811 C CA . THR B 1 49 ? 16.969 8.711 2.508 1 87.44 49 THR B CA 1
ATOM 2812 C C . THR B 1 49 ? 17.656 8.398 1.185 1 87.44 49 THR B C 1
ATOM 2814 O O . THR B 1 49 ? 17.359 9.023 0.163 1 87.44 49 THR B O 1
ATOM 2817 N N . PHE B 1 50 ? 18.594 7.457 1.31 1 78.62 50 PHE B N 1
ATOM 2818 C CA . PHE B 1 50 ? 19.297 6.945 0.139 1 78.62 50 PHE B CA 1
ATOM 2819 C C . PHE B 1 50 ? 19.203 5.426 0.081 1 78.62 50 PHE B C 1
ATOM 2821 O O . PHE B 1 50 ? 19.672 4.734 0.997 1 78.62 50 PHE B O 1
ATOM 2828 N N . ILE B 1 51 ? 18.547 5.031 -1.016 1 71.62 51 ILE B N 1
ATOM 2829 C CA . ILE B 1 51 ? 18.438 3.584 -1.184 1 71.62 51 ILE B CA 1
ATOM 2830 C C . ILE B 1 51 ? 19.688 3.053 -1.882 1 71.62 51 ILE B C 1
ATOM 2832 O O . ILE B 1 51 ? 20 3.467 -3 1 71.62 51 ILE B O 1
ATOM 2836 N N . ARG B 1 52 ? 20.359 2.125 -1.136 1 65 52 ARG B N 1
ATOM 2837 C CA . ARG B 1 52 ? 21.578 1.534 -1.673 1 65 52 ARG B CA 1
ATOM 2838 C C . ARG B 1 52 ? 21.266 0.452 -2.697 1 65 52 ARG B C 1
ATOM 2840 O O . ARG B 1 52 ? 20.484 -0.462 -2.422 1 65 52 ARG B O 1
ATOM 2847 N N . PRO B 1 53 ? 21.766 0.688 -3.873 1 58.62 53 PRO B N 1
ATOM 2848 C CA . PRO B 1 53 ? 21.516 -0.373 -4.852 1 58.62 53 PRO B CA 1
ATOM 2849 C C . PRO B 1 53 ? 22.344 -1.622 -4.594 1 58.62 53 PRO B C 1
ATOM 2851 O O . PRO B 1 53 ? 22.234 -2.605 -5.332 1 58.62 53 PRO B O 1
ATOM 2854 N N . TRP B 1 54 ? 23.297 -1.525 -3.486 1 58.28 54 TRP B N 1
ATOM 2855 C CA . TRP B 1 54 ? 24.203 -2.65 -3.287 1 58.28 54 TRP B CA 1
ATOM 2856 C C . TRP B 1 54 ? 24.062 -3.217 -1.878 1 58.28 54 TRP B C 1
ATOM 2858 O O . TRP B 1 54 ? 23.641 -2.516 -0.958 1 58.28 54 TRP B O 1
ATOM 2868 N N . PRO B 1 55 ? 24.312 -4.566 -1.875 1 56.88 55 PRO B N 1
ATOM 2869 C CA . PRO B 1 55 ? 24.25 -5.188 -0.55 1 56.88 55 PRO B CA 1
ATOM 2870 C C . PRO B 1 55 ? 25.172 -4.5 0.461 1 56.88 55 PRO B C 1
ATOM 2872 O O . PRO B 1 55 ? 26.141 -3.842 0.075 1 56.88 55 PRO B O 1
ATOM 2875 N N . SER B 1 56 ? 24.797 -4.492 1.755 1 57 56 SER B N 1
ATOM 2876 C CA . SER B 1 56 ? 25.516 -3.855 2.854 1 57 56 SER B CA 1
ATOM 2877 C C . SER B 1 56 ? 26.969 -4.312 2.893 1 57 56 SER B C 1
ATOM 2879 O O . SER B 1 56 ? 27.859 -3.553 3.301 1 57 56 SER B O 1
ATOM 2881 N N . SER B 1 57 ? 27.156 -5.5 2.439 1 54.84 57 SER B N 1
ATOM 2882 C CA . SER B 1 57 ? 28.516 -6.043 2.49 1 54.84 57 SER B CA 1
ATOM 2883 C C . SER B 1 57 ? 29.469 -5.238 1.613 1 54.84 57 SER B C 1
ATOM 2885 O O . SER B 1 57 ? 30.672 -5.227 1.848 1 54.84 57 SER B O 1
ATOM 2887 N N . SER B 1 58 ? 28.891 -4.539 0.667 1 54.81 58 SER B N 1
ATOM 2888 C CA . SER B 1 58 ? 29.734 -3.805 -0.275 1 54.81 58 SER B CA 1
ATOM 2889 C C . SER B 1 58 ? 30.266 -2.52 0.348 1 54.81 58 SER B C 1
ATOM 2891 O O . SER B 1 58 ? 31.25 -1.949 -0.138 1 54.81 58 SER B O 1
ATOM 2893 N N . ILE B 1 59 ? 29.578 -2.078 1.37 1 57.22 59 ILE B N 1
ATOM 2894 C CA . ILE B 1 59 ? 29.953 -0.826 2.02 1 57.22 59 ILE B CA 1
ATOM 2895 C C . ILE B 1 59 ? 31.359 -0.945 2.6 1 57.22 59 ILE B C 1
ATOM 2897 O O . ILE B 1 59 ? 32.125 0.01 2.557 1 57.22 59 ILE B O 1
ATOM 2901 N N . SER B 1 60 ? 31.625 -2.104 3.127 1 56.38 60 SER B N 1
ATOM 2902 C CA . SER B 1 60 ? 32.938 -2.301 3.738 1 56.38 60 SER B CA 1
ATOM 2903 C C . SER B 1 60 ? 34.062 -2.113 2.721 1 56.38 60 SER B C 1
ATOM 2905 O O . SER B 1 60 ? 35.125 -1.579 3.047 1 56.38 60 SER B O 1
ATOM 2907 N N . LYS B 1 61 ? 33.75 -2.418 1.511 1 58.31 61 LYS B N 1
ATOM 2908 C CA . LYS B 1 61 ? 34.812 -2.336 0.498 1 58.31 61 LYS B CA 1
ATOM 2909 C C . LYS B 1 61 ? 34.938 -0.908 -0.021 1 58.31 61 LYS B C 1
ATOM 2911 O O . LYS B 1 61 ? 36.031 -0.5 -0.419 1 58.31 61 LYS B O 1
ATOM 2916 N N . LEU B 1 62 ? 33.875 -0.215 -0.007 1 60.84 62 LEU B N 1
ATOM 2917 C CA . LEU B 1 62 ? 33.875 1.158 -0.501 1 60.84 62 LEU B CA 1
ATOM 2918 C C . LEU B 1 62 ? 34.312 2.129 0.591 1 60.84 62 LEU B C 1
ATOM 2920 O O . LEU B 1 62 ? 34.688 3.273 0.303 1 60.84 62 LEU B O 1
ATOM 2924 N N . GLY B 1 63 ? 34.562 1.593 1.694 1 63.16 63 GLY B N 1
ATOM 2925 C CA . GLY B 1 63 ? 34.594 2.15 3.037 1 63.16 63 GLY B CA 1
ATOM 2926 C C . GLY B 1 63 ? 34.969 3.621 3.064 1 63.16 63 GLY B C 1
ATOM 2927 O O . GLY B 1 63 ? 34.188 4.461 3.516 1 63.16 63 GLY B O 1
ATOM 2928 N N . GLY B 1 64 ? 36.281 3.957 2.682 1 70.06 64 GLY B N 1
ATOM 2929 C CA . GLY B 1 64 ? 36.688 5.336 2.875 1 70.06 64 GLY B CA 1
ATOM 2930 C C . GLY B 1 64 ? 36 6.309 1.937 1 70.06 64 GLY B C 1
ATOM 2931 O O . GLY B 1 64 ? 35.5 7.348 2.369 1 70.06 64 GLY B O 1
ATOM 2932 N N . LYS B 1 65 ? 35.969 6.043 0.621 1 72.12 65 LYS B N 1
ATOM 2933 C CA . LYS B 1 65 ? 35.344 6.887 -0.391 1 72.12 65 LYS B CA 1
ATOM 2934 C C . LYS B 1 65 ? 33.844 7.012 -0.146 1 72.12 65 LYS B C 1
ATOM 2936 O O . LYS B 1 65 ? 33.281 8.086 -0.33 1 72.12 65 LYS B O 1
ATOM 2941 N N . TYR B 1 66 ? 33.312 6.008 0.265 1 73.25 66 TYR B N 1
ATOM 2942 C CA . TYR B 1 66 ? 31.875 6.023 0.56 1 73.25 66 TYR B CA 1
ATOM 2943 C C . TYR B 1 66 ? 31.578 6.914 1.761 1 73.25 66 TYR B C 1
ATOM 2945 O O . TYR B 1 66 ? 30.594 7.664 1.758 1 73.25 66 TYR B O 1
ATOM 2953 N N . HIS B 1 67 ? 32.5 6.727 2.656 1 79.31 67 HIS B N 1
ATOM 2954 C CA . HIS B 1 67 ? 32.312 7.527 3.857 1 79.31 67 HIS B CA 1
ATOM 2955 C C . HIS B 1 67 ? 32.375 9.016 3.549 1 79.31 67 HIS B C 1
ATOM 2957 O O . HIS B 1 67 ? 31.578 9.805 4.039 1 79.31 67 HIS B O 1
ATOM 2963 N N . LYS B 1 68 ? 33.375 9.359 2.809 1 81.62 68 LYS B N 1
ATOM 2964 C CA . LYS B 1 68 ? 33.531 10.758 2.422 1 81.62 68 LYS B CA 1
ATOM 2965 C C . LYS B 1 68 ? 32.312 11.234 1.595 1 81.62 68 LYS B C 1
ATOM 2967 O O . LYS B 1 68 ? 31.812 12.328 1.811 1 81.62 68 LYS B O 1
ATOM 2972 N N . TRP B 1 69 ? 31.922 10.445 0.659 1 79.69 69 TRP B N 1
ATOM 2973 C CA . TRP B 1 69 ? 30.75 10.734 -0.17 1 79.69 69 TRP B CA 1
ATOM 2974 C C . TRP B 1 69 ? 29.5 10.922 0.688 1 79.69 69 TRP B C 1
ATOM 2976 O O . TRP B 1 69 ? 28.766 11.883 0.509 1 79.69 69 TRP B O 1
ATOM 2986 N N . TYR B 1 70 ? 29.391 10.055 1.6 1 82.25 70 TYR B N 1
ATOM 2987 C CA . TYR B 1 70 ? 28.25 10.086 2.502 1 82.25 70 TYR B CA 1
ATOM 2988 C C . TYR B 1 70 ? 28.234 11.367 3.328 1 82.25 70 TYR B C 1
ATOM 2990 O O . TYR B 1 70 ? 27.203 12.023 3.457 1 82.25 70 TYR B O 1
ATOM 2998 N N . LYS B 1 71 ? 29.359 11.695 3.85 1 87.25 71 LYS B N 1
ATOM 2999 C CA . LYS B 1 71 ? 29.484 12.898 4.66 1 87.25 71 LYS B CA 1
ATOM 3000 C C . LYS B 1 71 ? 29.172 14.148 3.838 1 87.25 71 LYS B C 1
ATOM 3002 O O . LYS B 1 71 ? 28.531 15.078 4.324 1 87.25 71 LYS B O 1
ATOM 3007 N N . ASN B 1 72 ? 29.656 14.125 2.641 1 87 72 ASN B N 1
ATOM 3008 C CA . ASN B 1 72 ? 29.391 15.258 1.756 1 87 72 ASN B CA 1
ATOM 3009 C C . ASN B 1 72 ? 27.906 15.406 1.451 1 87 72 ASN B C 1
ATOM 3011 O O . ASN B 1 72 ? 27.375 16.516 1.461 1 87 72 ASN B O 1
ATOM 3015 N N . LEU B 1 73 ? 27.25 14.305 1.223 1 86 73 LEU B N 1
ATOM 3016 C CA . LEU B 1 73 ? 25.812 14.328 0.942 1 86 73 LEU B CA 1
ATOM 3017 C C . LEU B 1 73 ? 25.031 14.758 2.178 1 86 73 LEU B C 1
ATOM 3019 O O . LEU B 1 73 ? 24.047 15.5 2.072 1 86 73 LEU B O 1
ATOM 3023 N N . ASP B 1 74 ? 25.516 14.258 3.268 1 90.44 74 ASP B N 1
ATOM 3024 C CA . ASP B 1 74 ? 24.875 14.625 4.523 1 90.44 74 ASP B CA 1
ATOM 3025 C C . ASP B 1 74 ? 24.922 16.141 4.738 1 90.44 74 ASP B C 1
ATOM 3027 O O . ASP B 1 74 ? 23.891 16.75 5.062 1 90.44 74 ASP B O 1
ATOM 3031 N N . SER B 1 75 ? 26.078 16.672 4.5 1 92.19 75 SER B N 1
ATOM 3032 C CA . SER B 1 75 ? 26.234 18.125 4.645 1 92.19 75 SER B CA 1
ATOM 3033 C C . SER B 1 75 ? 25.406 18.875 3.613 1 92.19 75 SER B C 1
ATOM 3035 O O . SER B 1 75 ? 24.797 19.906 3.924 1 92.19 75 SER B O 1
ATOM 3037 N N . TYR B 1 76 ? 25.344 18.359 2.461 1 90.31 76 TYR B N 1
ATOM 3038 C CA . TYR B 1 76 ? 24.578 18.969 1.382 1 90.31 76 TYR B CA 1
ATOM 3039 C C . TYR B 1 76 ? 23.094 18.984 1.715 1 90.31 76 TYR B C 1
ATOM 3041 O O . TYR B 1 76 ? 22.438 20.031 1.625 1 90.31 76 TYR B O 1
ATOM 3049 N N . TYR B 1 77 ? 22.578 17.875 2.143 1 92.06 77 TYR B N 1
ATOM 3050 C CA . TYR B 1 77 ? 21.156 17.781 2.434 1 92.06 77 TYR B CA 1
ATOM 3051 C C . TYR B 1 77 ? 20.797 18.578 3.686 1 92.06 77 TYR B C 1
ATOM 3053 O O . TYR B 1 77 ? 19.688 19.109 3.799 1 92.06 77 TYR B O 1
ATOM 3061 N N . ARG B 1 78 ? 21.75 18.688 4.59 1 94.19 78 ARG B N 1
ATOM 3062 C CA . ARG B 1 78 ? 21.531 19.531 5.75 1 94.19 78 ARG B CA 1
ATOM 3063 C C . ARG B 1 78 ? 21.328 20.984 5.328 1 94.19 78 ARG B C 1
ATOM 3065 O O . ARG B 1 78 ? 20.406 21.656 5.789 1 94.19 78 ARG B O 1
ATOM 3072 N N . SER B 1 79 ? 22.188 21.406 4.477 1 93.69 79 SER B N 1
ATOM 3073 C CA . SER B 1 79 ? 22.078 22.766 3.984 1 93.69 79 SER B CA 1
ATOM 3074 C C . SER B 1 79 ? 20.766 23 3.248 1 93.69 79 SER B C 1
ATOM 3076 O O . SER B 1 79 ? 20.125 24.047 3.412 1 93.69 79 SER B O 1
ATOM 3078 N N . ARG B 1 80 ? 20.328 22.062 2.525 1 91.94 80 ARG B N 1
ATOM 3079 C CA . ARG B 1 80 ? 19.094 22.156 1.771 1 91.94 80 ARG B CA 1
ATOM 3080 C C . ARG B 1 80 ? 17.891 22.188 2.705 1 91.94 80 ARG B C 1
ATOM 3082 O O . ARG B 1 80 ? 16.938 22.938 2.473 1 91.94 80 ARG B O 1
ATOM 3089 N N . THR B 1 81 ? 17.969 21.328 3.682 1 94.69 81 THR B N 1
ATOM 3090 C CA . THR B 1 81 ? 16.891 21.281 4.652 1 94.69 81 THR B CA 1
ATOM 3091 C C . THR B 1 81 ? 16.75 22.609 5.391 1 94.69 81 THR B C 1
ATOM 3093 O O . THR B 1 81 ? 15.656 23.156 5.516 1 94.69 81 THR B O 1
ATOM 3096 N N . ILE B 1 82 ? 17.859 23.156 5.801 1 95.44 82 ILE B N 1
ATOM 3097 C CA . ILE B 1 82 ? 17.875 24.422 6.516 1 95.44 82 ILE B CA 1
ATOM 3098 C C . ILE B 1 82 ? 17.328 25.531 5.613 1 95.44 82 ILE B C 1
ATOM 3100 O O . ILE B 1 82 ? 16.469 26.312 6.031 1 95.44 82 ILE B O 1
ATOM 3104 N N . LYS B 1 83 ? 17.781 25.531 4.398 1 94.12 83 LYS B N 1
ATOM 3105 C CA . LYS B 1 83 ? 17.312 26.531 3.441 1 94.12 83 LYS B CA 1
ATOM 3106 C C . LYS B 1 83 ? 15.805 26.391 3.215 1 94.12 83 LYS B C 1
ATOM 3108 O O . LYS B 1 83 ? 15.094 27.406 3.186 1 94.12 83 LYS B O 1
ATOM 3113 N N . GLY B 1 84 ? 15.352 25.203 3.064 1 94.19 84 GLY B N 1
ATOM 3114 C CA . GLY B 1 84 ? 13.93 24.953 2.861 1 94.19 84 GLY B CA 1
ATOM 3115 C C . GLY B 1 84 ? 13.07 25.406 4.027 1 94.19 84 GLY B C 1
ATOM 3116 O O . GLY B 1 84 ? 12.031 26.031 3.828 1 94.19 84 GLY B O 1
ATOM 3117 N N . LEU B 1 85 ? 13.523 25.094 5.211 1 96.19 85 LEU B N 1
ATOM 3118 C CA . LEU B 1 85 ? 12.789 25.484 6.414 1 96.19 85 LEU B CA 1
ATOM 3119 C C . LEU B 1 85 ? 12.758 27 6.566 1 96.19 85 LEU B C 1
ATOM 3121 O O . LEU B 1 85 ? 11.711 27.578 6.871 1 96.19 85 LEU B O 1
ATOM 3125 N N . LYS B 1 86 ? 13.859 27.625 6.297 1 95.75 86 LYS B N 1
ATOM 3126 C CA . LYS B 1 86 ? 13.938 29.078 6.398 1 95.75 86 LYS B CA 1
ATOM 3127 C C . LYS B 1 86 ? 13.031 29.75 5.375 1 95.75 86 LYS B C 1
ATOM 3129 O O . LYS B 1 86 ? 12.266 30.656 5.723 1 95.75 86 LYS B O 1
ATOM 3134 N N . GLU B 1 87 ? 13.086 29.297 4.188 1 94.81 87 GLU B N 1
ATOM 3135 C CA . GLU B 1 87 ? 12.281 29.875 3.113 1 94.81 87 GLU B CA 1
ATOM 3136 C C . GLU B 1 87 ? 10.789 29.672 3.367 1 94.81 87 GLU B C 1
ATOM 3138 O O . GLU B 1 87 ? 9.977 30.516 2.992 1 94.81 87 GLU B O 1
ATOM 3143 N N . ALA B 1 88 ? 10.469 28.562 4.004 1 94.5 88 ALA B N 1
ATOM 3144 C CA . ALA B 1 88 ? 9.07 28.266 4.293 1 94.5 88 ALA B CA 1
ATOM 3145 C C . ALA B 1 88 ? 8.578 29.062 5.5 1 94.5 88 ALA B C 1
ATOM 3147 O O . ALA B 1 88 ? 7.371 29.188 5.715 1 94.5 88 ALA B O 1
ATOM 3148 N N . GLY B 1 89 ? 9.516 29.5 6.336 1 94.5 89 GLY B N 1
ATOM 3149 C CA . GLY B 1 89 ? 9.141 30.344 7.469 1 94.5 89 GLY B CA 1
ATOM 3150 C C . GLY B 1 89 ? 9.117 29.578 8.781 1 94.5 89 GLY B C 1
ATOM 3151 O O . GLY B 1 89 ? 8.414 29.969 9.719 1 94.5 89 GLY B O 1
ATOM 3152 N N . VAL B 1 90 ? 9.805 28.484 8.852 1 96.25 90 VAL B N 1
ATOM 3153 C CA . VAL B 1 90 ? 9.938 27.781 10.117 1 96.25 90 VAL B CA 1
ATOM 3154 C C . VAL B 1 90 ? 11.086 28.375 10.93 1 96.25 90 VAL B C 1
ATOM 3156 O O . VAL B 1 90 ? 12.227 28.422 10.453 1 96.25 90 VAL B O 1
ATOM 3159 N N . GLU B 1 91 ? 10.875 28.781 12.07 1 95.75 91 GLU B N 1
ATOM 3160 C CA . GLU B 1 91 ? 11.859 29.469 12.898 1 95.75 91 GLU B CA 1
ATOM 3161 C C . GLU B 1 91 ? 12.906 28.484 13.43 1 95.75 91 GLU B C 1
ATOM 3163 O O . GLU B 1 91 ? 12.609 27.312 13.672 1 95.75 91 GLU B O 1
ATOM 3168 N N . LYS B 1 92 ? 14.031 28.984 13.727 1 95.75 92 LYS B N 1
ATOM 3169 C CA . LYS B 1 92 ? 15.148 28.188 14.203 1 95.75 92 LYS B CA 1
ATOM 3170 C C . LYS B 1 92 ? 14.828 27.531 15.547 1 95.75 92 LYS B C 1
ATOM 3172 O O . LYS B 1 92 ? 15.273 26.406 15.82 1 95.75 92 LYS B O 1
ATOM 3177 N N . SER B 1 93 ? 14.07 28.234 16.344 1 95.5 93 SER B N 1
ATOM 3178 C CA . SER B 1 93 ? 13.703 27.703 17.656 1 95.5 93 SER B CA 1
ATOM 3179 C C . SER B 1 93 ? 12.875 26.438 17.531 1 95.5 93 SER B C 1
ATOM 3181 O O . SER B 1 93 ? 12.719 25.688 18.516 1 95.5 93 SER B O 1
ATOM 3183 N N . GLN B 1 94 ? 12.391 26.203 16.344 1 96.94 94 GLN B N 1
ATOM 3184 C CA . GLN B 1 94 ? 11.523 25.047 16.141 1 96.94 94 GLN B CA 1
ATOM 3185 C C . GLN B 1 94 ? 12.297 23.891 15.5 1 96.94 94 GLN B C 1
ATOM 3187 O O . GLN B 1 94 ? 11.742 22.812 15.281 1 96.94 94 GLN B O 1
ATOM 3192 N N . TRP B 1 95 ? 13.562 24.156 15.266 1 97.38 95 TRP B N 1
ATOM 3193 C CA . TRP B 1 95 ? 14.383 23.109 14.664 1 97.38 95 TRP B CA 1
ATOM 3194 C C . TRP B 1 95 ? 14.898 22.141 15.727 1 97.38 95 TRP B C 1
ATOM 3196 O O . TRP B 1 95 ? 15.289 22.562 16.828 1 97.38 95 TRP B O 1
ATOM 3206 N N . ASP B 1 96 ? 14.883 20.922 15.406 1 97.06 96 ASP B N 1
ATOM 3207 C CA . ASP B 1 96 ? 15.57 19.953 16.25 1 97.06 96 ASP B CA 1
ATOM 3208 C C . ASP B 1 96 ? 17.078 20.188 16.25 1 97.06 96 ASP B C 1
ATOM 3210 O O . ASP B 1 96 ? 17.609 20.812 15.32 1 97.06 96 ASP B O 1
ATOM 3214 N N . ASP B 1 97 ? 17.75 19.703 17.281 1 95.56 97 ASP B N 1
ATOM 3215 C CA . ASP B 1 97 ? 19.203 19.797 17.328 1 95.56 97 ASP B CA 1
ATOM 3216 C C . ASP B 1 97 ? 19.844 19.141 16.094 1 95.56 97 ASP B C 1
ATOM 3218 O O . ASP B 1 97 ? 20.797 19.672 15.523 1 95.56 97 ASP B O 1
ATOM 3222 N N . ASP B 1 98 ? 19.281 18.047 15.789 1 96.12 98 ASP B N 1
ATOM 3223 C CA . ASP B 1 98 ? 19.609 17.391 14.531 1 96.12 98 ASP B CA 1
ATOM 3224 C C . ASP B 1 98 ? 18.547 17.656 13.469 1 96.12 98 ASP B C 1
ATOM 3226 O O . ASP B 1 98 ? 17.719 16.797 13.195 1 96.12 98 ASP B O 1
ATOM 3230 N N . VAL B 1 99 ? 18.641 18.812 12.844 1 96.81 99 VAL B N 1
ATOM 3231 C CA . VAL B 1 99 ? 17.578 19.344 12 1 96.81 99 VAL B CA 1
ATOM 3232 C C . VAL B 1 99 ? 17.453 18.5 10.727 1 96.81 99 VAL B C 1
ATOM 3234 O O . VAL B 1 99 ? 16.406 18.516 10.07 1 96.81 99 VAL B O 1
ATOM 3237 N N . SER B 1 100 ? 18.562 17.844 10.391 1 96.25 100 SER B N 1
ATOM 3238 C CA . SER B 1 100 ? 18.594 17.016 9.188 1 96.25 100 SER B CA 1
ATOM 3239 C C . SER B 1 100 ? 19.359 15.719 9.414 1 96.25 100 SER B C 1
ATOM 3241 O O . SER B 1 100 ? 20.438 15.734 10.008 1 96.25 100 SER B O 1
ATOM 3243 N N . VAL B 1 101 ? 18.734 14.664 8.977 1 95.75 101 VAL B N 1
ATOM 3244 C CA . VAL B 1 101 ? 19.406 13.367 9.047 1 95.75 101 VAL B CA 1
ATOM 3245 C C . VAL B 1 101 ? 19.422 12.711 7.668 1 95.75 101 VAL B C 1
ATOM 3247 O O . VAL B 1 101 ? 18.422 12.742 6.945 1 95.75 101 VAL B O 1
ATOM 3250 N N . PHE B 1 102 ? 20.578 12.242 7.301 1 93.06 102 PHE B N 1
ATOM 3251 C CA . PHE B 1 102 ? 20.766 11.477 6.074 1 93.06 102 PHE B CA 1
ATOM 3252 C C . PHE B 1 102 ? 21.078 10.016 6.391 1 93.06 102 PHE B C 1
ATOM 3254 O O . PHE B 1 102 ? 22 9.727 7.16 1 93.06 102 PHE B O 1
ATOM 3261 N N . VAL B 1 103 ? 20.172 9.133 5.82 1 89.12 103 VAL B N 1
ATOM 3262 C CA . VAL B 1 103 ? 20.344 7.719 6.129 1 89.12 103 VAL B CA 1
ATOM 3263 C C . VAL B 1 103 ? 20.281 6.895 4.848 1 89.12 103 VAL B C 1
ATOM 3265 O O . VAL B 1 103 ? 19.594 7.27 3.895 1 89.12 103 VAL B O 1
ATOM 3268 N N . ASP B 1 104 ? 21.016 5.871 4.816 1 80.44 104 ASP B N 1
ATOM 3269 C CA . ASP B 1 104 ? 20.969 4.949 3.686 1 80.44 104 ASP B CA 1
ATOM 3270 C C . ASP B 1 104 ? 20.516 3.559 4.125 1 80.44 104 ASP B C 1
ATOM 3272 O O . ASP B 1 104 ? 20.688 3.182 5.285 1 80.44 104 ASP B O 1
ATOM 3276 N N . GLY B 1 105 ? 19.828 2.867 3.303 1 74.06 105 GLY B N 1
ATOM 3277 C CA . GLY B 1 105 ? 19.359 1.519 3.576 1 74.06 105 GLY B CA 1
ATOM 3278 C C . GLY B 1 105 ? 18.609 0.902 2.412 1 74.06 105 GLY B C 1
ATOM 3279 O O . GLY B 1 105 ? 18.562 1.478 1.322 1 74.06 105 GLY B O 1
ATOM 3280 N N . PRO B 1 106 ? 18.188 -0.226 2.586 1 68.94 106 PRO B N 1
ATOM 3281 C CA . PRO B 1 106 ? 17.547 -0.967 1.49 1 68.94 106 PRO B CA 1
ATOM 3282 C C . PRO B 1 106 ? 16.094 -0.572 1.272 1 68.94 106 PRO B C 1
ATOM 3284 O O . PRO B 1 106 ? 15.531 -0.826 0.203 1 68.94 106 PRO B O 1
ATOM 3287 N N . SER B 1 107 ? 15.453 0.028 2.258 1 75.12 107 SER B N 1
ATOM 3288 C CA . SER B 1 107 ? 14.031 0.368 2.172 1 75.12 107 SER B CA 1
ATOM 3289 C C . SER B 1 107 ? 13.758 1.748 2.758 1 75.12 107 SER B C 1
ATOM 3291 O O . SER B 1 107 ? 14.031 1.995 3.934 1 75.12 107 SER B O 1
ATOM 3293 N N . GLU B 1 108 ? 13.18 2.543 1.93 1 84.5 108 GLU B N 1
ATOM 3294 C CA . GLU B 1 108 ? 12.891 3.906 2.361 1 84.5 108 GLU B CA 1
ATOM 3295 C C . GLU B 1 108 ? 11.867 3.924 3.488 1 84.5 108 GLU B C 1
ATOM 3297 O O . GLU B 1 108 ? 12.016 4.668 4.457 1 84.5 108 GLU B O 1
ATOM 3302 N N . SER B 1 109 ? 10.828 3.1 3.381 1 87 109 SER B N 1
ATOM 3303 C CA . SER B 1 109 ? 9.773 3.074 4.395 1 87 109 SER B CA 1
ATOM 3304 C C . SER B 1 109 ? 10.32 2.615 5.742 1 87 109 SER B C 1
ATOM 3306 O O . SER B 1 109 ? 9.945 3.152 6.789 1 87 109 SER B O 1
ATOM 3308 N N . THR B 1 110 ? 11.219 1.647 5.715 1 83.62 110 THR B N 1
ATOM 3309 C CA . THR B 1 110 ? 11.836 1.164 6.949 1 83.62 110 THR B CA 1
ATOM 3310 C C . THR B 1 110 ? 12.711 2.244 7.574 1 83.62 110 THR B C 1
ATOM 3312 O O . THR B 1 110 ? 12.68 2.449 8.789 1 83.62 110 THR B O 1
ATOM 3315 N N . LEU B 1 111 ? 13.469 2.893 6.738 1 88.62 111 LEU B N 1
ATOM 3316 C CA . LEU B 1 111 ? 14.336 3.967 7.215 1 88.62 111 LEU B CA 1
ATOM 3317 C C . LEU B 1 111 ? 13.516 5.082 7.852 1 88.62 111 LEU B C 1
ATOM 3319 O O . LEU B 1 111 ? 13.875 5.598 8.914 1 88.62 111 LEU B O 1
ATOM 3323 N N . LEU B 1 112 ? 12.414 5.398 7.242 1 93.25 112 LEU B N 1
ATOM 3324 C CA . LEU B 1 112 ? 11.547 6.453 7.766 1 93.25 112 LEU B CA 1
ATOM 3325 C C . LEU B 1 112 ? 10.922 6.035 9.086 1 93.25 112 LEU B C 1
ATOM 3327 O O . LEU B 1 112 ? 10.836 6.836 10.023 1 93.25 112 LEU B O 1
ATOM 3331 N N . THR B 1 113 ? 10.523 4.82 9.156 1 91.44 113 THR B N 1
ATOM 3332 C CA . THR B 1 113 ? 9.914 4.312 10.383 1 91.44 113 THR B CA 1
ATOM 3333 C C . THR B 1 113 ? 10.914 4.34 11.531 1 91.44 113 THR B C 1
ATOM 3335 O O . THR B 1 113 ? 10.586 4.789 12.633 1 91.44 113 THR B O 1
ATOM 3338 N N . HIS B 1 114 ? 12.117 3.92 11.258 1 92 114 HIS B N 1
ATOM 3339 C CA . HIS B 1 114 ? 13.164 3.928 12.273 1 92 114 HIS B CA 1
ATOM 3340 C C . HIS B 1 114 ? 13.5 5.352 12.703 1 92 114 HIS B C 1
ATOM 3342 O O . HIS B 1 114 ? 13.672 5.621 13.898 1 92 114 HIS B O 1
ATOM 3348 N N . ALA B 1 115 ? 13.586 6.203 11.734 1 95.62 115 ALA B N 1
ATOM 3349 C CA . ALA B 1 115 ? 13.875 7.602 12.039 1 95.62 115 ALA B CA 1
ATOM 3350 C C . ALA B 1 115 ? 12.766 8.219 12.883 1 95.62 115 ALA B C 1
ATOM 3352 O O . ALA B 1 115 ? 13.039 9.016 13.781 1 95.62 115 ALA B O 1
ATOM 3353 N N . ALA B 1 116 ? 11.555 7.863 12.57 1 96.75 116 ALA B N 1
ATOM 3354 C CA . ALA B 1 116 ? 10.422 8.367 13.336 1 96.75 116 ALA B CA 1
ATOM 3355 C C . ALA B 1 116 ? 10.484 7.891 14.781 1 96.75 116 ALA B C 1
ATOM 3357 O O . ALA B 1 116 ? 10.211 8.656 15.711 1 96.75 116 ALA B O 1
ATOM 3358 N N . GLU B 1 117 ? 10.844 6.668 14.961 1 94.75 117 GLU B N 1
ATOM 3359 C CA . GLU B 1 117 ? 10.969 6.105 16.297 1 94.75 117 GLU B CA 1
ATOM 3360 C C . GLU B 1 117 ? 12.086 6.789 17.078 1 94.75 117 GLU B C 1
ATOM 3362 O O . GLU B 1 117 ? 11.883 7.195 18.234 1 94.75 117 GLU B O 1
ATOM 3367 N N . GLU B 1 118 ? 13.227 6.91 16.469 1 95.94 118 GLU B N 1
ATOM 3368 C CA . GLU B 1 118 ? 14.375 7.547 17.125 1 95.94 118 GLU B CA 1
ATOM 3369 C C . GLU B 1 118 ? 14.062 8.992 17.5 1 95.94 118 GLU B C 1
ATOM 3371 O O . GLU B 1 118 ? 14.445 9.453 18.578 1 95.94 118 GLU B O 1
ATOM 3376 N N . PHE B 1 119 ? 13.398 9.664 16.688 1 97.38 119 PHE B N 1
ATOM 3377 C CA . PHE B 1 119 ? 13.039 11.07 16.859 1 97.38 119 PHE B CA 1
ATOM 3378 C C . PHE B 1 119 ? 11.82 11.203 17.766 1 97.38 119 PHE B C 1
ATOM 3380 O O . PHE B 1 119 ? 11.484 12.305 18.203 1 97.38 119 PHE B O 1
ATOM 3387 N N . GLU B 1 120 ? 11.203 10.039 18.031 1 97.06 120 GLU B N 1
ATOM 3388 C CA . GLU B 1 120 ? 9.922 10.055 18.734 1 97.06 120 GLU B CA 1
ATOM 3389 C C . GLU B 1 120 ? 8.93 10.992 18.047 1 97.06 120 GLU B C 1
ATOM 3391 O O . GLU B 1 120 ? 8.328 11.852 18.703 1 97.06 120 GLU B O 1
ATOM 3396 N N . ALA B 1 121 ? 8.797 10.773 16.781 1 97.56 121 ALA B N 1
ATOM 3397 C CA . ALA B 1 121 ? 7.953 11.648 15.961 1 97.56 121 ALA B CA 1
ATOM 3398 C C . ALA B 1 121 ? 6.477 11.461 16.297 1 97.56 121 ALA B C 1
ATOM 3400 O O . ALA B 1 121 ? 6.023 10.336 16.531 1 97.56 121 ALA B O 1
ATOM 3401 N N . ASP B 1 122 ? 5.777 12.57 16.297 1 96.31 122 ASP B N 1
ATOM 3402 C CA . ASP B 1 122 ? 4.324 12.547 16.422 1 96.31 122 ASP B CA 1
ATOM 3403 C C . ASP B 1 122 ? 3.65 12.5 15.055 1 96.31 122 ASP B C 1
ATOM 3405 O O . ASP B 1 122 ? 2.471 12.164 14.953 1 96.31 122 ASP B O 1
ATOM 3409 N N . LEU B 1 123 ? 4.473 12.875 14.086 1 97.56 123 LEU B N 1
ATOM 3410 C CA . LEU B 1 123 ? 3.936 13.008 12.734 1 97.56 123 LEU B CA 1
ATOM 3411 C C . LEU B 1 123 ? 5.043 12.891 11.695 1 97.56 123 LEU B C 1
ATOM 3413 O O . LEU B 1 123 ? 6.129 13.445 11.867 1 97.56 123 LEU B O 1
ATOM 3417 N N . ILE B 1 124 ? 4.773 12.125 10.609 1 98.25 124 ILE B N 1
ATOM 3418 C CA . ILE B 1 124 ? 5.648 12.094 9.438 1 98.25 124 ILE B CA 1
ATOM 3419 C C . ILE B 1 124 ? 4.977 12.812 8.273 1 98.25 124 ILE B C 1
ATOM 3421 O O . ILE B 1 124 ? 3.859 12.461 7.883 1 98.25 124 ILE B O 1
ATOM 3425 N N . LEU B 1 125 ? 5.621 13.797 7.707 1 98.31 125 LEU B N 1
ATOM 3426 C CA . LEU B 1 125 ? 5.078 14.508 6.555 1 98.31 125 LEU B CA 1
ATOM 3427 C C . LEU B 1 125 ? 5.602 13.914 5.254 1 98.31 125 LEU B C 1
ATOM 3429 O O . LEU B 1 125 ? 6.809 13.719 5.094 1 98.31 125 LEU B O 1
ATOM 3433 N N . LEU B 1 126 ? 4.715 13.641 4.367 1 96.94 126 LEU B N 1
ATOM 3434 C CA . LEU B 1 126 ? 5.023 13.07 3.057 1 96.94 126 LEU B CA 1
ATOM 3435 C C . LEU B 1 126 ? 4.445 13.938 1.941 1 96.94 126 LEU B C 1
ATOM 3437 O O . LEU B 1 126 ? 3.318 14.43 2.051 1 96.94 126 LEU B O 1
ATOM 3441 N N . GLY B 1 127 ? 5.238 14.109 0.933 1 94.69 127 GLY B N 1
ATOM 3442 C CA . GLY B 1 127 ? 4.746 14.773 -0.265 1 94.69 127 GLY B CA 1
ATOM 3443 C C . GLY B 1 127 ? 4.125 13.812 -1.263 1 94.69 127 GLY B C 1
ATOM 3444 O O . GLY B 1 127 ? 4.312 12.602 -1.167 1 94.69 127 GLY B O 1
ATOM 3445 N N . SER B 1 128 ? 3.436 14.391 -2.193 1 93.5 128 SER B N 1
ATOM 3446 C CA . SER B 1 128 ? 2.791 13.625 -3.258 1 93.5 128 SER B CA 1
ATOM 3447 C C . SER B 1 128 ? 3.803 13.188 -4.312 1 93.5 128 SER B C 1
ATOM 3449 O O . SER B 1 128 ? 4.844 13.82 -4.484 1 93.5 128 SER B O 1
ATOM 3451 N N . ASP B 1 129 ? 3.408 12.086 -4.918 1 89.38 129 ASP B N 1
ATOM 3452 C CA . ASP B 1 129 ? 4.176 11.688 -6.094 1 89.38 129 ASP B CA 1
ATOM 3453 C C . ASP B 1 129 ? 4.195 12.797 -7.141 1 89.38 129 ASP B C 1
ATOM 3455 O O . ASP B 1 129 ? 3.227 13.547 -7.273 1 89.38 129 ASP B O 1
ATOM 3459 N N . ALA B 1 130 ? 5.242 12.875 -7.934 1 83.69 130 ALA B N 1
ATOM 3460 C CA . ALA B 1 130 ? 5.438 13.945 -8.898 1 83.69 130 ALA B CA 1
ATOM 3461 C C . ALA B 1 130 ? 4.391 13.883 -10.008 1 83.69 130 ALA B C 1
ATOM 3463 O O . ALA B 1 130 ? 4.117 14.891 -10.672 1 83.69 130 ALA B O 1
ATOM 3464 N N . THR B 1 131 ? 3.83 12.711 -10.195 1 85.38 131 THR B N 1
ATOM 3465 C CA . THR B 1 131 ? 2.902 12.531 -11.305 1 85.38 131 THR B CA 1
ATOM 3466 C C . THR B 1 131 ? 1.476 12.867 -10.875 1 85.38 131 THR B C 1
ATOM 3468 O O . THR B 1 131 ? 0.544 12.781 -11.68 1 85.38 131 THR B O 1
ATOM 3471 N N . ALA B 1 132 ? 1.315 13.25 -9.656 1 90.62 132 ALA B N 1
ATOM 3472 C CA . ALA B 1 132 ? -0.02 13.586 -9.172 1 90.62 132 ALA B CA 1
ATOM 3473 C C . ALA B 1 132 ? -0.578 14.805 -9.906 1 90.62 132 ALA B C 1
ATOM 3475 O O . ALA B 1 132 ? 0.158 15.75 -10.211 1 90.62 132 ALA B O 1
ATOM 3476 N N . PRO B 1 133 ? -1.911 14.781 -10.18 1 91.75 133 PRO B N 1
ATOM 3477 C CA . PRO B 1 133 ? -2.525 16.031 -10.617 1 91.75 133 PRO B CA 1
ATOM 3478 C C . PRO B 1 133 ? -2.402 17.156 -9.578 1 91.75 133 PRO B C 1
ATOM 3480 O O . PRO B 1 133 ? -2.318 16.875 -8.383 1 91.75 133 PRO B O 1
ATOM 3483 N N . LYS B 1 134 ? -2.354 18.328 -10.125 1 93.06 134 LYS B N 1
ATOM 3484 C CA . LYS B 1 134 ? -2.289 19.469 -9.211 1 93.06 134 LYS B CA 1
ATOM 3485 C C . LYS B 1 134 ? -3.461 19.453 -8.234 1 93.06 134 LYS B C 1
ATOM 3487 O O . LYS B 1 134 ? -4.605 19.234 -8.633 1 93.06 134 LYS B O 1
ATOM 3492 N N . GLY B 1 135 ? -3.174 19.609 -7.016 1 94.31 135 GLY B N 1
ATOM 3493 C CA . GLY B 1 135 ? -4.203 19.703 -5.992 1 94.31 135 GLY B CA 1
ATOM 3494 C C . GLY B 1 135 ? -4.605 18.344 -5.434 1 94.31 135 GLY B C 1
ATOM 3495 O O . GLY B 1 135 ? -5.547 18.25 -4.648 1 94.31 135 GLY B O 1
ATOM 3496 N N . ARG B 1 136 ? -3.926 17.391 -5.918 1 95.31 136 ARG B N 1
ATOM 3497 C CA . ARG B 1 136 ? -4.258 16.047 -5.449 1 95.31 136 ARG B CA 1
ATOM 3498 C C . ARG B 1 136 ? -3.02 15.336 -4.918 1 95.31 136 ARG B C 1
ATOM 3500 O O . ARG B 1 136 ? -1.892 15.773 -5.148 1 95.31 136 ARG B O 1
ATOM 3507 N N . PHE B 1 137 ? -3.305 14.352 -4.145 1 95.75 137 PHE B N 1
ATOM 3508 C CA . PHE B 1 137 ? -2.23 13.539 -3.588 1 95.75 137 PHE B CA 1
ATOM 3509 C C . PHE B 1 137 ? -2.197 12.156 -4.238 1 95.75 137 PHE B C 1
ATOM 3511 O O . PHE B 1 137 ? -3.223 11.477 -4.312 1 95.75 137 PHE B O 1
ATOM 3518 N N . LEU B 1 138 ? -1.089 11.828 -4.68 1 92.88 138 LEU B N 1
ATOM 3519 C CA . LEU B 1 138 ? -0.826 10.477 -5.156 1 92.88 138 LEU B CA 1
ATOM 3520 C C . LEU B 1 138 ? 0.321 9.836 -4.383 1 92.88 138 LEU B C 1
ATOM 3522 O O . LEU B 1 138 ? 1.398 10.422 -4.262 1 92.88 138 LEU B O 1
ATOM 3526 N N . ALA B 1 139 ? 0.072 8.648 -3.877 1 90.81 139 ALA B N 1
ATOM 3527 C CA . ALA B 1 139 ? 1.065 7.977 -3.047 1 90.81 139 ALA B CA 1
ATOM 3528 C C . ALA B 1 139 ? 2.199 7.41 -3.896 1 90.81 139 ALA B C 1
ATOM 3530 O O . ALA B 1 139 ? 1.955 6.75 -4.91 1 90.81 139 ALA B O 1
ATOM 3531 N N . SER B 1 140 ? 3.4 7.785 -3.488 1 86.75 140 SER B N 1
ATOM 3532 C CA . SER B 1 140 ? 4.547 7.031 -3.982 1 86.75 140 SER B CA 1
ATOM 3533 C C . SER B 1 140 ? 4.594 5.633 -3.375 1 86.75 140 SER B C 1
ATOM 3535 O O . SER B 1 140 ? 3.807 5.312 -2.482 1 86.75 140 SER B O 1
ATOM 3537 N N . SER B 1 141 ? 5.555 4.832 -3.807 1 82.81 141 SER B N 1
ATOM 3538 C CA . SER B 1 141 ? 5.727 3.51 -3.215 1 82.81 141 SER B CA 1
ATOM 3539 C C . SER B 1 141 ? 6.043 3.607 -1.726 1 82.81 141 SER B C 1
ATOM 3541 O O . SER B 1 141 ? 5.574 2.791 -0.931 1 82.81 141 SER B O 1
ATOM 3543 N N . THR B 1 142 ? 6.812 4.617 -1.364 1 86.44 142 THR B N 1
ATOM 3544 C CA . THR B 1 142 ? 7.152 4.82 0.04 1 86.44 142 THR B CA 1
ATOM 3545 C C . THR B 1 142 ? 5.922 5.227 0.842 1 86.44 142 THR B C 1
ATOM 3547 O O . THR B 1 142 ? 5.656 4.672 1.91 1 86.44 142 THR B O 1
ATOM 3550 N N . ALA B 1 143 ? 5.219 6.152 0.304 1 91.81 143 ALA B N 1
ATOM 3551 C CA . ALA B 1 143 ? 4.008 6.594 0.986 1 91.81 143 ALA B CA 1
ATOM 3552 C C . ALA B 1 143 ? 3.004 5.449 1.114 1 91.81 143 ALA B C 1
ATOM 3554 O O . ALA B 1 143 ? 2.385 5.273 2.166 1 91.81 143 ALA B O 1
ATOM 3555 N N . ASP B 1 144 ? 2.889 4.75 0.126 1 89.12 144 ASP B N 1
ATOM 3556 C CA . ASP B 1 144 ? 1.972 3.615 0.132 1 89.12 144 ASP B CA 1
ATOM 3557 C C . ASP B 1 144 ? 2.359 2.602 1.205 1 89.12 144 ASP B C 1
ATOM 3559 O O . ASP B 1 144 ? 1.501 2.098 1.931 1 89.12 144 ASP B O 1
ATOM 3563 N N . ALA B 1 145 ? 3.609 2.299 1.284 1 87 145 ALA B N 1
ATOM 3564 C CA . ALA B 1 145 ? 4.098 1.38 2.311 1 87 145 ALA B CA 1
ATOM 3565 C C . ALA B 1 145 ? 3.797 1.911 3.709 1 87 145 ALA B C 1
ATOM 3567 O O . ALA B 1 145 ? 3.324 1.169 4.574 1 87 145 ALA B O 1
ATOM 3568 N N . LEU B 1 146 ? 3.99 3.135 3.896 1 91.5 146 LEU B N 1
ATOM 3569 C CA . LEU B 1 146 ? 3.766 3.734 5.207 1 91.5 146 LEU B CA 1
ATOM 3570 C C . LEU B 1 146 ? 2.277 3.795 5.531 1 91.5 146 LEU B C 1
ATOM 3572 O O . LEU B 1 146 ? 1.883 3.656 6.691 1 91.5 146 LEU B O 1
ATOM 3576 N N . LEU B 1 147 ? 1.479 3.971 4.504 1 92.25 147 LEU B N 1
ATOM 3577 C CA . LEU B 1 147 ? 0.033 4.016 4.688 1 92.25 147 LEU B CA 1
ATOM 3578 C C . LEU B 1 147 ? -0.505 2.654 5.113 1 92.25 147 LEU B C 1
ATOM 3580 O O . LEU B 1 147 ? -1.675 2.533 5.484 1 92.25 147 LEU B O 1
ATOM 3584 N N . HIS B 1 148 ? 0.396 1.703 5.176 1 87.62 148 HIS B N 1
ATOM 3585 C CA . HIS B 1 148 ? -0.035 0.379 5.609 1 87.62 148 HIS B CA 1
ATOM 3586 C C . HIS B 1 148 ? 0.876 -0.166 6.703 1 87.62 148 HIS B C 1
ATOM 3588 O O . HIS B 1 148 ? 0.839 -1.359 7.012 1 87.62 148 HIS B O 1
ATOM 3594 N N . SER B 1 149 ? 1.674 0.759 7.258 1 85.69 149 SER B N 1
ATOM 3595 C CA . SER B 1 149 ? 2.598 0.143 8.203 1 85.69 149 SER B CA 1
ATOM 3596 C C . SER B 1 149 ? 3.053 1.144 9.258 1 85.69 149 SER B C 1
ATOM 3598 O O . SER B 1 149 ? 3.658 0.761 10.266 1 85.69 149 SER B O 1
ATOM 3600 N N . SER B 1 150 ? 2.836 2.391 9.039 1 91.06 150 SER B N 1
ATOM 3601 C CA . SER B 1 150 ? 3.443 3.4 9.898 1 91.06 150 SER B CA 1
ATOM 3602 C C . SER B 1 150 ? 2.912 3.303 11.328 1 91.06 150 SER B C 1
ATOM 3604 O O . SER B 1 150 ? 1.7 3.219 11.539 1 91.06 150 SER B O 1
ATOM 3606 N N . PRO B 1 151 ? 3.807 3.348 12.297 1 90.12 151 PRO B N 1
ATOM 3607 C CA . PRO B 1 151 ? 3.363 3.367 13.695 1 90.12 151 PRO B CA 1
ATOM 3608 C C . PRO B 1 151 ? 2.955 4.762 14.164 1 90.12 151 PRO B C 1
ATOM 3610 O O . PRO B 1 151 ? 2.393 4.91 15.25 1 90.12 151 PRO B O 1
ATOM 3613 N N . VAL B 1 152 ? 3.258 5.777 13.375 1 93.75 152 VAL B N 1
ATOM 3614 C CA . VAL B 1 152 ? 2.951 7.16 13.719 1 93.75 152 VAL B CA 1
ATOM 3615 C C . VAL B 1 152 ? 2.051 7.777 12.656 1 93.75 152 VAL B C 1
ATOM 3617 O O . VAL B 1 152 ? 2.057 7.34 11.5 1 93.75 152 VAL B O 1
ATOM 3620 N N . PRO B 1 153 ? 1.28 8.805 13.031 1 95.75 153 PRO B N 1
ATOM 3621 C CA . PRO B 1 153 ? 0.427 9.477 12.055 1 95.75 153 PRO B CA 1
ATOM 3622 C C . PRO B 1 153 ? 1.209 10 10.852 1 95.75 153 PRO B C 1
ATOM 3624 O O . PRO B 1 153 ? 2.379 10.367 10.984 1 95.75 153 PRO B O 1
ATOM 3627 N N . LEU B 1 154 ? 0.528 9.977 9.758 1 97.5 154 LEU B N 1
ATOM 3628 C CA . LEU B 1 154 ? 1.114 10.477 8.516 1 97.5 154 LEU B CA 1
ATOM 3629 C C . LEU B 1 154 ? 0.43 11.766 8.07 1 97.5 154 LEU B C 1
ATOM 3631 O O . LEU B 1 154 ? -0.798 11.867 8.109 1 97.5 154 LEU B O 1
ATOM 3635 N N . GLY B 1 155 ? 1.22 12.758 7.762 1 98.19 155 GLY B N 1
ATOM 3636 C CA . GLY B 1 155 ? 0.733 13.961 7.113 1 98.19 155 GLY B CA 1
ATOM 3637 C C . GLY B 1 155 ? 0.999 13.984 5.621 1 98.19 155 GLY B C 1
ATOM 3638 O O . GLY B 1 155 ? 2.154 13.953 5.188 1 98.19 155 GLY B O 1
ATOM 3639 N N . LEU B 1 156 ? -0.036 14.07 4.879 1 98.12 156 LEU B N 1
ATOM 3640 C CA . LEU B 1 156 ? 0.04 14.047 3.422 1 98.12 156 LEU B CA 1
ATOM 3641 C C . LEU B 1 156 ? -0.333 15.398 2.832 1 98.12 156 LEU B C 1
ATOM 3643 O O . LEU B 1 156 ? -1.347 15.992 3.213 1 98.12 156 LEU B O 1
ATOM 3647 N N . VAL B 1 157 ? 0.467 15.867 1.933 1 97.81 157 VAL B N 1
ATOM 3648 C CA . VAL B 1 157 ? 0.179 17.172 1.334 1 97.81 157 VAL B CA 1
ATOM 3649 C C . VAL B 1 157 ? -0.006 17.016 -0.174 1 97.81 157 VAL B C 1
ATOM 3651 O O . VAL B 1 157 ? 0.839 16.422 -0.852 1 97.81 157 VAL B O 1
ATOM 3654 N N . PRO B 1 158 ? -1.13 17.484 -0.71 1 96.62 158 PRO B N 1
ATOM 3655 C CA . PRO B 1 158 ? -1.345 17.438 -2.158 1 96.62 158 PRO B CA 1
ATOM 3656 C C . PRO B 1 158 ? -0.309 18.266 -2.93 1 96.62 158 PRO B C 1
ATOM 3658 O O . PRO B 1 158 ? 0.295 19.188 -2.373 1 96.62 158 PRO B O 1
ATOM 3661 N N . ARG B 1 159 ? -0.2 17.906 -4.145 1 94.94 159 ARG B N 1
ATOM 3662 C CA . ARG B 1 159 ? 0.749 18.609 -4.996 1 94.94 159 ARG B CA 1
ATOM 3663 C C . ARG B 1 159 ? 0.279 20.047 -5.266 1 94.94 159 ARG B C 1
ATOM 3665 O O . ARG B 1 159 ? -0.878 20.266 -5.629 1 94.94 159 ARG B O 1
ATOM 3672 N N . GLY B 1 160 ? 1.137 20.953 -5.039 1 91.56 160 GLY B N 1
ATOM 3673 C CA . GLY B 1 160 ? 0.904 22.328 -5.445 1 91.56 160 GLY B CA 1
ATOM 3674 C C . GLY B 1 160 ? -0.204 23.016 -4.656 1 91.56 160 GLY B C 1
ATOM 3675 O O . GLY B 1 160 ? -0.874 23.906 -5.168 1 91.56 160 GLY B O 1
ATOM 3676 N N . VAL B 1 161 ? -0.464 22.625 -3.516 1 91.19 161 VAL B N 1
ATOM 3677 C CA . VAL B 1 161 ? -1.55 23.203 -2.727 1 91.19 161 VAL B CA 1
ATOM 3678 C C . VAL B 1 161 ? -1.11 24.547 -2.143 1 91.19 161 VAL B C 1
ATOM 3680 O O . VAL B 1 161 ? 0.047 24.703 -1.751 1 91.19 161 VAL B O 1
ATOM 3683 N N . LYS B 1 162 ? -2.047 25.453 -2.145 1 93.88 162 LYS B N 1
ATOM 3684 C CA . LYS B 1 162 ? -1.844 26.734 -1.466 1 93.88 162 LYS B CA 1
ATOM 3685 C C . LYS B 1 162 ? -2.441 26.719 -0.062 1 93.88 162 LYS B C 1
ATOM 3687 O O . LYS B 1 162 ? -3.637 26.469 0.106 1 93.88 162 LYS B O 1
ATOM 3692 N N . LEU B 1 163 ? -1.589 27.047 0.904 1 96.69 163 LEU B N 1
ATOM 3693 C CA . LEU B 1 163 ? -2.025 26.953 2.293 1 96.69 163 LEU B CA 1
ATOM 3694 C C . LEU B 1 163 ? -2.221 28.344 2.889 1 96.69 163 LEU B C 1
ATOM 3696 O O . LEU B 1 163 ? -1.592 29.312 2.445 1 96.69 163 LEU B O 1
ATOM 3700 N N . SER B 1 164 ? -3.057 28.438 3.852 1 97.56 164 SER B N 1
ATOM 3701 C CA . SER B 1 164 ? -3.391 29.688 4.52 1 97.56 164 SER B CA 1
ATOM 3702 C C . SER B 1 164 ? -2.174 30.281 5.223 1 97.56 164 SER B C 1
ATOM 3704 O O . SER B 1 164 ? -1.389 29.562 5.836 1 97.56 164 SER B O 1
ATOM 3706 N N . LYS B 1 165 ? -2.115 31.562 5.215 1 95.69 165 LYS B N 1
ATOM 3707 C CA . LYS B 1 165 ? -1.052 32.25 5.938 1 95.69 165 LYS B CA 1
ATOM 3708 C C . LYS B 1 165 ? -1.312 32.25 7.441 1 95.69 165 LYS B C 1
ATOM 3710 O O . LYS B 1 165 ? -0.415 32.531 8.234 1 95.69 165 LYS B O 1
ATOM 3715 N N . LYS B 1 166 ? -2.49 31.922 7.84 1 96.38 166 LYS B N 1
ATOM 3716 C CA . LYS B 1 166 ? -2.879 31.938 9.25 1 96.38 166 LYS B CA 1
ATOM 3717 C C . LYS B 1 166 ? -2.756 30.547 9.867 1 96.38 166 LYS B C 1
ATOM 3719 O O . LYS B 1 166 ? -3.184 30.328 11.008 1 96.38 166 LYS B O 1
ATOM 3724 N N . GLY B 1 167 ? -2.242 29.641 9.141 1 97.56 167 GLY B N 1
ATOM 3725 C CA . GLY B 1 167 ? -2.162 28.281 9.641 1 97.56 167 GLY B CA 1
ATOM 3726 C C . GLY B 1 167 ? -3.445 27.484 9.438 1 97.56 167 GLY B C 1
ATOM 3727 O O . GLY B 1 167 ? -4.203 27.766 8.5 1 97.56 167 GLY B O 1
ATOM 3728 N N . VAL B 1 168 ? -3.629 26.5 10.234 1 98.38 168 VAL B N 1
ATOM 3729 C CA . VAL B 1 168 ? -4.855 25.703 10.195 1 98.38 168 VAL B CA 1
ATOM 3730 C C . VAL B 1 168 ? -6.004 26.5 10.812 1 98.38 168 VAL B C 1
ATOM 3732 O O . VAL B 1 168 ? -5.898 26.984 11.945 1 98.38 168 VAL B O 1
ATOM 3735 N N . THR B 1 169 ? -7.059 26.625 10.078 1 98.56 169 THR B N 1
ATOM 3736 C CA . THR B 1 169 ? -8.18 27.422 10.578 1 98.56 169 THR B CA 1
ATOM 3737 C C . THR B 1 169 ? -9.398 26.531 10.82 1 98.56 169 THR B C 1
ATOM 3739 O O . THR B 1 169 ? -10.367 26.969 11.445 1 98.56 169 THR B O 1
ATOM 3742 N N . ARG B 1 170 ? -9.328 25.312 10.367 1 98.69 170 ARG B N 1
ATOM 3743 C CA . ARG B 1 170 ? -10.391 24.344 10.602 1 98.69 170 ARG B CA 1
ATOM 3744 C C . ARG B 1 170 ? -9.867 22.922 10.484 1 98.69 170 ARG B C 1
ATOM 3746 O O . ARG B 1 170 ? -9.109 22.609 9.562 1 98.69 170 ARG B O 1
ATOM 3753 N N . VAL B 1 171 ? -10.281 22.125 11.453 1 98.56 171 VAL B N 1
ATOM 3754 C CA . VAL B 1 171 ? -9.992 20.688 11.398 1 98.56 171 VAL B CA 1
ATOM 3755 C C . VAL B 1 171 ? -11.219 19.938 10.906 1 98.56 171 VAL B C 1
ATOM 3757 O O . VAL B 1 171 ? -12.336 20.188 11.383 1 98.56 171 VAL B O 1
ATOM 3760 N N . ASN B 1 172 ? -11.016 19.141 9.883 1 98.31 172 ASN B N 1
ATOM 3761 C CA . ASN B 1 172 ? -12.055 18.25 9.391 1 98.31 172 ASN B CA 1
ATOM 3762 C C . ASN B 1 172 ? -11.758 16.797 9.734 1 98.31 172 ASN B C 1
ATOM 3764 O O . ASN B 1 172 ? -10.602 16.359 9.688 1 98.31 172 ASN B O 1
ATOM 3768 N N . TYR B 1 173 ? -12.781 16.094 10.117 1 96.38 173 TYR B N 1
ATOM 3769 C CA . TYR B 1 173 ? -12.656 14.648 10.289 1 96.38 173 TYR B CA 1
ATOM 3770 C C . TYR B 1 173 ? -13.609 13.906 9.367 1 96.38 173 TYR B C 1
ATOM 3772 O O . TYR B 1 173 ? -14.82 14.148 9.398 1 96.38 173 TYR B O 1
ATOM 3780 N N . ALA B 1 174 ? -13.07 13.023 8.555 1 93.38 174 ALA B N 1
ATOM 3781 C CA . ALA B 1 174 ? -13.906 12.258 7.637 1 93.38 174 ALA B CA 1
ATOM 3782 C C . ALA B 1 174 ? -14.141 10.844 8.172 1 93.38 174 ALA B C 1
ATOM 3784 O O . ALA B 1 174 ? -13.195 10.102 8.422 1 93.38 174 ALA B O 1
ATOM 3785 N N . PHE B 1 175 ? -15.414 10.547 8.234 1 85.62 175 PHE B N 1
ATOM 3786 C CA . PHE B 1 175 ? -15.805 9.195 8.609 1 85.62 175 PHE B CA 1
ATOM 3787 C C . PHE B 1 175 ? -15.695 8.25 7.422 1 85.62 175 PHE B C 1
ATOM 3789 O O . PHE B 1 175 ? -16.031 8.617 6.293 1 85.62 175 PHE B O 1
ATOM 3796 N N . THR B 1 176 ? -15.156 7.066 7.75 1 77.75 176 THR B N 1
ATOM 3797 C CA . THR B 1 176 ? -15.195 5.992 6.766 1 77.75 176 THR B CA 1
ATOM 3798 C C . THR B 1 176 ? -15.875 4.754 7.348 1 77.75 176 THR B C 1
ATOM 3800 O O . THR B 1 176 ? -15.953 4.598 8.57 1 77.75 176 THR B O 1
ATOM 3803 N N . ASN B 1 177 ? -16.484 3.959 6.465 1 65.88 177 ASN B N 1
ATOM 3804 C CA . ASN B 1 177 ? -17.156 2.73 6.879 1 65.88 177 ASN B CA 1
ATOM 3805 C C . ASN B 1 177 ? -16.172 1.708 7.426 1 65.88 177 ASN B C 1
ATOM 3807 O O . ASN B 1 177 ? -16.562 0.694 8 1 65.88 177 ASN B O 1
ATOM 3811 N N . GLU B 1 178 ? -15.031 1.979 7.262 1 60.47 178 GLU B N 1
ATOM 3812 C CA . GLU B 1 178 ? -13.984 1.032 7.648 1 60.47 178 GLU B CA 1
ATOM 3813 C C . GLU B 1 178 ? -13.656 1.157 9.133 1 60.47 178 GLU B C 1
ATOM 3815 O O . GLU B 1 178 ? -13.016 0.273 9.703 1 60.47 178 GLU B O 1
ATOM 3820 N N . SER B 1 179 ? -14.102 2.182 9.797 1 54.94 179 SER B N 1
ATOM 3821 C CA . SER B 1 179 ? -13.672 2.457 11.164 1 54.94 179 SER B CA 1
ATOM 3822 C C . SER B 1 179 ? -14.727 2.014 12.172 1 54.94 179 SER B C 1
ATOM 3824 O O . SER B 1 179 ? -15.883 2.426 12.094 1 54.94 179 SER B O 1
ATOM 3826 N N . ASP B 1 180 ? -14.711 0.775 12.57 1 50.84 180 ASP B N 1
ATOM 3827 C CA . ASP B 1 180 ? -15.648 0.474 13.648 1 50.84 180 ASP B CA 1
ATOM 3828 C C . ASP B 1 180 ? -15.492 1.456 14.805 1 50.84 180 ASP B C 1
ATOM 3830 O O . ASP B 1 180 ? -16.469 1.821 15.453 1 50.84 180 ASP B O 1
ATOM 3834 N N . ASP B 1 181 ? -14.141 1.57 15.141 1 50.22 181 ASP B N 1
ATOM 3835 C CA . ASP B 1 181 ? -13.859 2.383 16.312 1 50.22 181 ASP B CA 1
ATOM 3836 C C . ASP B 1 181 ? -13.617 3.84 15.938 1 50.22 181 ASP B C 1
ATOM 3838 O O . ASP B 1 181 ? -12.469 4.277 15.844 1 50.22 181 ASP B O 1
ATOM 3842 N N . PHE B 1 182 ? -14.531 4.41 15.109 1 54.56 182 PHE B N 1
ATOM 3843 C CA . PHE B 1 182 ? -14.586 5.816 14.727 1 54.56 182 PHE B CA 1
ATOM 3844 C C . PHE B 1 182 ? -14.039 6.699 15.844 1 54.56 182 PHE B C 1
ATOM 3846 O O . PHE B 1 182 ? -13.461 7.758 15.578 1 54.56 182 PHE B O 1
ATOM 3853 N N . GLU B 1 183 ? -13.656 6.055 16.859 1 69.62 183 GLU B N 1
ATOM 3854 C CA . GLU B 1 183 ? -13.617 6.871 18.062 1 69.62 183 GLU B CA 1
ATOM 3855 C C . GLU B 1 183 ? -12.219 7.43 18.312 1 69.62 183 GLU B C 1
ATOM 3857 O O . GLU B 1 183 ? -12.07 8.594 18.703 1 69.62 183 GLU B O 1
ATOM 3862 N N . GLN B 1 184 ? -11.242 6.785 17.703 1 80.62 184 GLN B N 1
ATOM 3863 C CA . GLN B 1 184 ? -9.945 7.309 18.125 1 80.62 184 GLN B CA 1
ATOM 3864 C C . GLN B 1 184 ? -9.5 8.461 17.219 1 80.62 184 GLN B C 1
ATOM 3866 O O . GLN B 1 184 ? -8.984 9.469 17.719 1 80.62 184 GLN B O 1
ATOM 3871 N N . GLY B 1 185 ? -9.727 8.297 15.945 1 88.25 185 GLY B N 1
ATOM 3872 C CA . GLY B 1 185 ? -9.383 9.367 15.023 1 88.25 185 GLY B CA 1
ATOM 3873 C C . GLY B 1 185 ? -10.156 10.648 15.273 1 88.25 185 GLY B C 1
ATOM 3874 O O . GLY B 1 185 ? -9.586 11.742 15.219 1 88.25 185 GLY B O 1
ATOM 3875 N N . LEU B 1 186 ? -11.344 10.438 15.586 1 91.94 186 LEU B N 1
ATOM 3876 C CA . LEU B 1 186 ? -12.172 11.602 15.875 1 91.94 186 LEU B CA 1
ATOM 3877 C C . LEU B 1 186 ? -11.742 12.273 17.172 1 91.94 186 LEU B C 1
ATOM 3879 O O . LEU B 1 186 ? -11.68 13.5 17.25 1 91.94 186 LEU B O 1
ATOM 3883 N N . ARG B 1 187 ? -11.438 11.484 18.125 1 91.69 187 ARG B N 1
ATOM 3884 C CA . ARG B 1 187 ? -10.977 12.023 19.391 1 91.69 187 ARG B CA 1
ATOM 3885 C C . ARG B 1 187 ? -9.688 12.82 19.203 1 91.69 187 ARG B C 1
ATOM 3887 O O . ARG B 1 187 ? -9.555 13.93 19.734 1 91.69 187 ARG B O 1
ATOM 3894 N N . SER B 1 188 ? -8.805 12.234 18.469 1 92.25 188 SER B N 1
ATOM 3895 C CA . SER B 1 188 ? -7.543 12.914 18.203 1 92.25 188 SER B CA 1
ATOM 3896 C C . SER B 1 188 ? -7.77 14.219 17.453 1 92.25 188 SER B C 1
ATOM 3898 O O . SER B 1 188 ? -7.125 15.234 17.75 1 92.25 188 SER B O 1
ATOM 3900 N N . SER B 1 189 ? -8.688 14.195 16.562 1 95.44 189 SER B N 1
ATOM 3901 C CA . SER B 1 189 ? -8.992 15.383 15.773 1 95.44 189 SER B CA 1
ATOM 3902 C C . SER B 1 189 ? -9.633 16.469 16.625 1 95.44 189 SER B C 1
ATOM 3904 O O . SER B 1 189 ? -9.328 17.656 16.484 1 95.44 189 SER B O 1
ATOM 3906 N N . ALA B 1 190 ? -10.477 16.031 17.484 1 96.25 190 ALA B N 1
ATOM 3907 C CA . ALA B 1 190 ? -11.117 16.969 18.391 1 96.25 190 ALA B CA 1
ATOM 3908 C C . ALA B 1 190 ? -10.094 17.609 19.328 1 96.25 190 ALA B C 1
ATOM 3910 O O . ALA B 1 190 ? -10.156 18.797 19.609 1 96.25 190 ALA B O 1
ATOM 3911 N N . GLU B 1 191 ? -9.203 16.812 19.797 1 94.81 191 GLU B N 1
ATOM 3912 C CA . GLU B 1 191 ? -8.133 17.328 20.641 1 94.81 191 GLU B CA 1
ATOM 3913 C C . GLU B 1 191 ? -7.281 18.359 19.891 1 94.81 191 GLU B C 1
ATOM 3915 O O . GLU B 1 191 ? -6.938 19.406 20.453 1 94.81 191 GLU B O 1
ATOM 3920 N N . LEU B 1 192 ? -6.992 18.047 18.688 1 95.5 192 LEU B N 1
ATOM 3921 C CA . LEU B 1 192 ? -6.227 18.969 17.859 1 95.5 192 LEU B CA 1
ATOM 3922 C C . LEU B 1 192 ? -6.969 20.297 17.703 1 95.5 192 LEU B C 1
ATOM 3924 O O . LEU B 1 192 ? -6.391 21.359 17.906 1 95.5 192 LEU B O 1
ATOM 3928 N N . ALA B 1 193 ? -8.227 20.188 17.344 1 97.56 193 ALA B N 1
ATOM 3929 C CA . ALA B 1 193 ? -9.047 21.375 17.141 1 97.56 193 ALA B CA 1
ATOM 3930 C C . ALA B 1 193 ? -9.117 22.219 18.406 1 97.56 193 ALA B C 1
ATOM 3932 O O . ALA B 1 193 ? -9 23.453 18.359 1 97.56 193 ALA B O 1
ATOM 3933 N N . THR B 1 194 ? -9.266 21.531 19.484 1 96.62 194 THR B N 1
ATOM 3934 C CA . THR B 1 194 ? -9.336 22.203 20.781 1 96.62 194 THR B CA 1
ATOM 3935 C C . THR B 1 194 ? -8.016 22.906 21.094 1 96.62 194 THR B C 1
ATOM 3937 O O . THR B 1 194 ? -8 24.078 21.438 1 96.62 194 THR B O 1
ATOM 3940 N N . ASN B 1 195 ? -6.957 22.172 20.969 1 94.75 195 ASN B N 1
ATOM 3941 C CA . ASN B 1 195 ? -5.637 22.703 21.297 1 94.75 195 ASN B CA 1
ATOM 3942 C C . ASN B 1 195 ? -5.273 23.891 20.391 1 94.75 195 ASN B C 1
ATOM 3944 O O . ASN B 1 195 ? -4.582 24.812 20.812 1 94.75 195 ASN B O 1
ATOM 3948 N N . TRP B 1 196 ? -5.758 23.828 19.156 1 96.62 196 TRP B N 1
ATOM 3949 C CA . TRP B 1 196 ? -5.414 24.859 18.172 1 96.62 196 TRP B CA 1
ATOM 3950 C C . TRP B 1 196 ? -6.473 25.953 18.141 1 96.62 196 TRP B C 1
ATOM 3952 O O . TRP B 1 196 ? -6.316 26.953 17.438 1 96.62 196 TRP B O 1
ATOM 3962 N N . ASN B 1 197 ? -7.496 25.812 18.922 1 96.44 197 ASN B N 1
ATOM 3963 C CA . ASN B 1 197 ? -8.594 26.766 19.016 1 96.44 197 ASN B CA 1
ATOM 3964 C C . ASN B 1 197 ? -9.211 27.047 17.656 1 96.44 197 ASN B C 1
ATOM 3966 O O . ASN B 1 197 ? -9.344 28.203 17.25 1 96.44 197 ASN B O 1
ATOM 3970 N N . VAL B 1 198 ? -9.523 26 16.953 1 98.12 198 VAL B N 1
ATOM 3971 C CA . VAL B 1 198 ? -10.188 26.078 15.664 1 98.12 198 VAL B CA 1
ATOM 3972 C C . VAL B 1 198 ? -11.414 25.156 15.648 1 98.12 198 VAL B C 1
ATOM 3974 O O . VAL B 1 198 ? -11.492 24.219 16.453 1 98.12 198 VAL B O 1
ATOM 3977 N N . PRO B 1 199 ? -12.391 25.422 14.773 1 98.56 199 PRO B N 1
ATOM 3978 C CA . PRO B 1 199 ? -13.578 24.562 14.727 1 98.56 199 PRO B CA 1
ATOM 3979 C C . PRO B 1 199 ? -13.297 23.172 14.148 1 98.56 199 PRO B C 1
ATOM 3981 O O . PRO B 1 199 ? -12.281 22.984 13.469 1 98.56 199 PRO B O 1
ATOM 3984 N N . LEU B 1 200 ? -14.172 22.266 14.523 1 98.38 200 LEU B N 1
ATOM 3985 C CA . LEU B 1 200 ? -14.141 20.891 14.008 1 98.38 200 LEU B CA 1
ATOM 3986 C C . LEU B 1 200 ? -15.352 20.625 13.133 1 98.38 200 LEU B C 1
ATOM 3988 O O . LEU B 1 200 ? -16.484 20.891 13.523 1 98.38 200 LEU B O 1
ATOM 3992 N N . ARG B 1 201 ? -15.062 20.188 11.969 1 98.06 201 ARG B N 1
ATOM 3993 C CA . ARG B 1 201 ? -16.109 19.734 11.055 1 98.06 201 ARG B CA 1
ATOM 3994 C C . ARG B 1 201 ? -16.031 18.234 10.82 1 98.06 201 ARG B C 1
ATOM 3996 O O . ARG B 1 201 ? -14.984 17.719 10.43 1 98.06 201 ARG B O 1
ATOM 4003 N N . ILE B 1 202 ? -17.125 17.547 11.133 1 95.81 202 ILE B N 1
ATOM 4004 C CA . ILE B 1 202 ? -17.203 16.109 10.93 1 95.81 202 ILE B CA 1
ATOM 4005 C C . ILE B 1 202 ? -17.875 15.812 9.594 1 95.81 202 ILE B C 1
ATOM 4007 O O . ILE B 1 202 ? -18.984 16.281 9.336 1 95.81 202 ILE B O 1
ATOM 4011 N N . LEU B 1 203 ? -17.172 14.961 8.805 1 94.81 203 LEU B N 1
ATOM 4012 C CA . LEU B 1 203 ? -17.609 14.773 7.43 1 94.81 203 LEU B CA 1
ATOM 4013 C C . LEU B 1 203 ? -17.938 13.305 7.156 1 94.81 203 LEU B C 1
ATOM 4015 O O . LEU B 1 203 ? -17.328 12.414 7.754 1 94.81 203 LEU B O 1
ATOM 4019 N N . ALA B 1 204 ? -18.859 13.094 6.281 1 90.12 204 ALA B N 1
ATOM 4020 C CA . ALA B 1 204 ? -19.125 11.812 5.625 1 90.12 204 ALA B CA 1
ATOM 4021 C C . ALA B 1 204 ? -19.312 11.992 4.125 1 90.12 204 ALA B C 1
ATOM 4023 O O . ALA B 1 204 ? -19.891 12.992 3.682 1 90.12 204 ALA B O 1
ATOM 4024 N N . PHE B 1 205 ? -18.781 11.078 3.367 1 88.44 205 PHE B N 1
ATOM 4025 C CA . PHE B 1 205 ? -18.875 11.18 1.916 1 88.44 205 PHE B CA 1
ATOM 4026 C C . PHE B 1 205 ? -19.734 10.047 1.351 1 88.44 205 PHE B C 1
ATOM 4028 O O . PHE B 1 205 ? -19.656 8.914 1.828 1 88.44 205 PHE B O 1
ATOM 4035 N N . SER B 1 206 ? -20.5 10.383 0.356 1 82.19 206 SER B N 1
ATOM 4036 C CA . SER B 1 206 ? -21.344 9.422 -0.348 1 82.19 206 SER B CA 1
ATOM 4037 C C . SER B 1 206 ? -21.156 9.531 -1.858 1 82.19 206 SER B C 1
ATOM 4039 O O . SER B 1 206 ? -21.906 10.242 -2.529 1 82.19 206 SER B O 1
ATOM 4041 N N . PRO B 1 207 ? -20.125 8.836 -2.357 1 80.5 207 PRO B N 1
ATOM 4042 C CA . PRO B 1 207 ? -19.984 8.82 -3.816 1 80.5 207 PRO B CA 1
ATOM 4043 C C . PRO B 1 207 ? -21.109 8.047 -4.508 1 80.5 207 PRO B C 1
ATOM 4045 O O . PRO B 1 207 ? -21.578 7.027 -3.992 1 80.5 207 PRO B O 1
ATOM 4048 N N . THR B 1 208 ? -21.656 8.648 -5.473 1 71 208 THR B N 1
ATOM 4049 C CA . THR B 1 208 ? -22.703 8.008 -6.258 1 71 208 THR B CA 1
ATOM 4050 C C . THR B 1 208 ? -22.172 7.555 -7.613 1 71 208 THR B C 1
ATOM 4052 O O . THR B 1 208 ? -21.078 7.957 -8.023 1 71 208 THR B O 1
ATOM 4055 N N . GLY B 1 209 ? -22.797 6.676 -8.227 1 55.91 209 GLY B N 1
ATOM 4056 C CA . GLY B 1 209 ? -22.469 6.266 -9.578 1 55.91 209 GLY B CA 1
ATOM 4057 C C . GLY B 1 209 ? -21.312 5.285 -9.641 1 55.91 209 GLY B C 1
ATOM 4058 O O . GLY B 1 209 ? -20.828 4.945 -10.727 1 55.91 209 GLY B O 1
ATOM 4059 N N . ILE B 1 210 ? -20.578 5.195 -8.578 1 49.09 210 ILE B N 1
ATOM 4060 C CA . ILE B 1 210 ? -19.406 4.328 -8.609 1 49.09 210 ILE B CA 1
ATOM 4061 C C . ILE B 1 210 ? -19.828 2.867 -8.656 1 49.09 210 ILE B C 1
ATOM 4063 O O . ILE B 1 210 ? -19.125 2.02 -9.211 1 49.09 210 ILE B O 1
ATOM 4067 N N . THR B 1 211 ? -20.672 2.482 -7.754 1 45.44 211 THR B N 1
ATOM 4068 C CA . THR B 1 211 ? -21.016 1.066 -7.707 1 45.44 211 THR B CA 1
ATOM 4069 C C . THR B 1 211 ? -21.734 0.646 -8.984 1 45.44 211 THR B C 1
ATOM 4071 O O . THR B 1 211 ? -22.719 1.28 -9.391 1 45.44 211 THR B O 1
ATOM 4074 N N . SER B 1 212 ? -20.953 0.248 -9.969 1 39.59 212 SER B N 1
ATOM 4075 C CA . SER B 1 212 ? -21.594 -0.565 -10.992 1 39.59 212 SER B CA 1
ATOM 4076 C C . SER B 1 212 ? -22.438 -1.674 -10.367 1 39.59 212 SER B C 1
ATOM 4078 O O . SER B 1 212 ? -22.141 -2.857 -10.539 1 39.59 212 SER B O 1
ATOM 4080 N N . ALA B 1 213 ? -22.688 -1.682 -9.148 1 36.72 213 ALA B N 1
ATOM 4081 C CA . ALA B 1 213 ? -23.547 -2.814 -8.805 1 36.72 213 ALA B CA 1
ATOM 4082 C C . ALA B 1 213 ? -24.688 -2.957 -9.805 1 36.72 213 ALA B C 1
ATOM 4084 O O . ALA B 1 213 ? -25.234 -1.959 -10.273 1 36.72 213 ALA B O 1
ATOM 4085 N N . PRO B 1 214 ? -24.953 -4.172 -10.305 1 35.62 214 PRO B N 1
ATOM 4086 C CA . PRO B 1 214 ? -26.031 -4.52 -11.227 1 35.62 214 PRO B CA 1
ATOM 4087 C C . PRO B 1 214 ? -27.375 -3.914 -10.828 1 35.62 214 PRO B C 1
ATOM 4089 O O . PRO B 1 214 ? -27.703 -3.881 -9.641 1 35.62 214 PRO B O 1
ATOM 4092 N N . THR B 1 215 ? -27.875 -2.998 -11.547 1 34 215 THR B N 1
ATOM 4093 C CA . THR B 1 215 ? -29.109 -2.238 -11.641 1 34 215 THR B CA 1
ATOM 4094 C C . THR B 1 215 ? -30.328 -3.154 -11.461 1 34 215 THR B C 1
ATOM 4096 O O . THR B 1 215 ? -31.453 -2.684 -11.391 1 34 215 THR B O 1
ATOM 4099 N N . SER B 1 216 ? -30.297 -4.41 -11.945 1 35.47 216 SER B N 1
ATOM 4100 C CA . SER B 1 216 ? -31.703 -4.801 -12.047 1 35.47 216 SER B CA 1
ATOM 4101 C C . SER B 1 216 ? -32.375 -4.758 -10.688 1 35.47 216 SER B C 1
ATOM 4103 O O . SER B 1 216 ? -33.406 -4.078 -10.516 1 35.47 216 SER B O 1
ATOM 4105 N N . ARG B 1 217 ? -32.688 -6.02 -10.109 1 36.41 217 ARG B N 1
ATOM 4106 C CA . ARG B 1 217 ? -33.469 -6.234 -8.891 1 36.41 217 ARG B CA 1
ATOM 4107 C C . ARG B 1 217 ? -32.75 -5.668 -7.672 1 36.41 217 ARG B C 1
ATOM 4109 O O . ARG B 1 217 ? -33.344 -5.562 -6.59 1 36.41 217 ARG B O 1
ATOM 4116 N N . SER B 1 218 ? -31.438 -5.395 -7.68 1 39.69 218 SER B N 1
ATOM 4117 C CA . SER B 1 218 ? -30.469 -4.965 -6.676 1 39.69 218 SER B CA 1
ATOM 4118 C C . SER B 1 218 ? -30.531 -3.457 -6.453 1 39.69 218 SER B C 1
ATOM 4120 O O . SER B 1 218 ? -29.953 -2.941 -5.492 1 39.69 218 SER B O 1
ATOM 4122 N N . LEU B 1 219 ? -31.078 -2.816 -7.336 1 43.41 219 LEU B N 1
ATOM 4123 C CA . LEU B 1 219 ? -31.438 -1.402 -7.273 1 43.41 219 LEU B CA 1
ATOM 4124 C C . LEU B 1 219 ? -32.344 -1.123 -6.078 1 43.41 219 LEU B C 1
ATOM 4126 O O . LEU B 1 219 ? -32.188 -0.108 -5.395 1 43.41 219 LEU B O 1
ATOM 4130 N N . ASP B 1 220 ? -33.312 -1.987 -6.012 1 47.59 220 ASP B N 1
ATOM 4131 C CA . ASP B 1 220 ? -34.25 -1.722 -4.922 1 47.59 220 ASP B CA 1
ATOM 4132 C C . ASP B 1 220 ? -33.531 -1.709 -3.574 1 47.59 220 ASP B C 1
ATOM 4134 O O . ASP B 1 220 ? -33.781 -0.83 -2.744 1 47.59 220 ASP B O 1
ATOM 4138 N N . ILE B 1 221 ? -32.75 -2.674 -3.4 1 48.78 221 ILE B N 1
ATOM 4139 C CA . ILE B 1 221 ? -32.031 -2.74 -2.141 1 48.78 221 ILE B CA 1
ATOM 4140 C C . ILE B 1 221 ? -30.984 -1.625 -2.088 1 48.78 221 ILE B C 1
ATOM 4142 O O . ILE B 1 221 ? -30.766 -1.021 -1.036 1 48.78 221 ILE B O 1
ATOM 4146 N N . SER B 1 222 ? -30.594 -1.281 -3.365 1 52.59 222 SER B N 1
ATOM 4147 C CA . SER B 1 222 ? -29.609 -0.214 -3.418 1 52.59 222 SER B CA 1
ATOM 4148 C C . SER B 1 222 ? -30.219 1.126 -3.014 1 52.59 222 SER B C 1
ATOM 4150 O O . SER B 1 222 ? -29.594 1.9 -2.285 1 52.59 222 SER B O 1
ATOM 4152 N N . THR B 1 223 ? -31.469 1.292 -3.652 1 53.12 223 THR B N 1
ATOM 4153 C CA . THR B 1 223 ? -32.156 2.527 -3.287 1 53.12 223 THR B CA 1
ATOM 4154 C C . THR B 1 223 ? -32.5 2.527 -1.805 1 53.12 223 THR B C 1
ATOM 4156 O O . THR B 1 223 ? -32.344 3.539 -1.119 1 53.12 223 THR B O 1
ATOM 4159 N N . GLU B 1 224 ? -33.188 1.472 -1.417 1 55.38 224 GLU B N 1
ATOM 4160 C CA . GLU B 1 224 ? -33.531 1.365 0.002 1 55.38 224 GLU B CA 1
ATOM 4161 C C . GLU B 1 224 ? -32.25 1.418 0.861 1 55.38 224 GLU B C 1
ATOM 4163 O O . GLU B 1 224 ? -32.25 2.064 1.911 1 55.38 224 GLU B O 1
ATOM 4168 N N . LEU B 1 225 ? -31.297 0.938 0.28 1 59.06 225 LEU B N 1
ATOM 4169 C CA . LEU B 1 225 ? -30.031 0.913 0.99 1 59.06 225 LEU B CA 1
ATOM 4170 C C . LEU B 1 225 ? -29.391 2.295 1.003 1 59.06 225 LEU B C 1
ATOM 4172 O O . LEU B 1 225 ? -28.797 2.701 2.006 1 59.06 225 LEU B O 1
ATOM 4176 N N . SER B 1 226 ? -29.75 2.957 -0.069 1 61.62 226 SER B N 1
ATOM 4177 C CA . SER B 1 226 ? -29.188 4.301 -0.142 1 61.62 226 SER B CA 1
ATOM 4178 C C . SER B 1 226 ? -29.844 5.23 0.873 1 61.62 226 SER B C 1
ATOM 4180 O O . SER B 1 226 ? -29.156 6.016 1.533 1 61.62 226 SER B O 1
ATOM 4182 N N . SER B 1 227 ? -31.281 5.215 0.914 1 63 227 SER B N 1
ATOM 4183 C CA . SER B 1 227 ? -31.969 6.062 1.88 1 63 227 SER B CA 1
ATOM 4184 C C . SER B 1 227 ? -31.609 5.68 3.311 1 63 227 SER B C 1
ATOM 4186 O O . SER B 1 227 ? -31.406 6.547 4.16 1 63 227 SER B O 1
ATOM 4188 N N . GLU B 1 228 ? -31.547 4.457 3.443 1 64.44 228 GLU B N 1
ATOM 4189 C CA . GLU B 1 228 ? -31.188 3.965 4.77 1 64.44 228 GLU B CA 1
ATOM 4190 C C . GLU B 1 228 ? -29.75 4.336 5.125 1 64.44 228 GLU B C 1
ATOM 4192 O O . GLU B 1 228 ? -29.469 4.699 6.266 1 64.44 228 GLU B O 1
ATOM 4197 N N . TRP B 1 229 ? -29.031 4.395 4.113 1 66.38 229 TRP B N 1
ATOM 4198 C CA . TRP B 1 229 ? -27.625 4.773 4.328 1 66.38 229 TRP B CA 1
ATOM 4199 C C . TRP B 1 229 ? -27.531 6.227 4.777 1 66.38 229 TRP B C 1
ATOM 4201 O O . TRP B 1 229 ? -26.781 6.539 5.711 1 66.38 229 TRP B O 1
ATOM 4211 N N . ARG B 1 230 ? -28.359 7.035 4.145 1 70.5 230 ARG B N 1
ATOM 4212 C CA . ARG B 1 230 ? -28.297 8.453 4.484 1 70.5 230 ARG B CA 1
ATOM 4213 C C . ARG B 1 230 ? -28.75 8.695 5.922 1 70.5 230 ARG B C 1
ATOM 4215 O O . ARG B 1 230 ? -28.141 9.477 6.652 1 70.5 230 ARG B O 1
ATOM 4222 N N . GLU B 1 231 ? -29.812 8.055 6.227 1 74.88 231 GLU B N 1
ATOM 4223 C CA . GLU B 1 231 ? -30.344 8.227 7.578 1 74.88 231 GLU B CA 1
ATOM 4224 C C . GLU B 1 231 ? -29.344 7.727 8.625 1 74.88 231 GLU B C 1
ATOM 4226 O O . GLU B 1 231 ? -29.141 8.375 9.656 1 74.88 231 GLU B O 1
ATOM 4231 N N . LEU B 1 232 ? -28.781 6.695 8.312 1 72.56 232 LEU B N 1
ATOM 4232 C CA . LEU B 1 232 ? -27.812 6.109 9.234 1 72.56 232 LEU B CA 1
ATOM 4233 C C . LEU B 1 232 ? -26.578 6.988 9.352 1 72.56 232 LEU B C 1
ATOM 4235 O O . LEU B 1 232 ? -26.016 7.156 10.438 1 72.56 232 LEU B O 1
ATOM 4239 N N . THR B 1 233 ? -26.203 7.5 8.25 1 77.69 233 THR B N 1
ATOM 4240 C CA . THR B 1 233 ? -25.047 8.367 8.234 1 77.69 233 THR B CA 1
ATOM 4241 C C . THR B 1 233 ? -25.297 9.625 9.062 1 77.69 233 THR B C 1
ATOM 4243 O O . THR B 1 233 ? -24.438 10.055 9.836 1 77.69 233 THR B O 1
ATOM 4246 N N . LEU B 1 234 ? -26.469 10.18 8.914 1 82.44 234 LEU B N 1
ATOM 4247 C CA . LEU B 1 234 ? -26.812 11.383 9.656 1 82.44 234 LEU B CA 1
ATOM 4248 C C . LEU B 1 234 ? -26.875 11.102 11.156 1 82.44 234 LEU B C 1
ATOM 4250 O O . LEU B 1 234 ? -26.438 11.922 11.961 1 82.44 234 LEU B O 1
ATOM 4254 N N . ALA B 1 235 ? -27.375 9.953 11.453 1 81.81 235 ALA B N 1
ATOM 4255 C CA . ALA B 1 235 ? -27.453 9.57 12.859 1 81.81 235 ALA B CA 1
ATOM 4256 C C . ALA B 1 235 ? -26.047 9.391 13.445 1 81.81 235 ALA B C 1
ATOM 4258 O O . ALA B 1 235 ? -25.781 9.797 14.578 1 81.81 235 ALA B O 1
ATOM 4259 N N . MET B 1 236 ? -25.266 8.836 12.672 1 81 236 MET B N 1
ATOM 4260 C CA . MET B 1 236 ? -23.875 8.625 13.094 1 81 236 MET B CA 1
ATOM 4261 C C . MET B 1 236 ? -23.172 9.961 13.312 1 81 236 MET B C 1
ATOM 4263 O O . MET B 1 236 ? -22.438 10.133 14.289 1 81 236 MET B O 1
ATOM 4267 N N . LEU B 1 237 ? -23.406 10.875 12.422 1 86.88 237 LEU B N 1
ATOM 4268 C CA . LEU B 1 237 ? -22.781 12.188 12.523 1 86.88 237 LEU B CA 1
ATOM 4269 C C . LEU B 1 237 ? -23.281 12.938 13.758 1 86.88 237 LEU B C 1
ATOM 4271 O O . LEU B 1 237 ? -22.5 13.594 14.445 1 86.88 237 LEU B O 1
ATOM 4275 N N . ASP B 1 238 ? -24.531 12.773 14.016 1 88.38 238 ASP B N 1
ATOM 4276 C CA . ASP B 1 238 ? -25.094 13.43 15.188 1 88.38 238 ASP B CA 1
ATOM 4277 C C . ASP B 1 238 ? -24.5 12.859 16.469 1 88.38 238 ASP B C 1
ATOM 4279 O O . ASP B 1 238 ? -24.141 13.602 17.391 1 88.38 238 ASP B O 1
ATOM 4283 N N . ARG B 1 239 ? -24.375 11.586 16.5 1 86.25 239 ARG B N 1
ATOM 4284 C CA . ARG B 1 239 ? -23.797 10.938 17.672 1 86.25 239 ARG B CA 1
ATOM 4285 C C . ARG B 1 239 ? -22.344 11.344 17.859 1 86.25 239 ARG B C 1
ATOM 4287 O O . ARG B 1 239 ? -21.906 11.562 18.984 1 86.25 239 ARG B O 1
ATOM 4294 N N . ALA B 1 240 ? -21.672 11.398 16.797 1 88.69 240 ALA B N 1
ATOM 4295 C CA . ALA B 1 240 ? -20.266 11.805 16.844 1 88.69 240 ALA B CA 1
ATOM 4296 C C . ALA B 1 240 ? -20.125 13.227 17.375 1 88.69 240 ALA B C 1
ATOM 4298 O O . ALA B 1 240 ? -19.266 13.492 18.219 1 88.69 240 ALA B O 1
ATOM 4299 N N . ARG B 1 241 ? -20.938 14.078 16.859 1 92.44 241 ARG B N 1
ATOM 4300 C CA . ARG B 1 241 ? -20.922 15.469 17.312 1 92.44 241 ARG B CA 1
ATOM 4301 C C . ARG B 1 241 ? -21.203 15.57 18.812 1 92.44 241 ARG B C 1
ATOM 4303 O O . ARG B 1 241 ? -20.484 16.25 19.531 1 92.44 241 ARG B O 1
ATOM 4310 N N . ASP B 1 242 ? -22.172 14.828 19.219 1 92.62 242 ASP B N 1
ATOM 4311 C CA . ASP B 1 242 ? -22.547 14.852 20.625 1 92.62 242 ASP B CA 1
ATOM 4312 C C . ASP B 1 242 ? -21.406 14.328 21.516 1 92.62 242 ASP B C 1
ATOM 4314 O O . ASP B 1 242 ? -21.141 14.883 22.578 1 92.62 242 ASP B O 1
ATOM 4318 N N . GLY B 1 243 ? -20.828 13.305 21.062 1 91.94 243 GLY B N 1
ATOM 4319 C CA . GLY B 1 243 ? -19.703 12.758 21.797 1 91.94 243 GLY B CA 1
ATOM 4320 C C . GLY B 1 243 ? -18.547 13.727 21.938 1 91.94 243 GLY B C 1
ATOM 4321 O O . GLY B 1 243 ? -17.984 13.875 23.016 1 91.94 243 GLY B O 1
ATOM 4322 N N . VAL B 1 244 ? -18.25 14.375 20.875 1 94.62 244 VAL B N 1
ATOM 4323 C CA . VAL B 1 244 ? -17.172 15.352 20.875 1 94.62 244 VAL B CA 1
ATOM 4324 C C . VAL B 1 244 ? -17.5 16.5 21.828 1 94.62 244 VAL B C 1
ATOM 4326 O O . VAL B 1 244 ? -16.656 16.922 22.609 1 94.62 244 VAL B O 1
ATOM 4329 N N . LEU B 1 245 ? -18.734 16.953 21.797 1 95.12 245 LEU B N 1
ATOM 4330 C CA . LEU B 1 245 ? -19.141 18.109 22.594 1 95.12 245 LEU B CA 1
ATOM 4331 C C . LEU B 1 245 ? -19.188 17.75 24.078 1 95.12 245 LEU B C 1
ATOM 4333 O O . LEU B 1 245 ? -19.016 18.625 24.938 1 95.12 245 LEU B O 1
ATOM 4337 N N . THR B 1 246 ? -19.406 16.516 24.328 1 95.25 246 THR B N 1
ATOM 4338 C CA . THR B 1 246 ? -19.344 16.062 25.719 1 95.25 246 THR B CA 1
ATOM 4339 C C . THR B 1 246 ? -17.922 16.188 26.266 1 95.25 246 THR B C 1
ATOM 4341 O O . THR B 1 246 ? -17.734 16.656 27.391 1 95.25 246 THR B O 1
ATOM 4344 N N . ASP B 1 247 ? -17 15.844 25.516 1 94.69 247 ASP B N 1
ATOM 4345 C CA . ASP B 1 247 ? -15.594 15.867 25.938 1 94.69 247 ASP B CA 1
ATOM 4346 C C . ASP B 1 247 ? -15 17.266 25.797 1 94.69 247 ASP B C 1
ATOM 4348 O O . ASP B 1 247 ? -14.094 17.641 26.531 1 94.69 247 ASP B O 1
ATOM 4352 N N . HIS B 1 248 ? -15.531 17.969 24.75 1 96.56 248 HIS B N 1
ATOM 4353 C CA . HIS B 1 248 ? -15.062 19.312 24.438 1 96.56 248 HIS B CA 1
ATOM 4354 C C . HIS B 1 248 ? -16.234 20.281 24.281 1 96.56 248 HIS B C 1
ATOM 4356 O O . HIS B 1 248 ? -16.547 20.719 23.172 1 96.56 248 HIS B O 1
ATOM 4362 N N . PRO B 1 249 ? -16.734 20.781 25.375 1 95.81 249 PRO B N 1
ATOM 4363 C CA . PRO B 1 249 ? -17.969 21.562 25.344 1 95.81 249 PRO B CA 1
ATOM 4364 C C . PRO B 1 249 ? -17.812 22.906 24.656 1 95.81 249 PRO B C 1
ATOM 4366 O O . PRO B 1 249 ? -18.781 23.469 24.125 1 95.81 249 PRO B O 1
ATOM 4369 N N . ASN B 1 250 ? -16.641 23.422 24.609 1 96.94 250 ASN B N 1
ATOM 4370 C CA . ASN B 1 250 ? -16.422 24.75 24.062 1 96.94 250 ASN B CA 1
ATOM 4371 C C . ASN B 1 250 ? -16.016 24.703 22.594 1 96.94 250 ASN B C 1
ATOM 4373 O O . ASN B 1 250 ? -15.828 25.734 21.953 1 96.94 250 ASN B O 1
ATOM 4377 N N . LEU B 1 251 ? -15.867 23.5 22.062 1 97.69 251 LEU B N 1
ATOM 4378 C CA . LEU B 1 251 ? -15.453 23.344 20.672 1 97.69 251 LEU B CA 1
ATOM 4379 C C . LEU B 1 251 ? -16.625 23.578 19.734 1 97.69 251 LEU B C 1
ATOM 4381 O O . LEU B 1 251 ? -17.75 23.109 19.984 1 97.69 251 LEU B O 1
ATOM 4385 N N . SER B 1 252 ? -16.406 24.406 18.703 1 98.12 252 SER B N 1
ATOM 4386 C CA . SER B 1 252 ? -17.406 24.531 17.641 1 98.12 252 SER B CA 1
ATOM 4387 C C . SER B 1 252 ? -17.375 23.328 16.703 1 98.12 252 SER B C 1
ATOM 4389 O O . SER B 1 252 ? -16.375 23.094 16.031 1 98.12 252 SER B O 1
ATOM 4391 N N . VAL B 1 253 ? -18.469 22.578 16.734 1 97.69 253 VAL B N 1
ATOM 4392 C CA . VAL B 1 253 ? -18.5 21.344 15.945 1 97.69 253 VAL B CA 1
ATOM 4393 C C . VAL B 1 253 ? -19.641 21.391 14.938 1 97.69 253 VAL B C 1
ATOM 4395 O O . VAL B 1 253 ? -20.781 21.75 15.281 1 97.69 253 VAL B O 1
ATOM 4398 N N . SER B 1 254 ? -19.359 21.156 13.695 1 96.56 254 SER B N 1
ATOM 4399 C CA . SER B 1 254 ? -20.359 21.016 12.641 1 96.56 254 SER B CA 1
ATOM 4400 C C . SER B 1 254 ? -20.219 19.688 11.922 1 96.56 254 SER B C 1
ATOM 4402 O O . SER B 1 254 ? -19.234 18.969 12.125 1 96.56 254 SER B O 1
ATOM 4404 N N . SER B 1 255 ? -21.234 19.297 11.227 1 94.81 255 SER B N 1
ATOM 4405 C CA . SER B 1 255 ? -21.203 18.078 10.422 1 94.81 255 SER B CA 1
ATOM 4406 C C . SER B 1 255 ? -21.781 18.312 9.023 1 94.81 255 SER B C 1
ATOM 4408 O O . SER B 1 255 ? -22.688 19.125 8.859 1 94.81 255 SER B O 1
ATOM 4410 N N . GLU B 1 256 ? -21.141 17.703 8.078 1 93.94 256 GLU B N 1
ATOM 4411 C CA . GLU B 1 256 ? -21.609 17.828 6.699 1 93.94 256 GLU B CA 1
ATOM 4412 C C . GLU B 1 256 ? -21.422 16.531 5.938 1 93.94 256 GLU B C 1
ATOM 4414 O O . GLU B 1 256 ? -20.547 15.727 6.266 1 93.94 256 GLU B O 1
ATOM 4419 N N . THR B 1 257 ? -22.297 16.344 4.953 1 91.19 257 THR B N 1
ATOM 4420 C CA . THR B 1 257 ? -22.172 15.211 4.043 1 91.19 257 THR B CA 1
ATOM 4421 C C . THR B 1 257 ? -21.891 15.688 2.621 1 91.19 257 THR B C 1
ATOM 4423 O O . THR B 1 257 ? -22.5 16.656 2.154 1 91.19 257 THR B O 1
ATOM 4426 N N . GLY B 1 258 ? -20.828 15.148 2.051 1 91.88 258 GLY B N 1
ATOM 4427 C CA . GLY B 1 258 ? -20.562 15.398 0.646 1 91.88 258 GLY B CA 1
ATOM 4428 C C . GLY B 1 258 ? -21.047 14.297 -0.269 1 91.88 258 GLY B C 1
ATOM 4429 O O . GLY B 1 258 ? -20.656 13.133 -0.121 1 91.88 258 GLY B O 1
ATOM 4430 N N . SER B 1 259 ? -21.969 14.672 -1.202 1 87.88 259 SER B N 1
ATOM 4431 C CA . SER B 1 259 ? -22.484 13.719 -2.174 1 87.88 259 SER B CA 1
ATOM 4432 C C . SER B 1 259 ? -22.234 14.195 -3.602 1 87.88 259 SER B C 1
ATOM 4434 O O . SER B 1 259 ? -22.359 15.391 -3.895 1 87.88 259 SER B O 1
ATOM 4436 N N . GLY B 1 260 ? -21.828 13.258 -4.422 1 86.81 260 GLY B N 1
ATOM 4437 C CA . GLY B 1 260 ? -21.578 13.57 -5.824 1 86.81 260 GLY B CA 1
ATOM 4438 C C . GLY B 1 260 ? -21.141 12.367 -6.633 1 86.81 260 GLY B C 1
ATOM 4439 O O . GLY B 1 260 ? -20.969 11.273 -6.086 1 86.81 260 GLY B O 1
ATOM 4440 N N . TRP B 1 261 ? -20.984 12.625 -7.906 1 84.44 261 TRP B N 1
ATOM 4441 C CA . TRP B 1 261 ? -20.578 11.547 -8.805 1 84.44 261 TRP B CA 1
ATOM 4442 C C . TRP B 1 261 ? -19.141 11.133 -8.547 1 84.44 261 TRP B C 1
ATOM 4444 O O . TRP B 1 261 ? -18.219 11.938 -8.727 1 84.44 261 TRP B O 1
ATOM 4454 N N . GLY B 1 262 ? -18.984 9.969 -8.109 1 84.69 262 GLY B N 1
ATOM 4455 C CA . GLY B 1 262 ? -17.656 9.492 -7.781 1 84.69 262 GLY B CA 1
ATOM 4456 C C . GLY B 1 262 ? -17.078 10.141 -6.539 1 84.69 262 GLY B C 1
ATOM 4457 O O . GLY B 1 262 ? -17.719 10.984 -5.918 1 84.69 262 GLY B O 1
ATOM 4458 N N . TRP B 1 263 ? -15.953 9.742 -6.207 1 88.06 263 TRP B N 1
ATOM 4459 C CA . TRP B 1 263 ? -15.305 10.266 -5.016 1 88.06 263 TRP B CA 1
ATOM 4460 C C . TRP B 1 263 ? -14.914 11.727 -5.207 1 88.06 263 TRP B C 1
ATOM 4462 O O . TRP B 1 263 ? -15.086 12.547 -4.297 1 88.06 263 TRP B O 1
ATOM 4472 N N . SER B 1 264 ? -14.359 12.031 -6.371 1 92.44 264 SER B N 1
ATOM 4473 C CA . SER B 1 264 ? -14.016 13.422 -6.656 1 92.44 264 SER B CA 1
ATOM 4474 C C . SER B 1 264 ? -15.242 14.328 -6.543 1 92.44 264 SER B C 1
ATOM 4476 O O . SER B 1 264 ? -15.172 15.383 -5.918 1 92.44 264 SER B O 1
ATOM 4478 N N . GLY B 1 265 ? -16.344 13.812 -7.09 1 92.94 265 GLY B N 1
ATOM 4479 C CA . GLY B 1 265 ? -17.562 14.586 -7.016 1 92.94 265 GLY B CA 1
ATOM 4480 C C . GLY B 1 265 ? -18.078 14.758 -5.598 1 92.94 265 GLY B C 1
ATOM 4481 O O . GLY B 1 265 ? -18.531 15.844 -5.223 1 92.94 265 GLY B O 1
ATOM 4482 N N . ALA B 1 266 ? -18.031 13.742 -4.781 1 92.25 266 ALA B N 1
ATOM 4483 C CA . ALA B 1 266 ? -18.516 13.781 -3.4 1 92.25 266 ALA B CA 1
ATOM 4484 C C . ALA B 1 266 ? -17.656 14.727 -2.557 1 92.25 266 ALA B C 1
ATOM 4486 O O . ALA B 1 266 ? -18.188 15.539 -1.796 1 92.25 266 ALA B O 1
ATOM 4487 N N . ILE B 1 267 ? -16.375 14.703 -2.709 1 96.31 267 ILE B N 1
ATOM 4488 C CA . ILE B 1 267 ? -15.453 15.492 -1.902 1 96.31 267 ILE B CA 1
ATOM 4489 C C . ILE B 1 267 ? -15.492 16.953 -2.354 1 96.31 267 ILE B C 1
ATOM 4491 O O . ILE B 1 267 ? -15.539 17.859 -1.523 1 96.31 267 ILE B O 1
ATOM 4495 N N . ASP B 1 268 ? -15.633 17.172 -3.689 1 95.81 268 ASP B N 1
ATOM 4496 C CA . ASP B 1 268 ? -15.641 18.516 -4.246 1 95.81 268 ASP B CA 1
ATOM 4497 C C . ASP B 1 268 ? -16.969 19.203 -4 1 95.81 268 ASP B C 1
ATOM 4499 O O . ASP B 1 268 ? -17.094 20.422 -4.176 1 95.81 268 ASP B O 1
ATOM 4503 N N . ALA B 1 269 ? -17.938 18.391 -3.633 1 95.69 269 ALA B N 1
ATOM 4504 C CA . ALA B 1 269 ? -19.25 18.969 -3.342 1 95.69 269 ALA B CA 1
ATOM 4505 C C . ALA B 1 269 ? -19.203 19.859 -2.105 1 95.69 269 ALA B C 1
ATOM 4507 O O . ALA B 1 269 ? -20.094 20.688 -1.885 1 95.69 269 ALA B O 1
ATOM 4508 N N . LEU B 1 270 ? -18.219 19.672 -1.267 1 97.06 270 LEU B N 1
ATOM 4509 C CA . LEU B 1 270 ? -18.062 20.469 -0.058 1 97.06 270 LEU B CA 1
ATOM 4510 C C . LEU B 1 270 ? -17.141 21.656 -0.312 1 97.06 270 LEU B C 1
ATOM 4512 O O . LEU B 1 270 ? -16.281 21.609 -1.197 1 97.06 270 LEU B O 1
ATOM 4516 N N . ARG B 1 271 ? -17.344 22.672 0.435 1 96.81 271 ARG B N 1
ATOM 4517 C CA . ARG B 1 271 ? -16.484 23.828 0.34 1 96.81 271 ARG B CA 1
ATOM 4518 C C . ARG B 1 271 ? -15.203 23.625 1.143 1 96.81 271 ARG B C 1
ATOM 4520 O O . ARG B 1 271 ? -15.25 23.328 2.338 1 96.81 271 ARG B O 1
ATOM 4527 N N . TRP B 1 272 ? -14.109 23.781 0.515 1 97.88 272 TRP B N 1
ATOM 4528 C CA . TRP B 1 272 ? -12.789 23.672 1.129 1 97.88 272 TRP B CA 1
ATOM 4529 C C . TRP B 1 272 ? -12.078 25.031 1.12 1 97.88 272 TRP B C 1
ATOM 4531 O O . TRP B 1 272 ? -12.148 25.766 0.139 1 97.88 272 TRP B O 1
ATOM 4541 N N . LYS B 1 273 ? -11.406 25.281 2.152 1 97.81 273 LYS B N 1
ATOM 4542 C CA . LYS B 1 273 ? -10.625 26.5 2.281 1 97.81 273 LYS B CA 1
ATOM 4543 C C . LYS B 1 273 ? -9.141 26.203 2.439 1 97.81 273 LYS B C 1
ATOM 4545 O O . LYS B 1 273 ? -8.766 25.062 2.748 1 97.81 273 LYS B O 1
ATOM 4550 N N . LYS B 1 274 ? -8.289 27.203 2.34 1 97.75 274 LYS B N 1
ATOM 4551 C CA . LYS B 1 274 ? -6.84 27.078 2.398 1 97.75 274 LYS B CA 1
ATOM 4552 C C . LYS B 1 274 ? -6.379 26.703 3.805 1 97.75 274 LYS B C 1
ATOM 4554 O O . LYS B 1 274 ? -5.25 26.234 3.99 1 97.75 274 LYS B O 1
ATOM 4559 N N . GLY B 1 275 ? -7.215 26.906 4.77 1 98.5 275 GLY B N 1
ATOM 4560 C CA . GLY B 1 275 ? -6.855 26.609 6.148 1 98.5 275 GLY B CA 1
ATOM 4561 C C . GLY B 1 275 ? -7.402 25.297 6.645 1 98.5 275 GLY B C 1
ATOM 4562 O O . GLY B 1 275 ? -7.27 24.953 7.824 1 98.5 275 GLY B O 1
ATOM 4563 N N . ASP B 1 276 ? -8.008 24.5 5.754 1 98.69 276 ASP B N 1
ATOM 4564 C CA . ASP B 1 276 ? -8.633 23.234 6.129 1 98.69 276 ASP B CA 1
ATOM 4565 C C . ASP B 1 276 ? -7.59 22.109 6.238 1 98.69 276 ASP B C 1
ATOM 4567 O O . ASP B 1 276 ? -6.77 21.938 5.34 1 98.69 276 ASP B O 1
ATOM 4571 N N . LEU B 1 277 ? -7.641 21.438 7.367 1 98.69 277 LEU B N 1
ATOM 4572 C CA . LEU B 1 277 ? -6.922 20.188 7.574 1 98.69 277 LEU B CA 1
ATOM 4573 C C . LEU B 1 277 ? -7.891 19.016 7.652 1 98.69 277 LEU B C 1
ATOM 4575 O O . LEU B 1 277 ? -8.883 19.062 8.375 1 98.69 277 LEU B O 1
ATOM 4579 N N . LEU B 1 278 ? -7.625 18.016 6.871 1 98.38 278 LEU B N 1
ATOM 4580 C CA . LEU B 1 278 ? -8.43 16.797 6.938 1 98.38 278 LEU B CA 1
ATOM 4581 C C . LEU B 1 278 ? -7.746 15.727 7.781 1 98.38 278 LEU B C 1
ATOM 4583 O O . LEU B 1 278 ? -6.562 15.438 7.582 1 98.38 278 LEU B O 1
ATOM 4587 N N . CYS B 1 279 ? -8.453 15.219 8.734 1 97.06 279 CYS B N 1
ATOM 4588 C CA . CYS B 1 279 ? -7.977 14.109 9.562 1 97.06 279 CYS B CA 1
ATOM 4589 C C . CYS B 1 279 ? -8.805 12.852 9.32 1 97.06 279 CYS B C 1
ATOM 4591 O O . CYS B 1 279 ? -10.008 12.938 9.07 1 97.06 279 CYS B O 1
ATOM 4593 N N . MET B 1 280 ? -8.109 11.742 9.352 1 93.44 280 MET B N 1
ATOM 4594 C CA . MET B 1 280 ? -8.758 10.453 9.172 1 93.44 280 MET B CA 1
ATOM 4595 C C . MET B 1 280 ? -8.141 9.398 10.094 1 93.44 280 MET B C 1
ATOM 4597 O O . MET B 1 280 ? -6.977 9.508 10.477 1 93.44 280 MET B O 1
ATOM 4601 N N . GLY B 1 281 ? -9.023 8.516 10.438 1 88.62 281 GLY B N 1
ATOM 4602 C CA . GLY B 1 281 ? -8.516 7.332 11.109 1 88.62 281 GLY B CA 1
ATOM 4603 C C . GLY B 1 281 ? -8.203 6.191 10.164 1 88.62 281 GLY B C 1
ATOM 4604 O O . GLY B 1 281 ? -8.531 6.254 8.977 1 88.62 281 GLY B O 1
ATOM 4605 N N . SER B 1 282 ? -7.469 5.184 10.641 1 84.81 282 SER B N 1
ATOM 4606 C CA . SER B 1 282 ? -7.176 3.977 9.875 1 84.81 282 SER B CA 1
ATOM 4607 C C . SER B 1 282 ? -7.66 2.729 10.602 1 84.81 282 SER B C 1
ATOM 4609 O O . SER B 1 282 ? -8.172 2.814 11.719 1 84.81 282 SER B O 1
ATOM 4611 N N . HIS B 1 283 ? -7.605 1.628 9.883 1 72.81 283 HIS B N 1
ATOM 4612 C CA . HIS B 1 283 ? -8.148 0.386 10.422 1 72.81 283 HIS B CA 1
ATOM 4613 C C . HIS B 1 283 ? -7.18 -0.262 11.406 1 72.81 283 HIS B C 1
ATOM 4615 O O . HIS B 1 283 ? -5.961 -0.141 11.25 1 72.81 283 HIS B O 1
ATOM 4621 N N . ARG B 1 284 ? -7.883 -0.837 12.422 1 65.38 284 ARG B N 1
ATOM 4622 C CA . ARG B 1 284 ? -7.09 -1.597 13.383 1 65.38 284 ARG B CA 1
ATOM 4623 C C . ARG B 1 284 ? -6.641 -2.93 12.789 1 65.38 284 ARG B C 1
ATOM 4625 O O . ARG B 1 284 ? -7.426 -3.613 12.125 1 65.38 284 ARG B O 1
ATOM 4632 N N . THR B 1 285 ? -5.32 -2.955 12.828 1 61.53 285 THR B N 1
ATOM 4633 C CA . THR B 1 285 ? -4.832 -4.293 12.508 1 61.53 285 THR B CA 1
ATOM 4634 C C . THR B 1 285 ? -4.582 -5.094 13.781 1 61.53 285 THR B C 1
ATOM 4636 O O . THR B 1 285 ? -4.484 -4.527 14.867 1 61.53 285 THR B O 1
ATOM 4639 N N . ASP B 1 286 ? -5.043 -6.309 13.945 1 57.53 286 ASP B N 1
ATOM 4640 C CA . ASP B 1 286 ? -5.105 -7.145 15.141 1 57.53 286 ASP B CA 1
ATOM 4641 C C . ASP B 1 286 ? -3.834 -7.004 15.977 1 57.53 286 ASP B C 1
ATOM 4643 O O . ASP B 1 286 ? -3.826 -7.328 17.172 1 57.53 286 ASP B O 1
ATOM 4647 N N . THR B 1 287 ? -2.715 -6.574 15.422 1 56.91 287 THR B N 1
ATOM 4648 C CA . THR B 1 287 ? -1.571 -6.836 16.297 1 56.91 287 THR B CA 1
ATOM 4649 C C . THR B 1 287 ? -0.883 -5.531 16.688 1 56.91 287 THR B C 1
ATOM 4651 O O . THR B 1 287 ? -0.367 -5.406 17.797 1 56.91 287 THR B O 1
ATOM 4654 N N . LEU B 1 288 ? -0.822 -4.586 15.898 1 66.06 288 LEU B N 1
ATOM 4655 C CA . LEU B 1 288 ? -0.034 -3.393 16.188 1 66.06 288 LEU B CA 1
ATOM 4656 C C . LEU B 1 288 ? -0.73 -2.141 15.672 1 66.06 288 LEU B C 1
ATOM 4658 O O . LEU B 1 288 ? -1.466 -2.201 14.68 1 66.06 288 LEU B O 1
ATOM 4662 N N . SER B 1 289 ? -0.661 -1.161 16.656 1 71.25 289 SER B N 1
ATOM 4663 C CA . SER B 1 289 ? -1.154 0.134 16.203 1 71.25 289 SER B CA 1
ATOM 4664 C C . SER B 1 289 ? -0.385 0.619 14.977 1 71.25 289 SER B C 1
ATOM 4666 O O . SER B 1 289 ? 0.801 0.942 15.07 1 71.25 289 SER B O 1
ATOM 4668 N N . ARG B 1 290 ? -0.955 0.531 13.828 1 81.88 290 ARG B N 1
ATOM 4669 C CA . ARG B 1 290 ? -0.353 0.966 12.57 1 81.88 290 ARG B CA 1
ATOM 4670 C C . ARG B 1 290 ? -1.373 1.687 11.695 1 81.88 290 ARG B C 1
ATOM 4672 O O . ARG B 1 290 ? -2.58 1.505 11.859 1 81.88 290 ARG B O 1
ATOM 4679 N N . VAL B 1 291 ? -0.812 2.555 10.953 1 80.88 291 VAL B N 1
ATOM 4680 C CA . VAL B 1 291 ? -1.64 3.09 9.875 1 80.88 291 VAL B CA 1
ATOM 4681 C C . VAL B 1 291 ? -1.956 1.985 8.867 1 80.88 291 VAL B C 1
ATOM 4683 O O . VAL B 1 291 ? -1.054 1.292 8.391 1 80.88 291 VAL B O 1
ATOM 4686 N N . PHE B 1 292 ? -3.174 1.807 8.727 1 80.88 292 PHE B N 1
ATOM 4687 C CA . PHE B 1 292 ? -3.643 0.837 7.746 1 80.88 292 PHE B CA 1
ATOM 4688 C C . PHE B 1 292 ? -4.891 1.349 7.035 1 80.88 292 PHE B C 1
ATOM 4690 O O . PHE B 1 292 ? -5.973 1.399 7.625 1 80.88 292 PHE B O 1
ATOM 4697 N N . VAL B 1 293 ? -4.699 1.683 5.754 1 84.06 293 VAL B N 1
ATOM 4698 C CA . VAL B 1 293 ? -5.773 2.371 5.047 1 84.06 293 VAL B CA 1
ATOM 4699 C C . VAL B 1 293 ? -6.492 1.394 4.121 1 84.06 293 VAL B C 1
ATOM 4701 O O . VAL B 1 293 ? -5.855 0.561 3.471 1 84.06 293 VAL B O 1
ATOM 4704 N N . GLY B 1 294 ? -7.773 1.513 4.164 1 79.44 294 GLY B N 1
ATOM 4705 C CA . GLY B 1 294 ? -8.586 0.74 3.242 1 79.44 294 GLY B CA 1
ATOM 4706 C C . GLY B 1 294 ? -8.914 1.487 1.962 1 79.44 294 GLY B C 1
ATOM 4707 O O . GLY B 1 294 ? -8.391 2.58 1.726 1 79.44 294 GLY B O 1
ATOM 4708 N N . SER B 1 295 ? -9.758 0.922 1.159 1 79.69 295 SER B N 1
ATOM 4709 C CA . SER B 1 295 ? -10.078 1.43 -0.17 1 79.69 295 SER B CA 1
ATOM 4710 C C . SER B 1 295 ? -10.781 2.781 -0.09 1 79.69 295 SER B C 1
ATOM 4712 O O . SER B 1 295 ? -10.461 3.697 -0.852 1 79.69 295 SER B O 1
ATOM 4714 N N . GLU B 1 296 ? -11.656 2.889 0.836 1 81.88 296 GLU B N 1
ATOM 4715 C CA . GLU B 1 296 ? -12.391 4.141 0.963 1 81.88 296 GLU B CA 1
ATOM 4716 C C . GLU B 1 296 ? -11.477 5.273 1.421 1 81.88 296 GLU B C 1
ATOM 4718 O O . GLU B 1 296 ? -11.508 6.371 0.856 1 81.88 296 GLU B O 1
ATOM 4723 N N . THR B 1 297 ? -10.727 4.977 2.43 1 87.5 297 THR B N 1
ATOM 4724 C CA . THR B 1 297 ? -9.797 5.977 2.934 1 87.5 297 THR B CA 1
ATOM 4725 C C . THR B 1 297 ? -8.82 6.406 1.844 1 87.5 297 THR B C 1
ATOM 4727 O O . THR B 1 297 ? -8.523 7.594 1.694 1 87.5 297 THR B O 1
ATOM 4730 N N . MET B 1 298 ? -8.383 5.48 1.075 1 87.69 298 MET B N 1
ATOM 4731 C CA . MET B 1 298 ? -7.461 5.793 -0.011 1 87.69 298 MET B CA 1
ATOM 4732 C C . MET B 1 298 ? -8.117 6.711 -1.036 1 87.69 298 MET B C 1
ATOM 4734 O O . MET B 1 298 ? -7.477 7.633 -1.55 1 87.69 298 MET B O 1
ATOM 4738 N N . GLU B 1 299 ? -9.352 6.473 -1.332 1 87.44 299 GLU B N 1
ATOM 4739 C CA . GLU B 1 299 ? -10.062 7.32 -2.285 1 87.44 299 GLU B CA 1
ATOM 4740 C C . GLU B 1 299 ? -10.203 8.75 -1.759 1 87.44 299 GLU B C 1
ATOM 4742 O O . GLU B 1 299 ? -10.062 9.711 -2.516 1 87.44 299 GLU B O 1
ATOM 4747 N N . ILE B 1 300 ? -10.469 8.812 -0.502 1 92.81 300 ILE B N 1
ATOM 4748 C CA . ILE B 1 300 ? -10.594 10.141 0.086 1 92.81 300 ILE B CA 1
ATOM 4749 C C . ILE B 1 300 ? -9.258 10.867 0.021 1 92.81 300 ILE B C 1
ATOM 4751 O O . ILE B 1 300 ? -9.195 12.031 -0.374 1 92.81 300 ILE B O 1
ATOM 4755 N N . ILE B 1 301 ? -8.203 10.164 0.338 1 94.69 301 ILE B N 1
ATOM 4756 C CA . ILE B 1 301 ? -6.859 10.742 0.314 1 94.69 301 ILE B CA 1
ATOM 4757 C C . ILE B 1 301 ? -6.527 11.219 -1.098 1 94.69 301 ILE B C 1
ATOM 4759 O O . ILE B 1 301 ? -6.059 12.344 -1.284 1 94.69 301 ILE B O 1
ATOM 4763 N N . ARG B 1 302 ? -6.852 10.469 -2.068 1 93.38 302 ARG B N 1
ATOM 4764 C CA . ARG B 1 302 ? -6.504 10.734 -3.459 1 93.38 302 ARG B CA 1
ATOM 4765 C C . ARG B 1 302 ? -7.27 11.945 -3.99 1 93.38 302 ARG B C 1
ATOM 4767 O O . ARG B 1 302 ? -6.812 12.617 -4.914 1 93.38 302 ARG B O 1
ATOM 4774 N N . ASN B 1 303 ? -8.383 12.164 -3.377 1 94.81 303 ASN B N 1
ATOM 4775 C CA . ASN B 1 303 ? -9.25 13.203 -3.928 1 94.81 303 ASN B CA 1
ATOM 4776 C C . ASN B 1 303 ? -9.312 14.422 -3.012 1 94.81 303 ASN B C 1
ATOM 4778 O O . ASN B 1 303 ? -9.977 15.414 -3.326 1 94.81 303 ASN B O 1
ATOM 4782 N N . SER B 1 304 ? -8.633 14.336 -1.903 1 96.5 304 SER B N 1
ATOM 4783 C CA . SER B 1 304 ? -8.656 15.453 -0.967 1 96.5 304 SER B CA 1
ATOM 4784 C C . SER B 1 304 ? -7.887 16.656 -1.521 1 96.5 304 SER B C 1
ATOM 4786 O O . SER B 1 304 ? -6.734 16.516 -1.939 1 96.5 304 SER B O 1
ATOM 4788 N N . PRO B 1 305 ? -8.461 17.828 -1.46 1 97.06 305 PRO B N 1
ATOM 4789 C CA . PRO B 1 305 ? -7.762 19.031 -1.949 1 97.06 305 PRO B CA 1
ATOM 4790 C C . PRO B 1 305 ? -6.93 19.703 -0.866 1 97.06 305 PRO B C 1
ATOM 4792 O O . PRO B 1 305 ? -6.363 20.781 -1.102 1 97.06 305 PRO B O 1
ATOM 4795 N N . VAL B 1 306 ? -6.906 19.125 0.348 1 98.12 306 VAL B N 1
ATOM 4796 C CA . VAL B 1 306 ? -6.227 19.766 1.469 1 98.12 306 VAL B CA 1
ATOM 4797 C C . VAL B 1 306 ? -5.273 18.766 2.131 1 98.12 306 VAL B C 1
ATOM 4799 O O . VAL B 1 306 ? -5.395 17.562 1.933 1 98.12 306 VAL B O 1
ATOM 4802 N N . PRO B 1 307 ? -4.289 19.281 2.928 1 98.38 307 PRO B N 1
ATOM 4803 C CA . PRO B 1 307 ? -3.434 18.359 3.676 1 98.38 307 PRO B CA 1
ATOM 4804 C C . PRO B 1 307 ? -4.23 17.406 4.562 1 98.38 307 PRO B C 1
ATOM 4806 O O . PRO B 1 307 ? -5.273 17.781 5.102 1 98.38 307 PRO B O 1
ATOM 4809 N N . THR B 1 308 ? -3.73 16.203 4.66 1 98.19 308 THR B N 1
ATOM 4810 C CA . THR B 1 308 ? -4.461 15.148 5.363 1 98.19 308 THR B CA 1
ATOM 4811 C C . THR B 1 308 ? -3.566 14.453 6.383 1 98.19 308 THR B C 1
ATOM 4813 O O . THR B 1 308 ? -2.414 14.125 6.09 1 98.19 308 THR B O 1
ATOM 4816 N N . ILE B 1 309 ? -4.066 14.312 7.57 1 97.69 309 ILE B N 1
ATOM 4817 C CA . ILE B 1 309 ? -3.393 13.516 8.586 1 97.69 309 ILE B CA 1
ATOM 4818 C C . ILE B 1 309 ? -4.141 12.195 8.789 1 97.69 309 ILE B C 1
ATOM 4820 O O . ILE B 1 309 ? -5.359 12.188 8.969 1 97.69 309 ILE B O 1
ATOM 4824 N N . ILE B 1 310 ? -3.439 11.109 8.727 1 95.31 310 ILE B N 1
ATOM 4825 C CA . ILE B 1 310 ? -4.008 9.789 8.969 1 95.31 310 ILE B CA 1
ATOM 4826 C C . ILE B 1 310 ? -3.445 9.219 10.273 1 95.31 310 ILE B C 1
ATOM 4828 O O . ILE B 1 310 ? -2.229 9.102 10.43 1 95.31 310 ILE B O 1
ATOM 4832 N N . TYR B 1 311 ? -4.355 8.797 11.133 1 92.81 311 TYR B N 1
ATOM 4833 C CA . TYR B 1 311 ? -3.959 8.258 12.43 1 92.81 311 TYR B CA 1
ATOM 4834 C C . TYR B 1 311 ? -3.91 6.734 12.398 1 92.81 311 TYR B C 1
ATOM 4836 O O . TYR B 1 311 ? -4.734 6.098 11.734 1 92.81 311 TYR B O 1
ATOM 4844 N N . PRO B 1 312 ? -2.945 6.188 13.156 1 89.12 312 PRO B N 1
ATOM 4845 C CA . PRO B 1 312 ? -2.947 4.727 13.297 1 89.12 312 PRO B CA 1
ATOM 4846 C C . PRO B 1 312 ? -4.184 4.207 14.023 1 89.12 312 PRO B C 1
ATOM 4848 O O . PRO B 1 312 ? -4.785 4.934 14.82 1 89.12 312 PRO B O 1
ATOM 4851 N N . GLY B 1 313 ? -4.484 2.967 13.602 1 78.31 313 GLY B N 1
ATOM 4852 C CA . GLY B 1 313 ? -5.555 2.307 14.328 1 78.31 313 GLY B CA 1
ATOM 4853 C C . GLY B 1 313 ? -5.098 1.713 15.648 1 78.31 313 GLY B C 1
ATOM 4854 O O . GLY B 1 313 ? -3.967 1.23 15.758 1 78.31 313 GLY B O 1
ATOM 4855 N N . LEU B 1 314 ? -5.645 1.971 16.828 1 65.25 314 LEU B N 1
ATOM 4856 C CA . LEU B 1 314 ? -5.266 1.464 18.156 1 65.25 314 LEU B CA 1
ATOM 4857 C C . LEU B 1 314 ? -5.789 0.047 18.359 1 65.25 314 LEU B C 1
ATOM 4859 O O . LEU B 1 314 ? -6.871 -0.296 17.875 1 65.25 314 LEU B O 1
#

InterPro domains:
  IPR006016 UspA [PF00582] (23-157)
  IPR006016 UspA [PF00582] (178-312)

Solvent-accessible surface area (backbone atoms only — not comparable to full-atom values): 31904 Å² total; per-residue (Å²): 126,84,76,74,54,47,27,36,34,35,57,35,69,78,72,46,64,79,86,71,68,77,52,71,43,43,51,45,38,33,40,50,51,19,30,46,48,62,46,41,64,41,33,35,28,35,35,34,59,40,72,42,87,53,61,74,77,54,49,69,76,42,36,68,64,48,46,52,52,47,51,52,48,39,53,49,51,34,52,50,48,53,50,43,33,52,75,43,61,40,56,72,90,29,44,36,94,63,40,47,44,68,48,71,41,52,40,65,46,58,52,50,52,51,50,34,59,76,65,58,35,60,29,38,33,38,43,25,32,90,82,34,56,82,34,17,27,29,73,34,61,48,51,49,43,33,42,40,53,25,70,44,25,37,32,40,34,22,30,85,58,72,69,34,93,71,9,61,57,30,35,30,36,50,60,57,57,50,39,84,70,53,56,57,37,48,49,54,46,50,49,49,15,55,76,55,72,28,36,35,35,41,33,38,69,45,55,34,86,61,74,70,61,42,58,76,81,51,34,54,55,43,49,54,43,46,56,50,40,50,54,49,49,52,51,49,50,50,52,50,50,51,54,47,36,69,79,35,71,85,53,53,72,50,72,51,73,18,56,26,63,29,58,56,32,4,56,64,58,44,92,80,58,50,23,40,34,39,32,30,55,25,31,61,49,96,82,48,54,16,16,26,56,48,58,66,56,48,48,48,51,40,47,29,70,43,40,32,36,39,28,39,8,116,126,83,75,74,54,47,27,36,34,38,56,36,69,79,72,45,62,80,86,72,67,77,53,70,43,44,49,44,37,33,40,49,51,19,31,46,47,62,47,40,65,40,32,34,29,35,36,33,61,40,72,41,86,54,62,74,76,52,48,69,76,43,38,70,62,46,46,53,51,48,52,51,49,37,53,50,50,34,53,49,48,53,51,44,32,50,75,44,62,40,56,73,90,28,44,36,94,64,41,48,43,69,46,71,41,52,40,64,46,59,52,50,51,51,50,34,59,77,66,58,34,60,29,39,33,38,44,24,32,88,83,34,56,79,34,16,28,30,75,35,61,49,51,48,42,34,44,39,52,24,70,44,26,37,32,39,33,23,30,84,58,72,69,34,93,72,11,60,57,29,34,31,35,50,60,57,60,51,39,85,69,55,56,56,36,48,49,53,47,50,50,49,15,54,76,56,72,28,37,35,36,40,34,38,69,46,54,34,86,61,73,71,60,41,61,74,83,51,34,57,55,44,50,55,43,46,57,51,40,50,56,50,49,53,50,49,50,51,50,49,51,52,53,48,36,69,80,37,71,85,52,52,73,47,73,50,74,19,57,25,63,29,58,56,33,3,57,64,58,44,92,80,59,48,22,40,35,38,34,31,58,27,31,61,48,98,82,48,55,16,16,26,54,48,58,65,56,48,48,48,52,41,47,29,71,43,38,32,37,40,28,40,9,115

Sequence (628 aa):
MMKQPLRVLISCRPEENSGGKRSEQNDAVFEFAAWLARTSDINVRGITTFIRPWPSSSISKLGGKYHKWYKNLDSYYRSRTIKGLKEAGVEKSQWDDDVSVFVDGPSESTLLTHAAEEFEADLILLGSDATAPKGRFLASSTADALLHSSPVPLGLVPRGVKLSKKGVTRVNYAFTNESDDFEQGLRSSAELATNWNVPLRILAFSPTGITSAPTSRSLDISTELSSEWRELTLAMLDRARDGVLTDHPNLSVSSETGSGWGWSGAIDALRWKKGDLLCMGSHRTDTLSRVFVGSETMEIIRNSPVPTIIYPGLMMKQPLRVLISCRPEENSGGKRSEQNDAVFEFAAWLARTSDINVRGITTFIRPWPSSSISKLGGKYHKWYKNLDSYYRSRTIKGLKEAGVEKSQWDDDVSVFVDGPSESTLLTHAAEEFEADLILLGSDATAPKGRFLASSTADALLHSSPVPLGLVPRGVKLSKKGVTRVNYAFTNESDDFEQGLRSSAELATNWNVPLRILAFSPTGITSAPTSRSLDISTELSSEWRELTLAMLDRARDGVLTDHPNLSVSSETGSGWGWSGAIDALRWKKGDLLCMGSHRTDTLSRVFVGSETMEIIRNSPVPTIIYPGL